Protein AF-0000000079468241 (afdb_homodimer)

pLDDT: mean 84.31, std 12.03, range [20.77, 97.06]

Structure (mmCIF, N/CA/C/O backbone):
data_AF-0000000079468241-model_v1
#
loop_
_entity.id
_entity.type
_entity.pdbx_description
1 polymer 'Helix-turn-helix domain-containing protein'
#
loop_
_atom_site.group_PDB
_atom_site.id
_atom_site.type_symbol
_atom_site.label_atom_id
_atom_site.label_alt_id
_atom_site.label_comp_id
_atom_site.label_asym_id
_atom_site.label_entity_id
_atom_site.label_seq_id
_atom_site.pdbx_PDB_ins_code
_atom_site.Cartn_x
_atom_site.Cartn_y
_atom_site.Cartn_z
_atom_site.occupancy
_atom_site.B_iso_or_equiv
_atom_site.auth_seq_id
_atom_site.auth_comp_id
_atom_site.auth_asym_id
_atom_site.auth_atom_id
_atom_site.pdbx_PDB_model_num
ATOM 1 N N . MET A 1 1 ? 19.609 5.523 -24.922 1 20.8 1 MET A N 1
ATOM 2 C CA . MET A 1 1 ? 19.156 4.188 -24.531 1 20.8 1 MET A CA 1
ATOM 3 C C . MET A 1 1 ? 17.969 4.262 -23.578 1 20.8 1 MET A C 1
ATOM 5 O O . MET A 1 1 ? 18.094 4.793 -22.469 1 20.8 1 MET A O 1
ATOM 9 N N . SER A 1 2 ? 16.875 4.504 -24.031 1 28.42 2 SER A N 1
ATOM 10 C CA . SER A 1 2 ? 15.648 4.812 -23.297 1 28.42 2 SER A CA 1
ATOM 11 C C . SER A 1 2 ? 15.352 3.736 -22.25 1 28.42 2 SER A C 1
ATOM 13 O O . SER A 1 2 ? 15.188 2.562 -22.594 1 28.42 2 SER A O 1
ATOM 15 N N . HIS A 1 3 ? 16 3.623 -21.234 1 34.75 3 HIS A N 1
ATOM 16 C CA . HIS A 1 3 ? 15.977 2.576 -20.234 1 34.75 3 HIS A CA 1
ATOM 17 C C . HIS A 1 3 ? 14.539 2.197 -19.875 1 34.75 3 HIS A C 1
ATOM 19 O O . HIS A 1 3 ? 13.797 3.014 -19.312 1 34.75 3 HIS A O 1
ATOM 25 N N . TYR A 1 4 ? 13.984 1.499 -20.797 1 41.81 4 TYR A N 1
ATOM 26 C CA . TYR A 1 4 ? 12.688 0.884 -20.562 1 41.81 4 TYR A CA 1
ATOM 27 C C . TYR A 1 4 ? 12.594 0.331 -19.141 1 41.81 4 TYR A C 1
ATOM 29 O O . TYR A 1 4 ? 13.453 -0.451 -18.719 1 41.81 4 TYR A O 1
ATOM 37 N N . ALA A 1 5 ? 12.016 0.948 -18.328 1 60.62 5 ALA A N 1
ATOM 38 C CA . ALA A 1 5 ? 11.883 0.545 -16.922 1 60.62 5 ALA A CA 1
ATOM 39 C C . ALA A 1 5 ? 11.5 -0.927 -16.812 1 60.62 5 ALA A C 1
ATOM 41 O O . ALA A 1 5 ? 10.625 -1.403 -17.531 1 60.62 5 ALA A O 1
ATOM 42 N N . ASN A 1 6 ? 12.375 -1.755 -16.297 1 76.56 6 ASN A N 1
ATOM 43 C CA . ASN A 1 6 ? 12.219 -3.191 -16.094 1 76.56 6 ASN A CA 1
ATOM 44 C C . ASN A 1 6 ? 10.867 -3.525 -15.469 1 76.56 6 ASN A C 1
ATOM 46 O O . ASN A 1 6 ? 10.414 -4.668 -15.539 1 76.56 6 ASN A O 1
ATOM 50 N N . GLN A 1 7 ? 10.242 -2.609 -15.023 1 81.88 7 GLN A N 1
ATOM 51 C CA . GLN A 1 7 ? 8.922 -2.756 -14.43 1 81.88 7 GLN A CA 1
ATOM 52 C C . GLN A 1 7 ?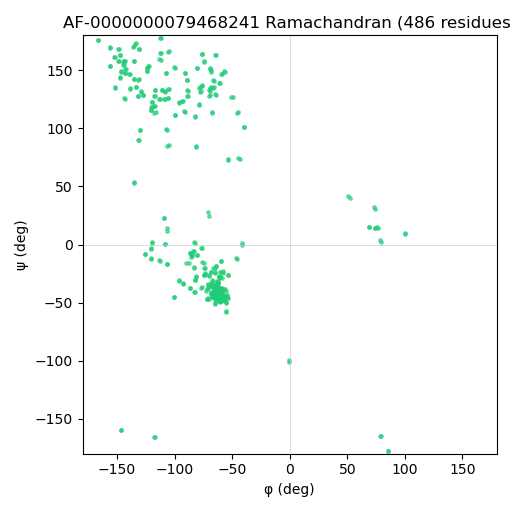 8.031 -1.564 -14.766 1 81.88 7 GLN A C 1
ATOM 54 O O . GLN A 1 7 ? 8.43 -0.413 -14.586 1 81.88 7 GLN A O 1
ATOM 59 N N . VAL A 1 8 ? 6.895 -1.746 -15.312 1 84.56 8 VAL A N 1
ATOM 60 C CA . VAL A 1 8 ? 5.965 -0.684 -15.672 1 84.56 8 VAL A CA 1
ATOM 61 C C . VAL A 1 8 ? 4.59 -0.972 -15.078 1 84.56 8 VAL A C 1
ATOM 63 O O . VAL A 1 8 ? 4.09 -2.096 -15.172 1 84.56 8 VAL A O 1
ATOM 66 N N . LEU A 1 9 ? 4.031 -0.035 -14.406 1 87.62 9 LEU A N 1
ATOM 67 C CA . LEU A 1 9 ? 2.672 -0.083 -13.883 1 87.62 9 LEU A CA 1
ATOM 68 C C . LEU A 1 9 ? 1.739 0.799 -14.703 1 87.62 9 LEU A C 1
ATOM 70 O O . LEU A 1 9 ? 2.049 1.964 -14.961 1 87.62 9 LEU A O 1
ATOM 74 N N . SER A 1 10 ? 0.606 0.275 -15.219 1 89.44 10 SER A N 1
ATOM 75 C CA . SER A 1 10 ? -0.336 1.062 -16.016 1 89.44 10 SER A CA 1
ATOM 76 C C . SER A 1 10 ? -1.775 0.632 -15.742 1 89.44 10 SER A C 1
ATOM 78 O O . SER A 1 10 ? -2.02 -0.481 -15.273 1 89.44 10 SER A O 1
ATOM 80 N N . PHE A 1 11 ? -2.689 1.5 -16.016 1 91.06 11 PHE A N 1
ATOM 81 C CA . PHE A 1 11 ? -4.109 1.17 -15.992 1 91.06 11 PHE A CA 1
ATOM 82 C C . PHE A 1 11 ? -4.656 1.061 -17.406 1 91.06 11 PHE A C 1
ATOM 84 O O . PHE A 1 11 ? -4.344 1.89 -18.266 1 91.06 11 PHE A O 1
ATOM 91 N N . ARG A 1 12 ? -5.391 0.004 -17.594 1 91.06 12 ARG A N 1
ATOM 92 C CA . ARG A 1 12 ? -5.898 -0.253 -18.938 1 91.06 12 ARG A CA 1
ATOM 93 C C . ARG A 1 12 ? -7.367 -0.66 -18.891 1 91.06 12 ARG A C 1
ATOM 95 O O . ARG A 1 12 ? -7.859 -1.131 -17.859 1 91.06 12 ARG A O 1
ATOM 102 N N . SER A 1 13 ? -8.055 -0.487 -19.984 1 91.25 13 SER A N 1
ATOM 103 C CA . SER A 1 13 ? -9.398 -0.992 -20.234 1 91.25 13 SER A CA 1
ATOM 104 C C . SER A 1 13 ? -9.438 -1.853 -21.5 1 91.25 13 SER A C 1
ATOM 106 O O . SER A 1 13 ? -8.617 -1.675 -22.391 1 91.25 13 SER A O 1
ATOM 108 N N . TYR A 1 14 ? -10.297 -2.758 -21.469 1 87.5 14 TYR A N 1
ATOM 109 C CA . TYR A 1 14 ? -10.375 -3.707 -22.578 1 87.5 14 TYR A CA 1
ATOM 110 C C . TYR A 1 14 ? -11.773 -3.721 -23.172 1 87.5 14 TYR A C 1
ATOM 112 O O . TYR A 1 14 ? -12.758 -3.439 -22.484 1 87.5 14 TYR A O 1
ATOM 120 N N . ASP A 1 15 ? -11.75 -4.059 -24.453 1 84.5 15 ASP A N 1
ATOM 121 C CA . ASP A 1 15 ? -13.016 -4.059 -25.188 1 84.5 15 ASP A CA 1
ATOM 122 C C . ASP A 1 15 ? -13.359 -5.461 -25.688 1 84.5 15 ASP A C 1
ATOM 124 O O . ASP A 1 15 ? -12.781 -6.449 -25.234 1 84.5 15 ASP A O 1
ATOM 128 N N . VAL A 1 16 ? -14.336 -5.496 -26.625 1 77.06 16 VAL A N 1
ATOM 129 C CA . VAL A 1 16 ? -14.984 -6.746 -27.016 1 77.06 16 VAL A CA 1
ATOM 130 C C . VAL A 1 16 ? -14.133 -7.461 -28.062 1 77.06 16 VAL A C 1
ATOM 132 O O . VAL A 1 16 ? -14.414 -8.609 -28.422 1 77.06 16 VAL A O 1
ATOM 135 N N . GLU A 1 17 ? -13.078 -6.969 -28.391 1 73 17 GLU A N 1
ATOM 136 C CA . GLU A 1 17 ? -12.312 -7.625 -29.453 1 73 17 GLU A CA 1
ATOM 137 C C . GLU A 1 17 ? -11.297 -8.602 -28.875 1 73 17 GLU A C 1
ATOM 139 O O . GLU A 1 17 ? -10.492 -8.234 -28.016 1 73 17 GLU A O 1
ATOM 144 N N . PHE A 1 18 ? -11.484 -9.758 -29.359 1 73.56 18 PHE A N 1
ATOM 145 C CA . PHE A 1 18 ? -10.57 -10.812 -28.938 1 73.56 18 PHE A CA 1
ATOM 146 C C . PHE A 1 18 ? -9.383 -10.906 -29.891 1 73.56 18 PHE A C 1
ATOM 148 O O . PHE A 1 18 ? -9.547 -11.258 -31.062 1 73.56 18 PHE A O 1
ATOM 155 N N . HIS A 1 19 ? -8.234 -10.625 -29.5 1 81.19 19 HIS A N 1
ATOM 156 C CA . HIS A 1 19 ? -7.016 -10.742 -30.297 1 81.19 19 HIS A CA 1
ATOM 157 C C . HIS A 1 19 ? -5.926 -11.484 -29.531 1 81.19 19 HIS A C 1
ATOM 159 O O . HIS A 1 19 ? -5.121 -10.859 -28.828 1 81.19 19 HIS A O 1
ATOM 165 N N . PRO A 1 20 ? -5.934 -12.797 -29.703 1 89.19 20 PRO A N 1
ATOM 166 C CA . PRO A 1 20 ? -4.871 -13.539 -29.031 1 89.19 20 PRO A CA 1
ATOM 167 C C . PRO A 1 20 ? -3.475 -13.133 -29.484 1 89.19 20 PRO A C 1
ATOM 169 O O . PRO A 1 20 ? -3.275 -12.812 -30.656 1 89.19 20 PRO A O 1
ATOM 172 N N . HIS A 1 21 ? -2.555 -13.023 -28.578 1 91.56 21 HIS A N 1
ATOM 173 C CA . HIS A 1 21 ? -1.18 -12.656 -28.906 1 91.56 21 HIS A CA 1
ATOM 174 C C . HIS A 1 21 ? -0.213 -13.148 -27.828 1 91.56 21 HIS A C 1
ATOM 176 O O . HIS A 1 21 ? -0.63 -13.781 -26.859 1 91.56 21 HIS A O 1
ATOM 182 N N . THR A 1 22 ? 1.029 -13.031 -28.188 1 90.19 22 THR A N 1
ATOM 183 C CA . THR A 1 22 ? 2.113 -13.336 -27.266 1 90.19 22 THR A CA 1
ATOM 184 C C . THR A 1 22 ? 3.033 -12.125 -27.094 1 90.19 22 THR A C 1
ATOM 186 O O . THR A 1 22 ? 3.02 -11.211 -27.922 1 90.19 22 THR A O 1
ATOM 189 N N . HIS A 1 23 ? 3.668 -12.047 -25.984 1 87.12 23 HIS A N 1
ATOM 190 C CA . HIS A 1 23 ? 4.723 -11.062 -25.797 1 87.12 23 HIS A CA 1
ATOM 191 C C . HIS A 1 23 ? 5.809 -11.594 -24.859 1 87.12 23 HIS A C 1
ATOM 193 O O . HIS A 1 23 ? 5.598 -12.586 -24.156 1 87.12 23 HIS A O 1
ATOM 199 N N . GLY A 1 24 ? 7.004 -10.898 -24.906 1 86.81 24 GLY A N 1
ATOM 200 C CA . GLY A 1 24 ? 8.195 -11.391 -24.234 1 86.81 24 GLY A CA 1
ATOM 201 C C . GLY A 1 24 ? 8.273 -10.992 -22.766 1 86.81 24 GLY A C 1
ATOM 202 O O . GLY A 1 24 ? 9.164 -11.43 -22.047 1 86.81 24 GLY A O 1
ATOM 203 N N . HIS A 1 25 ? 7.48 -10.219 -22.297 1 89.06 25 HIS A N 1
ATOM 204 C CA . HIS A 1 25 ? 7.496 -9.773 -20.906 1 89.06 25 HIS A CA 1
ATOM 205 C C . HIS A 1 25 ? 6.465 -10.539 -20.078 1 89.06 25 HIS A C 1
ATOM 207 O O . HIS A 1 25 ? 5.535 -11.133 -20.641 1 89.06 25 HIS A O 1
ATOM 213 N N . LEU A 1 26 ? 6.727 -10.672 -18.812 1 92 26 LEU A N 1
ATOM 214 C CA . LEU A 1 26 ? 5.711 -11.156 -17.891 1 92 26 LEU A CA 1
ATOM 215 C C . LEU A 1 26 ? 4.68 -10.078 -17.578 1 92 26 LEU A C 1
ATOM 217 O O . LEU A 1 26 ? 5.031 -8.906 -17.406 1 92 26 LEU A O 1
ATOM 221 N N . GLN A 1 27 ? 3.422 -10.445 -17.562 1 95 27 GLN A N 1
ATOM 222 C CA . GLN A 1 27 ? 2.365 -9.461 -17.328 1 95 27 GLN A CA 1
ATOM 223 C C . GLN A 1 27 ? 1.425 -9.93 -16.219 1 95 27 GLN A C 1
ATOM 225 O O . GLN A 1 27 ? 1.03 -11.094 -16.188 1 95 27 GLN A O 1
ATOM 230 N N . ILE A 1 28 ? 1.15 -9.086 -15.289 1 95.88 28 ILE A N 1
ATOM 231 C CA . ILE A 1 28 ? 0.175 -9.328 -14.234 1 95.88 28 ILE A CA 1
ATOM 232 C C . ILE A 1 28 ? -1.064 -8.469 -14.469 1 95.88 28 ILE A C 1
ATOM 234 O O . ILE A 1 28 ? -0.954 -7.273 -14.758 1 95.88 28 ILE A O 1
ATOM 238 N N . VAL A 1 29 ? -2.215 -9.039 -14.398 1 96.62 29 VAL A N 1
ATOM 239 C CA . VAL A 1 29 ? -3.471 -8.336 -14.648 1 96.62 29 VAL A CA 1
ATOM 240 C C . VAL A 1 29 ? -4.359 -8.414 -13.406 1 96.62 29 VAL A C 1
ATOM 242 O O . VAL A 1 29 ? -4.777 -9.5 -13.008 1 96.62 29 VAL A O 1
ATOM 245 N N . LEU A 1 30 ? -4.648 -7.301 -12.789 1 97 30 LEU A N 1
ATOM 246 C CA . LEU A 1 30 ? -5.465 -7.203 -11.578 1 97 30 LEU A CA 1
ATOM 247 C C . LEU A 1 30 ? -6.703 -6.348 -11.828 1 97 30 LEU A C 1
ATOM 249 O O . LEU A 1 30 ? -6.59 -5.172 -12.18 1 97 30 LEU A O 1
ATOM 253 N N . PRO A 1 31 ? -7.859 -6.855 -11.625 1 95.38 31 PRO A N 1
ATOM 254 C CA . PRO A 1 31 ? -9.07 -6.066 -11.852 1 95.38 31 PRO A CA 1
ATOM 255 C C . PRO A 1 31 ? -9.25 -4.949 -10.828 1 95.38 31 PRO A C 1
ATOM 257 O O . PRO A 1 31 ? -9.039 -5.164 -9.633 1 95.38 31 PRO A O 1
ATOM 260 N N . VAL A 1 32 ? -9.539 -3.771 -11.297 1 94.56 32 VAL A N 1
ATOM 261 C CA . VAL A 1 32 ? -9.906 -2.635 -10.453 1 94.56 32 VAL A CA 1
ATOM 262 C C . VAL A 1 32 ? -11.422 -2.455 -10.469 1 94.56 32 VAL A C 1
ATOM 264 O O . VAL A 1 32 ? -12.039 -2.281 -9.414 1 94.56 32 VAL A O 1
ATOM 267 N N . ALA A 1 33 ? -11.922 -2.535 -11.594 1 92.12 33 ALA A N 1
ATOM 268 C CA . ALA A 1 33 ? -13.367 -2.443 -11.797 1 92.12 33 ALA A CA 1
ATOM 269 C C . ALA A 1 33 ? -13.812 -3.307 -12.969 1 92.12 33 ALA A C 1
ATOM 271 O O . ALA A 1 33 ? -13.117 -3.387 -13.984 1 92.12 33 ALA A O 1
ATOM 272 N N . GLY A 1 34 ? -14.992 -3.877 -12.797 1 92 34 GLY A N 1
ATOM 273 C CA . GLY A 1 34 ? -15.547 -4.676 -13.875 1 92 34 GLY A CA 1
ATOM 274 C C . GLY A 1 34 ? -14.945 -6.066 -13.961 1 92 34 GLY A C 1
ATOM 275 O O . GLY A 1 34 ? -14.469 -6.605 -12.953 1 92 34 GLY A O 1
ATOM 276 N N . ALA A 1 35 ? -15.203 -6.758 -15.18 1 92.5 35 ALA A N 1
ATOM 277 C CA . ALA A 1 35 ? -14.742 -8.125 -15.406 1 92.5 35 ALA A CA 1
ATOM 278 C C . ALA A 1 35 ? -14.312 -8.32 -16.859 1 92.5 35 ALA A C 1
ATOM 280 O O . ALA A 1 35 ? -14.672 -7.527 -17.734 1 92.5 35 ALA A O 1
ATOM 281 N N . MET A 1 36 ? -13.5 -9.297 -17.047 1 94.44 36 MET A N 1
ATOM 282 C CA . MET A 1 36 ? -13.109 -9.68 -18.406 1 94.44 36 MET A CA 1
ATOM 283 C C . MET A 1 36 ? -12.883 -11.188 -18.5 1 94.44 36 MET A C 1
ATOM 285 O O . MET A 1 36 ? -12.516 -11.828 -17.516 1 94.44 36 MET A O 1
ATOM 289 N N . GLU A 1 37 ? -13.156 -11.719 -19.625 1 93.38 37 GLU A N 1
ATOM 290 C CA . GLU A 1 37 ? -12.766 -13.094 -19.938 1 93.38 37 GLU A CA 1
ATOM 291 C C . GLU A 1 37 ? -11.375 -13.148 -20.547 1 93.38 37 GLU A C 1
ATOM 293 O O . GLU A 1 37 ? -11.047 -12.367 -21.438 1 93.38 37 GLU A O 1
ATOM 298 N N . ILE A 1 38 ? -10.594 -14.055 -20.016 1 95.31 38 ILE A N 1
ATOM 299 C CA . ILE A 1 38 ? -9.25 -14.211 -20.547 1 95.31 38 ILE A CA 1
ATOM 300 C C . ILE A 1 38 ? -8.93 -15.688 -20.734 1 95.31 38 ILE A C 1
ATOM 302 O O . ILE A 1 38 ? -9.406 -16.531 -19.969 1 95.31 38 ILE A O 1
ATOM 306 N N . ASP A 1 39 ? -8.258 -15.945 -21.75 1 92.88 39 ASP A N 1
ATOM 307 C CA . ASP A 1 39 ? -7.742 -17.281 -22.016 1 92.88 39 ASP A CA 1
ATOM 308 C C . ASP A 1 39 ? -6.215 -17.266 -22.109 1 92.88 39 ASP A C 1
ATOM 310 O O . ASP A 1 39 ? -5.637 -16.547 -22.922 1 92.88 39 ASP A O 1
ATOM 314 N N . ILE A 1 40 ? -5.602 -17.984 -21.219 1 91.75 40 ILE A N 1
ATOM 315 C CA . ILE A 1 40 ? -4.148 -18.109 -21.219 1 91.75 40 ILE A CA 1
ATOM 316 C C . ILE A 1 40 ? -3.74 -19.547 -21.469 1 91.75 40 ILE A C 1
ATOM 318 O O . ILE A 1 40 ? -3.973 -20.422 -20.625 1 91.75 40 ILE A O 1
ATOM 322 N N . GLU A 1 41 ? -3.131 -19.781 -22.562 1 84.75 41 GLU A N 1
ATOM 323 C CA . GLU A 1 41 ? -2.705 -21.109 -22.953 1 84.75 41 GLU A CA 1
ATOM 324 C C . GLU A 1 41 ? -3.857 -22.109 -22.844 1 84.75 41 GLU A C 1
ATOM 326 O O . GLU A 1 41 ? -3.725 -23.156 -22.203 1 84.75 41 GLU A O 1
ATOM 331 N N . ARG A 1 42 ? -5.066 -21.672 -23.281 1 81.5 42 ARG A N 1
ATOM 332 C CA . ARG A 1 42 ? -6.273 -22.484 -23.422 1 81.5 42 ARG A CA 1
ATOM 333 C C . ARG A 1 42 ? -6.91 -22.75 -22.062 1 81.5 42 ARG A C 1
ATOM 335 O O . ARG A 1 42 ? -7.68 -23.688 -21.891 1 81.5 42 ARG A O 1
ATOM 342 N N . ARG A 1 43 ? -6.539 -22.062 -21.094 1 83.19 43 ARG A N 1
ATOM 343 C CA . ARG A 1 43 ? -7.164 -22.062 -19.766 1 83.19 43 ARG A CA 1
ATOM 344 C C . ARG A 1 43 ? -7.953 -20.781 -19.531 1 83.19 43 ARG A C 1
ATOM 346 O O . ARG A 1 43 ? -7.391 -19.766 -19.125 1 83.19 43 ARG A O 1
ATOM 353 N N . GLY A 1 44 ? -9.156 -20.906 -19.734 1 90.88 44 GLY A N 1
ATOM 354 C CA . GLY A 1 44 ? -10.016 -19.734 -19.672 1 90.88 44 GLY A CA 1
ATOM 355 C C . GLY A 1 44 ? -10.555 -19.469 -18.281 1 90.88 44 GLY A C 1
ATOM 356 O O . GLY A 1 44 ? -10.828 -20.406 -17.516 1 90.88 44 GLY A O 1
ATOM 357 N N . LYS A 1 45 ? -10.625 -18.203 -17.922 1 91.75 45 LYS A N 1
ATOM 358 C CA . LYS A 1 45 ? -11.242 -17.766 -16.656 1 91.75 45 LYS A CA 1
ATOM 359 C C . LYS A 1 45 ? -11.797 -16.359 -16.781 1 91.75 45 LYS A C 1
ATOM 361 O O . LYS A 1 45 ? -11.484 -15.633 -17.719 1 91.75 45 LYS A O 1
ATOM 366 N N . ILE A 1 46 ? -12.664 -16.062 -15.875 1 93.44 46 ILE A N 1
ATOM 367 C CA . ILE A 1 46 ? -13.141 -14.695 -15.742 1 93.44 46 ILE A CA 1
ATOM 368 C C . ILE A 1 46 ? -12.344 -13.977 -14.656 1 93.44 46 ILE A C 1
ATOM 370 O O . ILE A 1 46 ? -12.242 -14.453 -13.523 1 93.44 46 ILE A O 1
ATOM 374 N N . LEU A 1 47 ? -11.719 -12.875 -15.07 1 95.69 47 LEU A N 1
ATOM 375 C CA . LEU A 1 47 ? -11.086 -12.008 -14.078 1 95.69 47 LEU A CA 1
ATOM 376 C C . LEU A 1 47 ? -12.078 -10.977 -13.547 1 95.69 47 LEU A C 1
ATOM 378 O O . LEU A 1 47 ? -12.742 -10.289 -14.328 1 95.69 47 LEU A O 1
ATOM 382 N N . ASP A 1 48 ? -12.172 -10.938 -12.203 1 92.5 48 ASP A N 1
ATOM 383 C CA . ASP A 1 48 ? -12.977 -9.938 -11.508 1 92.5 48 ASP A CA 1
ATOM 384 C C . ASP A 1 48 ? -12.344 -9.555 -10.172 1 92.5 48 ASP A C 1
ATOM 386 O O . ASP A 1 48 ? -11.125 -9.68 -9.992 1 92.5 48 ASP A O 1
ATOM 390 N N . ALA A 1 49 ? -13.141 -9.008 -9.289 1 88 49 ALA A N 1
ATOM 391 C CA . ALA A 1 49 ? -12.594 -8.469 -8.047 1 88 49 ALA A CA 1
ATOM 392 C C . ALA A 1 49 ? -11.883 -9.555 -7.246 1 88 49 ALA A C 1
ATOM 394 O O . ALA A 1 49 ? -11.062 -9.25 -6.371 1 88 49 ALA A O 1
ATOM 395 N N . SER A 1 50 ? -12.086 -10.805 -7.57 1 89.12 50 SER A N 1
ATOM 396 C CA . SER A 1 50 ? -11.602 -11.875 -6.715 1 89.12 50 SER A CA 1
ATOM 397 C C . SER A 1 50 ? -10.484 -12.664 -7.398 1 89.12 50 SER A C 1
ATOM 399 O O . SER A 1 50 ? -9.789 -13.453 -6.754 1 89.12 50 SER A O 1
ATOM 401 N N . VAL A 1 51 ? -10.32 -12.477 -8.703 1 92.12 51 VAL A N 1
ATOM 402 C CA . VAL A 1 51 ? -9.383 -13.32 -9.422 1 92.12 51 VAL A CA 1
ATOM 403 C C . VAL A 1 51 ? -8.461 -12.453 -10.289 1 92.12 51 VAL A C 1
ATOM 405 O O . VAL A 1 51 ? -8.938 -11.594 -11.031 1 92.12 51 VAL A O 1
ATOM 408 N N . GLY A 1 52 ? -7.133 -12.656 -10.141 1 95.81 52 GLY A N 1
ATOM 409 C CA . GLY A 1 52 ? -6.121 -12.07 -11.008 1 95.81 52 GLY A CA 1
ATOM 410 C C . GLY A 1 52 ? -5.391 -13.094 -11.852 1 95.81 52 GLY A C 1
ATOM 411 O O . GLY A 1 52 ? -5.676 -14.289 -11.773 1 95.81 52 GLY A O 1
ATOM 412 N N . ALA A 1 53 ? -4.48 -12.586 -12.695 1 95.31 53 ALA A N 1
ATOM 413 C CA . ALA A 1 53 ? -3.75 -13.492 -13.578 1 95.31 53 ALA A CA 1
ATOM 414 C C . ALA A 1 53 ? -2.301 -13.047 -13.742 1 95.31 53 ALA A C 1
ATOM 416 O O . ALA A 1 53 ? -2.006 -11.852 -13.703 1 95.31 53 ALA A O 1
ATOM 417 N N . VAL A 1 54 ? -1.465 -14.039 -13.906 1 93.94 54 VAL A N 1
ATOM 418 C CA . VAL A 1 54 ? -0.08 -13.828 -14.32 1 93.94 54 VAL A CA 1
ATOM 419 C C . VAL A 1 54 ? 0.169 -14.5 -15.664 1 93.94 54 VAL A C 1
ATOM 421 O O . VAL A 1 54 ? 0.027 -15.719 -15.797 1 93.94 54 VAL A O 1
ATOM 424 N N . ILE A 1 55 ? 0.523 -13.711 -16.609 1 93.25 55 ILE A N 1
ATOM 425 C CA . ILE A 1 55 ? 0.824 -14.211 -17.953 1 93.25 55 ILE A CA 1
ATOM 426 C C . ILE A 1 55 ? 2.336 -14.336 -18.125 1 93.25 55 ILE A C 1
ATOM 428 O O . ILE A 1 55 ? 3.043 -13.328 -18.188 1 93.25 55 ILE A O 1
ATOM 432 N N . MET A 1 56 ? 2.775 -15.516 -18.219 1 87.56 56 MET A N 1
ATOM 433 C CA . MET A 1 56 ? 4.207 -15.758 -18.375 1 87.56 56 MET A CA 1
ATOM 434 C C . MET A 1 56 ? 4.688 -15.305 -19.75 1 87.56 56 MET A C 1
ATOM 436 O O . MET A 1 56 ? 3.904 -15.25 -20.688 1 87.56 56 MET A O 1
ATOM 440 N N . PRO A 1 57 ? 5.992 -14.93 -19.812 1 84.75 57 PRO A N 1
ATOM 441 C CA . PRO A 1 57 ? 6.523 -14.562 -21.125 1 84.75 57 PRO A CA 1
ATOM 442 C C . PRO A 1 57 ? 6.227 -15.609 -22.188 1 84.75 57 PRO A C 1
ATOM 444 O O . PRO A 1 57 ? 6.414 -16.812 -21.953 1 84.75 57 PRO A O 1
ATOM 447 N N . ASN A 1 58 ? 5.633 -15.047 -23.266 1 81.06 58 ASN A N 1
ATOM 448 C CA . ASN A 1 58 ? 5.43 -15.82 -24.484 1 81.06 58 ASN A CA 1
ATOM 449 C C . ASN A 1 58 ? 4.227 -16.75 -24.375 1 81.06 58 ASN A C 1
ATOM 451 O O . ASN A 1 58 ? 3.98 -17.562 -25.266 1 81.06 58 ASN A O 1
ATOM 455 N N . PHE A 1 59 ? 3.537 -16.734 -23.344 1 86.81 59 PHE A N 1
ATOM 456 C CA . PHE A 1 59 ? 2.27 -17.453 -23.266 1 86.81 59 PHE A CA 1
ATOM 457 C C . PHE A 1 59 ? 1.219 -16.797 -24.156 1 86.81 59 PHE A C 1
ATOM 459 O O . PHE A 1 59 ? 1.079 -15.562 -24.156 1 86.81 59 PHE A O 1
ATOM 466 N N . ARG A 1 60 ? 0.644 -17.609 -24.938 1 90.88 60 ARG A N 1
ATOM 467 C CA . ARG A 1 60 ? -0.448 -17.109 -25.766 1 90.88 60 ARG A CA 1
ATOM 468 C C . ARG A 1 60 ? -1.67 -16.781 -24.922 1 90.88 60 ARG A C 1
ATOM 470 O O . ARG A 1 60 ? -2.023 -17.531 -24.016 1 90.88 60 ARG A O 1
ATOM 477 N N . HIS A 1 61 ? -2.281 -15.625 -25.172 1 93.25 61 HIS A N 1
ATOM 478 C CA . HIS A 1 61 ? -3.459 -15.242 -24.391 1 93.25 61 HIS A CA 1
ATOM 479 C C . HIS A 1 61 ? -4.332 -14.258 -25.172 1 93.25 61 HIS A C 1
ATOM 481 O O . HIS A 1 61 ? -3.871 -13.641 -26.125 1 93.25 61 HIS A O 1
ATOM 487 N N . GLY A 1 62 ? -5.527 -14.25 -24.875 1 93.5 62 GLY A N 1
ATOM 488 C CA . GLY A 1 62 ? -6.531 -13.336 -25.375 1 93.5 62 GLY A CA 1
ATOM 489 C C . GLY A 1 62 ? -7.559 -12.93 -24.344 1 93.5 62 GLY A C 1
ATOM 490 O O . GLY A 1 62 ? -7.746 -13.633 -23.344 1 93.5 62 GLY A O 1
ATOM 491 N N . GLN A 1 63 ? -8.086 -11.719 -24.531 1 93.06 63 GLN A N 1
ATOM 492 C CA . GLN A 1 63 ? -9.031 -11.219 -23.531 1 93.06 63 GLN A CA 1
ATOM 493 C C . GLN A 1 63 ? -10.195 -10.492 -24.203 1 93.06 63 GLN A C 1
ATOM 495 O O . GLN A 1 63 ? -10.047 -9.93 -25.281 1 93.06 63 GLN A O 1
ATOM 500 N N . VAL A 1 64 ? -11.297 -10.586 -23.625 1 92 64 VAL A N 1
ATOM 501 C CA . VAL A 1 64 ? -12.5 -9.891 -24.062 1 92 64 VAL A CA 1
ATOM 502 C C . VAL A 1 64 ? -13.258 -9.359 -22.859 1 92 64 VAL A C 1
ATOM 504 O O . VAL A 1 64 ? -13.328 -10.023 -21.812 1 92 64 VAL A O 1
ATOM 507 N N . ALA A 1 65 ? -13.695 -8.141 -22.938 1 91.06 65 ALA A N 1
ATOM 508 C CA . ALA A 1 65 ? -14.492 -7.555 -21.859 1 91.06 65 ALA A CA 1
ATOM 509 C C . ALA A 1 65 ? -15.742 -6.875 -22.422 1 91.06 65 ALA A C 1
ATOM 511 O O . ALA A 1 65 ? -15.734 -6.363 -23.531 1 91.06 65 ALA A O 1
ATOM 512 N N . GLN A 1 66 ? -16.75 -7.113 -21.562 1 83.81 66 GLN A N 1
ATOM 513 C CA . GLN A 1 66 ? -17.984 -6.41 -21.875 1 83.81 66 GLN A CA 1
ATOM 514 C C . GLN A 1 66 ? -18.281 -5.324 -20.828 1 83.81 66 GLN A C 1
ATOM 516 O O . GLN A 1 66 ? -18.047 -5.52 -19.641 1 83.81 66 GLN A O 1
ATOM 521 N N . GLY A 1 67 ? -18.625 -4.141 -21.266 1 84.25 67 GLY A N 1
ATOM 522 C CA . GLY A 1 67 ? -18.984 -3.062 -20.359 1 84.25 67 GLY A CA 1
ATOM 523 C C . GLY A 1 67 ? -17.797 -2.283 -19.844 1 84.25 67 GLY A C 1
ATOM 524 O O . GLY A 1 67 ? -16.672 -2.502 -20.297 1 84.25 67 GLY A O 1
ATOM 525 N N . ALA A 1 68 ? -18.047 -1.341 -19 1 91.06 68 ALA A N 1
ATOM 526 C CA . ALA A 1 68 ? -16.969 -0.535 -18.406 1 91.06 68 ALA A CA 1
ATOM 527 C C . ALA A 1 68 ? -16.062 -1.39 -17.531 1 91.06 68 ALA A C 1
ATOM 529 O O . ALA A 1 68 ? -16.531 -2.246 -16.781 1 91.06 68 ALA A O 1
ATOM 530 N N . ASN A 1 69 ? -14.789 -1.287 -17.766 1 91.81 69 ASN A N 1
ATOM 531 C CA . ASN A 1 69 ? -13.812 -2.064 -17.016 1 91.81 69 ASN A CA 1
ATOM 532 C C . ASN A 1 69 ? -12.5 -1.31 -16.859 1 91.81 69 ASN A C 1
ATOM 534 O O . ASN A 1 69 ? -12.234 -0.352 -17.594 1 91.81 69 ASN A O 1
ATOM 538 N N . ARG A 1 70 ? -11.797 -1.662 -15.922 1 94.56 70 ARG A N 1
ATOM 539 C CA . ARG A 1 70 ? -10.484 -1.09 -15.641 1 94.56 70 ARG A CA 1
ATOM 540 C C . ARG A 1 70 ? -9.586 -2.1 -14.922 1 94.56 70 ARG A C 1
ATOM 542 O O . ARG A 1 70 ? -10.023 -2.766 -13.984 1 94.56 70 ARG A O 1
ATOM 549 N N . PHE A 1 71 ? -8.344 -2.193 -15.367 1 95.06 71 PHE A N 1
ATOM 550 C CA . PHE A 1 71 ? -7.418 -3.17 -14.812 1 95.06 71 PHE A CA 1
ATOM 551 C C . PHE A 1 71 ? -6.066 -2.529 -14.516 1 95.06 71 PHE A C 1
ATOM 553 O O . PHE A 1 71 ? -5.582 -1.706 -15.297 1 95.06 71 PHE A O 1
ATOM 560 N N . LEU A 1 72 ? -5.508 -2.824 -13.383 1 95.88 72 LEU A N 1
ATOM 561 C CA . LEU A 1 72 ? -4.102 -2.541 -13.117 1 95.88 72 LEU A CA 1
ATOM 562 C C . LEU A 1 72 ? -3.205 -3.596 -13.766 1 95.88 72 LEU A C 1
ATOM 564 O O . LEU A 1 72 ? -3.316 -4.781 -13.453 1 95.88 72 LEU A O 1
ATOM 568 N N . VAL A 1 73 ? -2.299 -3.184 -14.672 1 94.5 73 VAL A N 1
ATOM 569 C CA . VAL A 1 73 ? -1.435 -4.094 -15.414 1 94.5 73 VAL A CA 1
ATOM 570 C C . VAL A 1 73 ? 0.028 -3.811 -15.078 1 94.5 73 VAL A C 1
ATOM 572 O O . VAL A 1 73 ? 0.468 -2.66 -15.109 1 94.5 73 VAL A O 1
ATOM 575 N N . VAL A 1 74 ? 0.694 -4.828 -14.719 1 93.75 74 VAL A N 1
ATOM 576 C CA . VAL A 1 74 ? 2.121 -4.734 -14.43 1 93.75 74 VAL A CA 1
ATOM 577 C C . VAL A 1 74 ? 2.912 -5.523 -15.477 1 93.75 74 VAL A C 1
ATOM 579 O O . VAL A 1 74 ? 2.689 -6.723 -15.656 1 93.75 74 VAL A O 1
ATOM 582 N N . ASP A 1 75 ? 3.822 -4.875 -16.094 1 90.81 75 ASP A N 1
ATOM 583 C CA . ASP A 1 75 ? 4.727 -5.516 -17.047 1 90.81 75 ASP A CA 1
ATOM 584 C C . ASP A 1 75 ? 6.141 -5.617 -16.469 1 90.81 75 ASP A C 1
ATOM 586 O O . ASP A 1 75 ? 6.711 -4.613 -16.031 1 90.81 75 ASP A O 1
ATOM 590 N N . LEU A 1 76 ? 6.629 -6.828 -16.469 1 90.31 76 LEU A N 1
ATOM 591 C CA . LEU A 1 76 ? 7.992 -7.086 -16.016 1 90.31 76 LEU A CA 1
ATOM 592 C C . LEU A 1 76 ? 8.844 -7.645 -17.156 1 90.31 76 LEU A C 1
ATOM 594 O O . LEU A 1 76 ? 8.422 -8.578 -17.844 1 90.31 76 LEU A O 1
ATOM 598 N N . ALA A 1 77 ? 9.992 -7.066 -17.266 1 86.38 77 ALA A N 1
ATOM 599 C CA . ALA A 1 77 ? 10.914 -7.641 -18.25 1 86.38 77 ALA A CA 1
ATOM 600 C C . ALA A 1 77 ? 11.219 -9.102 -17.922 1 86.38 77 ALA A C 1
ATOM 602 O O . ALA A 1 77 ? 11.328 -9.469 -16.75 1 86.38 77 ALA A O 1
ATOM 603 N N . ALA A 1 78 ? 11.414 -9.852 -18.922 1 81.06 78 ALA A N 1
ATOM 604 C CA . ALA A 1 78 ? 11.727 -11.266 -18.734 1 81.06 78 ALA A CA 1
ATOM 605 C C . ALA A 1 78 ? 13.016 -11.445 -17.938 1 81.06 78 ALA A C 1
ATOM 607 O O . ALA A 1 78 ? 13.172 -12.438 -17.219 1 81.06 78 ALA A O 1
ATOM 608 N N . SER A 1 79 ? 13.797 -10.477 -17.984 1 77.12 79 SER A N 1
ATOM 609 C CA . SER A 1 79 ? 15.094 -10.547 -17.328 1 77.12 79 SER A CA 1
ATOM 610 C C . SER A 1 79 ? 14.992 -10.133 -15.859 1 77.12 79 SER A C 1
ATOM 612 O O . SER A 1 79 ? 15.953 -10.266 -15.102 1 77.12 79 SER A O 1
ATOM 614 N N . ASP A 1 80 ? 13.844 -9.672 -15.539 1 82.06 80 ASP A N 1
ATOM 615 C CA . ASP A 1 80 ? 13.664 -9.273 -14.148 1 82.06 80 ASP A CA 1
ATOM 616 C C . ASP A 1 80 ? 13.742 -10.477 -13.211 1 82.06 80 ASP A C 1
ATOM 618 O O . ASP A 1 80 ? 13.086 -11.492 -13.453 1 82.06 80 ASP A O 1
ATOM 622 N N . THR A 1 81 ? 14.445 -10.32 -12.133 1 73.56 81 THR A N 1
ATOM 623 C CA . THR A 1 81 ? 14.703 -11.438 -11.227 1 73.56 81 THR A CA 1
ATOM 624 C C . THR A 1 81 ? 13.414 -11.891 -10.547 1 73.56 81 THR A C 1
ATOM 626 O O . THR A 1 81 ? 13.289 -13.062 -10.172 1 73.56 81 THR A O 1
ATOM 629 N N . THR A 1 82 ? 12.547 -11.016 -10.344 1 75 82 THR A N 1
ATOM 630 C CA . THR A 1 82 ? 11.289 -11.359 -9.695 1 75 82 THR A CA 1
ATOM 631 C C . THR A 1 82 ? 10.477 -12.305 -10.57 1 75 82 THR A C 1
ATOM 633 O O . THR A 1 82 ? 9.633 -13.055 -10.07 1 75 82 THR A O 1
ATOM 636 N N . THR A 1 83 ? 10.742 -12.258 -11.805 1 71.62 83 THR A N 1
ATOM 637 C CA . THR A 1 83 ? 10.008 -13.078 -12.758 1 71.62 83 THR A CA 1
ATOM 638 C C . THR A 1 83 ? 10.203 -14.562 -12.461 1 71.62 83 THR A C 1
ATOM 640 O O . THR A 1 83 ? 9.266 -15.359 -12.609 1 71.62 83 THR A O 1
ATOM 643 N N . ASN A 1 84 ? 11.289 -14.867 -11.898 1 66.88 84 ASN A N 1
ATOM 644 C CA . ASN A 1 84 ? 11.578 -16.266 -11.633 1 66.88 84 ASN A CA 1
ATOM 645 C C . ASN A 1 84 ? 10.68 -16.828 -10.539 1 66.88 84 ASN A C 1
ATOM 647 O O . ASN A 1 84 ? 10.109 -17.922 -10.688 1 66.88 84 ASN A O 1
ATOM 651 N N . GLY A 1 85 ? 10.555 -16.094 -9.469 1 71.31 85 GLY A N 1
ATOM 652 C CA . GLY A 1 85 ? 9.688 -16.531 -8.383 1 71.31 85 GLY A CA 1
ATOM 653 C C . GLY A 1 85 ? 8.234 -16.656 -8.797 1 71.31 85 GLY A C 1
ATOM 654 O O . GLY A 1 85 ? 7.555 -17.609 -8.414 1 71.31 85 GLY A O 1
ATOM 655 N N . LEU A 1 86 ? 7.816 -15.844 -9.656 1 80.25 86 LEU A N 1
ATOM 656 C CA . LEU A 1 86 ? 6.434 -15.875 -10.125 1 80.25 86 LEU A CA 1
ATOM 657 C C . LEU A 1 86 ? 6.215 -17.016 -11.102 1 80.25 86 LEU A C 1
ATOM 659 O O . LEU A 1 86 ? 5.156 -17.656 -11.094 1 80.25 86 LEU A O 1
ATOM 663 N N . ALA A 1 87 ? 7.215 -17.234 -11.883 1 73.44 87 ALA A N 1
ATOM 664 C CA . ALA A 1 87 ? 7.117 -18.328 -12.844 1 73.44 87 ALA A CA 1
ATOM 665 C C . ALA A 1 87 ? 6.922 -19.656 -12.133 1 73.44 87 ALA A C 1
ATOM 667 O O . ALA A 1 87 ? 6.102 -20.484 -12.555 1 73.44 87 ALA A O 1
ATOM 668 N N . ASP A 1 88 ? 7.586 -19.859 -11.117 1 66.81 88 ASP A N 1
ATOM 669 C CA . ASP A 1 88 ? 7.5 -21.094 -10.352 1 66.81 88 ASP A CA 1
ATOM 670 C C . ASP A 1 88 ? 6.074 -21.328 -9.852 1 66.81 88 ASP A C 1
ATOM 672 O O . ASP A 1 88 ? 5.613 -22.469 -9.789 1 66.81 88 ASP A O 1
ATOM 676 N N . ARG A 1 89 ? 5.469 -20.266 -9.68 1 73.62 89 ARG A N 1
ATOM 677 C CA . ARG A 1 89 ? 4.152 -20.391 -9.055 1 73.62 89 ARG A CA 1
ATOM 678 C C . ARG A 1 89 ? 3.049 -20.406 -10.109 1 73.62 89 ARG A C 1
ATOM 680 O O . ARG A 1 89 ? 2.049 -21.109 -9.953 1 73.62 89 ARG A O 1
ATOM 687 N N . PHE A 1 90 ? 3.26 -19.734 -11.219 1 81.5 90 PHE A N 1
ATOM 688 C CA . PHE A 1 90 ? 2.082 -19.406 -12.016 1 81.5 90 PHE A CA 1
ATOM 689 C C . PHE A 1 90 ? 2.184 -20.016 -13.406 1 81.5 90 PHE A C 1
ATOM 691 O O . PHE A 1 90 ? 1.272 -19.875 -14.227 1 81.5 90 PHE A O 1
ATOM 698 N N . THR A 1 91 ? 3.211 -20.719 -13.641 1 72.12 91 THR A N 1
ATOM 699 C CA . THR A 1 91 ? 3.354 -21.328 -14.961 1 72.12 91 THR A CA 1
ATOM 700 C C . THR A 1 91 ? 2.223 -22.312 -15.219 1 72.12 91 THR A C 1
ATOM 702 O O . THR A 1 91 ? 1.621 -22.312 -16.297 1 72.12 91 THR A O 1
ATOM 705 N N . LEU A 1 92 ? 1.826 -23.031 -14.289 1 64.38 92 LEU A N 1
ATOM 706 C CA . LEU A 1 92 ? 0.83 -24.078 -14.492 1 64.38 92 LEU A CA 1
ATOM 707 C C . LEU A 1 92 ? -0.576 -23.547 -14.227 1 64.38 92 LEU A C 1
ATOM 709 O O . LEU A 1 92 ? -1.546 -24.031 -14.82 1 64.38 92 LEU A O 1
ATOM 713 N N . ASP A 1 93 ? -0.652 -22.703 -13.359 1 77.75 93 ASP A N 1
ATOM 714 C CA . ASP A 1 93 ? -1.919 -22.047 -13.062 1 77.75 93 ASP A CA 1
ATOM 715 C C . ASP A 1 93 ? -1.753 -20.531 -13.031 1 77.75 93 ASP A C 1
ATOM 717 O O . ASP A 1 93 ? -1.372 -19.953 -12.008 1 77.75 93 ASP A O 1
ATOM 721 N N . PRO A 1 94 ? -2.107 -19.922 -14.117 1 89.19 94 PRO A N 1
ATOM 722 C CA . PRO A 1 94 ? -1.825 -18.5 -14.242 1 89.19 94 PRO A CA 1
ATOM 723 C C . PRO A 1 94 ? -2.789 -17.625 -13.438 1 89.19 94 PRO A C 1
ATOM 725 O O . PRO A 1 94 ? -2.646 -16.406 -13.414 1 89.19 94 PRO A O 1
ATOM 728 N N . TYR A 1 95 ? -3.779 -18.297 -12.797 1 89.12 95 TYR A N 1
ATOM 729 C CA . TYR A 1 95 ? -4.805 -17.531 -12.094 1 89.12 95 TYR A CA 1
ATOM 730 C C . TYR A 1 95 ? -4.629 -17.641 -10.586 1 89.12 95 TYR A C 1
ATOM 732 O O . TYR A 1 95 ? -4.105 -18.641 -10.086 1 89.12 95 TYR A O 1
ATOM 740 N N . PHE A 1 96 ? -4.965 -16.641 -9.883 1 87.81 96 PHE A N 1
ATOM 741 C CA . PHE A 1 96 ? -4.867 -16.656 -8.43 1 87.81 96 PHE A CA 1
ATOM 742 C C . PHE A 1 96 ? -6.012 -15.859 -7.805 1 87.81 96 PHE A C 1
ATOM 744 O O . PHE A 1 96 ? -6.574 -14.969 -8.445 1 87.81 96 PHE A O 1
ATOM 751 N N . ARG A 1 97 ? -6.336 -16.203 -6.594 1 87.81 97 ARG A N 1
ATOM 752 C CA . ARG A 1 97 ? -7.32 -15.453 -5.824 1 87.81 97 ARG A CA 1
ATOM 753 C C . ARG A 1 97 ? -6.707 -14.18 -5.25 1 87.81 97 ARG A C 1
ATOM 755 O O . ARG A 1 97 ? -5.602 -14.211 -4.703 1 87.81 97 ARG A O 1
ATOM 762 N N . ILE A 1 98 ? -7.387 -13.195 -5.375 1 91.31 98 ILE A N 1
ATOM 763 C CA . ILE A 1 98 ? -6.934 -11.922 -4.824 1 91.31 98 ILE A CA 1
ATOM 764 C C . ILE A 1 98 ? -7.27 -11.852 -3.336 1 91.31 98 ILE A C 1
ATOM 766 O O . ILE A 1 98 ? -8.445 -11.805 -2.961 1 91.31 98 ILE A O 1
ATOM 770 N N . SER A 1 99 ? -6.219 -11.93 -2.576 1 87.12 99 SER A N 1
ATOM 771 C CA . SER A 1 99 ? -6.43 -11.828 -1.136 1 87.12 99 SER A CA 1
ATOM 772 C C . SER A 1 99 ? -6.973 -10.453 -0.753 1 87.12 99 SER A C 1
ATOM 774 O O . SER A 1 99 ? -6.871 -9.5 -1.53 1 87.12 99 SER A O 1
ATOM 776 N N . THR A 1 100 ? -7.516 -10.352 0.436 1 89.31 100 THR A N 1
ATOM 777 C CA . THR A 1 100 ? -8.008 -9.07 0.924 1 89.31 100 THR A CA 1
ATOM 778 C C . THR A 1 100 ? -6.879 -8.047 0.984 1 89.31 100 THR A C 1
ATOM 780 O O . THR A 1 100 ? -7.066 -6.883 0.622 1 89.31 100 THR A O 1
ATOM 783 N N . ALA A 1 101 ? -5.719 -8.469 1.425 1 89.94 101 ALA A N 1
ATOM 784 C CA . ALA A 1 101 ? -4.566 -7.57 1.493 1 89.94 101 ALA A CA 1
ATOM 785 C C . ALA A 1 101 ? -4.199 -7.043 0.109 1 89.94 101 ALA A C 1
ATOM 787 O O . ALA A 1 101 ? -4 -5.84 -0.072 1 89.94 101 ALA A O 1
ATOM 788 N N . LEU A 1 102 ? -4.09 -7.902 -0.784 1 92.56 102 LEU A N 1
ATOM 789 C CA . LEU A 1 102 ? -3.773 -7.496 -2.148 1 92.56 102 LEU A CA 1
ATOM 790 C C . LEU A 1 102 ? -4.832 -6.543 -2.693 1 92.56 102 LEU A C 1
ATOM 792 O O . LEU A 1 102 ? -4.504 -5.555 -3.35 1 92.56 102 LEU A O 1
ATOM 796 N N . ARG A 1 103 ? -6.09 -6.84 -2.457 1 94.44 103 ARG A N 1
ATOM 797 C CA . ARG A 1 103 ? -7.176 -5.965 -2.889 1 94.44 103 ARG A CA 1
ATOM 798 C C . ARG A 1 103 ? -7.016 -4.566 -2.303 1 94.44 103 ARG A C 1
ATOM 800 O O . ARG A 1 103 ? -7.191 -3.57 -3.008 1 94.44 103 ARG A O 1
ATOM 807 N N . ARG A 1 104 ? -6.699 -4.469 -1.077 1 93.31 104 ARG A N 1
ATOM 808 C CA . ARG A 1 104 ? -6.496 -3.176 -0.435 1 93.31 104 ARG A CA 1
ATOM 809 C C . ARG A 1 104 ? -5.348 -2.416 -1.09 1 93.31 104 ARG A C 1
ATOM 811 O O . ARG A 1 104 ? -5.438 -1.204 -1.304 1 93.31 104 ARG A O 1
ATOM 818 N N . LEU A 1 105 ? -4.277 -3.102 -1.368 1 94.62 105 LEU A N 1
ATOM 819 C CA . LEU A 1 105 ? -3.131 -2.471 -2.01 1 94.62 105 LEU A CA 1
ATOM 820 C C . LEU A 1 105 ? -3.492 -1.982 -3.408 1 94.62 105 LEU A C 1
ATOM 822 O O . LEU A 1 105 ? -3.135 -0.866 -3.793 1 94.62 105 LEU A O 1
ATOM 826 N N . VAL A 1 106 ? -4.191 -2.764 -4.121 1 94.75 106 VAL A N 1
ATOM 827 C CA . VAL A 1 106 ? -4.633 -2.379 -5.457 1 94.75 106 VAL A CA 1
ATOM 828 C C . VAL A 1 106 ? -5.516 -1.137 -5.375 1 94.75 106 VAL A C 1
ATOM 830 O O . VAL A 1 106 ? -5.359 -0.202 -6.164 1 94.75 106 VAL A O 1
ATOM 833 N N . ASP A 1 107 ? -6.414 -1.163 -4.469 1 93 107 ASP A N 1
ATOM 834 C CA . ASP A 1 107 ? -7.277 -0.003 -4.27 1 93 107 ASP A CA 1
ATOM 835 C C . ASP A 1 107 ? -6.457 1.248 -3.965 1 93 107 ASP A C 1
ATOM 837 O O . ASP A 1 107 ? -6.727 2.32 -4.508 1 93 107 ASP A O 1
ATOM 841 N N . TYR A 1 108 ? -5.523 1.141 -3.068 1 93.44 108 TYR A N 1
ATOM 842 C CA . TYR A 1 108 ? -4.648 2.26 -2.736 1 93.44 108 TYR A CA 1
ATOM 843 C C . TYR A 1 108 ? -3.955 2.801 -3.98 1 93.44 108 TYR A C 1
ATOM 845 O O . TYR A 1 108 ? -3.93 4.012 -4.207 1 93.44 108 TYR A O 1
ATOM 853 N N . ILE A 1 109 ? -3.371 1.925 -4.742 1 92.56 109 ILE A N 1
ATOM 854 C CA . ILE A 1 109 ? -2.631 2.312 -5.938 1 92.56 109 ILE A CA 1
ATOM 855 C C . ILE A 1 109 ? -3.562 3.033 -6.91 1 92.56 109 ILE A C 1
ATOM 857 O O . ILE A 1 109 ? -3.209 4.082 -7.457 1 92.56 109 ILE A O 1
ATOM 861 N N . GLU A 1 110 ? -4.715 2.508 -7.121 1 90 110 GLU A N 1
ATOM 862 C CA . GLU A 1 110 ? -5.688 3.105 -8.031 1 90 110 GLU A CA 1
ATOM 863 C C . GLU A 1 110 ? -6.055 4.52 -7.594 1 90 110 GLU A C 1
ATOM 865 O O . GLU A 1 110 ? -6.055 5.449 -8.406 1 90 110 GLU A O 1
ATOM 870 N N . LEU A 1 111 ? -6.344 4.688 -6.41 1 86.5 111 LEU A N 1
ATOM 871 C CA . LEU A 1 111 ? -6.762 5.977 -5.871 1 86.5 111 LEU A CA 1
ATOM 872 C C . LEU A 1 111 ? -5.605 6.973 -5.887 1 86.5 111 LEU A C 1
ATOM 874 O O . LEU A 1 111 ? -5.797 8.148 -6.203 1 86.5 111 LEU A O 1
ATOM 878 N N . SER A 1 112 ? -4.438 6.512 -5.543 1 87 112 SER A N 1
ATOM 879 C CA . SER A 1 112 ? -3.271 7.383 -5.477 1 87 112 SER A CA 1
ATOM 880 C C . SER A 1 112 ? -2.816 7.805 -6.871 1 87 112 SER A C 1
ATOM 882 O O . SER A 1 112 ? -2.357 8.93 -7.066 1 87 112 SER A O 1
ATOM 884 N N . ALA A 1 113 ? -2.932 6.871 -7.754 1 82.94 113 ALA A N 1
ATOM 885 C CA . ALA A 1 113 ? -2.467 7.129 -9.117 1 82.94 113 ALA A CA 1
ATOM 886 C C . ALA A 1 113 ? -3.287 8.234 -9.773 1 82.94 113 ALA A C 1
ATOM 888 O O . ALA A 1 113 ? -2.877 8.797 -10.789 1 82.94 113 ALA A O 1
ATOM 889 N N . GLN A 1 114 ? -4.387 8.508 -9.281 1 76.19 114 GLN A N 1
ATOM 890 C CA . GLN A 1 114 ? -5.242 9.562 -9.82 1 76.19 114 GLN A CA 1
ATOM 891 C C . GLN A 1 114 ? -4.797 10.938 -9.328 1 76.19 114 GLN A C 1
ATOM 893 O O . GLN A 1 114 ? -5.219 11.961 -9.875 1 76.19 114 GLN A O 1
ATOM 898 N N . ARG A 1 115 ? -3.865 10.953 -8.383 1 75.5 115 ARG A N 1
ATOM 899 C CA . ARG A 1 115 ? -3.418 12.211 -7.797 1 75.5 115 ARG A CA 1
ATOM 900 C C . ARG A 1 115 ? -2.221 12.773 -8.555 1 75.5 115 ARG A C 1
ATOM 902 O O . ARG A 1 115 ? -1.382 12.023 -9.047 1 75.5 115 ARG A O 1
ATOM 909 N N . SER A 1 116 ? -2.172 14.039 -8.57 1 65.12 116 SER A N 1
ATOM 910 C CA . SER A 1 116 ? -1.067 14.703 -9.25 1 65.12 116 SER A CA 1
ATOM 911 C C . SER A 1 116 ? 0.259 14.438 -8.547 1 65.12 116 SER A C 1
ATOM 913 O O . SER A 1 116 ? 1.325 14.547 -9.156 1 65.12 116 SER A O 1
ATOM 915 N N . SER A 1 117 ? 0.156 14.055 -7.328 1 64.06 117 SER A N 1
ATOM 916 C CA . SER A 1 117 ? 1.368 13.836 -6.547 1 64.06 117 SER A CA 1
ATOM 917 C C . SER A 1 117 ? 1.951 12.453 -6.797 1 64.06 117 SER A C 1
ATOM 919 O O . SER A 1 117 ? 3.053 12.141 -6.34 1 64.06 117 SER A O 1
ATOM 921 N N . TRP A 1 118 ? 1.184 11.609 -7.602 1 67 118 TRP A N 1
ATOM 922 C CA . TRP A 1 118 ? 1.707 10.289 -7.91 1 67 118 TRP A CA 1
ATOM 923 C C . TRP A 1 118 ? 2.938 10.383 -8.805 1 67 118 TRP A C 1
ATOM 925 O O . TRP A 1 118 ? 2.863 10.898 -9.922 1 67 118 TRP A O 1
ATOM 935 N N . MET A 1 119 ? 4.023 9.977 -8.188 1 70.69 119 MET A N 1
ATOM 936 C CA . MET A 1 119 ? 5.305 10.031 -8.891 1 70.69 119 MET A CA 1
ATOM 937 C C . MET A 1 119 ? 5.832 8.625 -9.164 1 70.69 119 MET A C 1
ATOM 939 O O . MET A 1 119 ? 5.344 7.648 -8.594 1 70.69 119 MET A O 1
ATOM 943 N N . ALA A 1 120 ? 6.816 8.555 -10.07 1 73.62 120 ALA A N 1
ATOM 944 C CA . ALA A 1 120 ? 7.484 7.297 -10.391 1 73.62 120 ALA A CA 1
ATOM 945 C C . ALA A 1 120 ? 8.023 6.621 -9.125 1 73.62 120 ALA A C 1
ATOM 947 O O . ALA A 1 120 ? 8.031 5.395 -9.031 1 73.62 120 ALA A O 1
ATOM 948 N N . SER A 1 121 ? 8.289 7.406 -8.156 1 77.69 121 SER A N 1
ATOM 949 C CA . SER A 1 121 ? 8.812 6.875 -6.906 1 77.69 121 SER A CA 1
ATOM 950 C C . SER A 1 121 ? 7.75 6.098 -6.141 1 77.69 121 SER A C 1
ATOM 952 O O . SER A 1 121 ? 8.047 5.07 -5.523 1 77.69 121 SER A O 1
ATOM 954 N N . ASN A 1 122 ? 6.488 6.551 -6.223 1 83.38 122 ASN A N 1
ATOM 955 C CA . ASN A 1 122 ? 5.402 5.82 -5.582 1 83.38 122 ASN A CA 1
ATOM 956 C C . ASN A 1 122 ? 5.199 4.445 -6.215 1 83.38 122 ASN A C 1
ATOM 958 O O . ASN A 1 122 ? 5.082 3.443 -5.504 1 83.38 122 ASN A O 1
ATOM 962 N N . ALA A 1 123 ? 5.262 4.523 -7.492 1 81.06 123 ALA A N 1
ATOM 963 C CA . ALA A 1 123 ? 5.125 3.258 -8.203 1 81.06 123 ALA A CA 1
ATOM 964 C C . ALA A 1 123 ? 6.266 2.307 -7.859 1 81.06 123 ALA A C 1
ATOM 966 O O . ALA A 1 123 ? 6.047 1.109 -7.66 1 81.06 123 ALA A O 1
ATOM 967 N N . ALA A 1 124 ? 7.414 2.824 -7.809 1 83.06 124 ALA A N 1
ATOM 968 C CA . ALA A 1 124 ? 8.602 2.021 -7.508 1 83.06 124 ALA A CA 1
ATOM 969 C C . ALA A 1 124 ? 8.508 1.412 -6.109 1 83.06 124 ALA A C 1
ATOM 971 O O . ALA A 1 124 ? 8.992 0.301 -5.879 1 83.06 124 ALA A O 1
ATOM 972 N N . MET A 1 125 ? 7.871 2.074 -5.238 1 85.81 125 MET A N 1
ATOM 973 C CA . MET A 1 125 ? 7.727 1.567 -3.879 1 85.81 125 MET A CA 1
ATOM 974 C C . MET A 1 125 ? 6.574 0.571 -3.791 1 85.81 125 MET A C 1
ATOM 976 O O . MET A 1 125 ? 6.629 -0.38 -3.01 1 85.81 125 MET A O 1
ATOM 980 N N . CYS A 1 126 ? 5.602 0.765 -4.59 1 90.06 126 CYS A N 1
ATOM 981 C CA . CYS A 1 126 ? 4.441 -0.118 -4.59 1 90.06 126 CYS A CA 1
ATOM 982 C C . CYS A 1 126 ? 4.777 -1.458 -5.238 1 90.06 126 CYS A C 1
ATOM 984 O O . CYS A 1 126 ? 4.234 -2.492 -4.848 1 90.06 126 CYS A O 1
ATOM 986 N N . MET A 1 127 ? 5.754 -1.465 -6.133 1 88.5 127 MET A N 1
ATOM 987 C CA . MET A 1 127 ? 6.004 -2.623 -6.988 1 88.5 127 MET A CA 1
ATOM 988 C C . MET A 1 127 ? 6.438 -3.826 -6.16 1 88.5 127 MET A C 1
ATOM 990 O O . MET A 1 127 ? 5.816 -4.891 -6.23 1 88.5 127 MET A O 1
ATOM 994 N N . PRO A 1 128 ? 7.402 -3.693 -5.293 1 86.81 128 PRO A N 1
ATOM 995 C CA . PRO A 1 128 ? 7.793 -4.867 -4.508 1 86.81 128 PRO A CA 1
ATOM 996 C C . PRO A 1 128 ? 6.676 -5.355 -3.586 1 86.81 128 PRO A C 1
ATOM 998 O O . PRO A 1 128 ? 6.555 -6.559 -3.34 1 86.81 128 PRO A O 1
ATOM 1001 N N . LEU A 1 129 ? 5.914 -4.445 -3.072 1 89.44 129 LEU A N 1
ATOM 1002 C CA . LEU A 1 129 ? 4.801 -4.82 -2.209 1 89.44 129 LEU A CA 1
ATOM 1003 C C . LEU A 1 129 ? 3.746 -5.602 -2.988 1 89.44 129 LEU A C 1
ATOM 1005 O O . LEU A 1 129 ? 3.232 -6.609 -2.506 1 89.44 129 LEU A O 1
ATOM 1009 N N . LEU A 1 130 ? 3.453 -5.07 -4.148 1 91.38 130 LEU A N 1
ATOM 1010 C CA . LEU A 1 130 ? 2.482 -5.711 -5.031 1 91.38 130 LEU A CA 1
ATOM 1011 C C . LEU A 1 130 ? 2.932 -7.121 -5.402 1 91.38 130 LEU A C 1
ATOM 1013 O O . LEU A 1 130 ? 2.162 -8.078 -5.273 1 91.38 130 LEU A O 1
ATOM 1017 N N . LEU A 1 131 ? 4.137 -7.281 -5.812 1 88.38 131 LEU A N 1
ATOM 1018 C CA . LEU A 1 131 ? 4.672 -8.57 -6.234 1 88.38 131 LEU A CA 1
ATOM 1019 C C . LEU A 1 131 ? 4.719 -9.547 -5.07 1 88.38 131 LEU A C 1
ATOM 1021 O O . LEU A 1 131 ? 4.414 -10.734 -5.234 1 88.38 131 LEU A O 1
ATOM 1025 N N . ASP A 1 132 ? 5.07 -9.07 -3.965 1 85.81 132 ASP A N 1
ATOM 1026 C CA . ASP A 1 132 ? 5.074 -9.906 -2.768 1 85.81 132 ASP A CA 1
ATOM 1027 C C . ASP A 1 132 ? 3.664 -10.383 -2.43 1 85.81 132 ASP A C 1
ATOM 1029 O O . ASP A 1 132 ? 3.463 -11.562 -2.117 1 85.81 132 ASP A O 1
ATOM 1033 N N . ALA A 1 133 ? 2.76 -9.5 -2.447 1 87.56 133 ALA A N 1
ATOM 1034 C CA . ALA A 1 133 ? 1.374 -9.836 -2.135 1 87.56 133 ALA A CA 1
ATOM 1035 C C . ALA A 1 133 ? 0.826 -10.867 -3.119 1 87.56 133 ALA A C 1
ATOM 1037 O O . ALA A 1 133 ? 0.061 -11.758 -2.738 1 87.56 133 ALA A O 1
ATOM 1038 N N . ILE A 1 134 ? 1.178 -10.703 -4.34 1 88.62 134 ILE A N 1
ATOM 1039 C CA . ILE A 1 134 ? 0.733 -11.633 -5.371 1 88.62 134 ILE A CA 1
ATOM 1040 C C . ILE A 1 134 ? 1.361 -13.008 -5.133 1 88.62 134 ILE A C 1
ATOM 1042 O O . ILE A 1 134 ? 0.673 -14.031 -5.18 1 88.62 134 ILE A O 1
ATOM 1046 N N . ALA A 1 135 ? 2.596 -12.984 -4.855 1 81.69 135 ALA A N 1
ATOM 1047 C CA . ALA A 1 135 ? 3.312 -14.234 -4.617 1 81.69 135 ALA A CA 1
ATOM 1048 C C . ALA A 1 135 ? 2.727 -14.984 -3.426 1 81.69 135 ALA A C 1
ATOM 1050 O O . ALA A 1 135 ? 2.713 -16.219 -3.406 1 81.69 135 ALA A O 1
ATOM 1051 N N . ASN A 1 136 ? 2.109 -14.172 -2.484 1 76.12 136 ASN A N 1
ATOM 1052 C CA . ASN A 1 136 ? 1.639 -14.773 -1.242 1 76.12 136 ASN A CA 1
ATOM 1053 C C . ASN A 1 136 ? 0.116 -14.883 -1.213 1 76.12 136 ASN A C 1
ATOM 1055 O O . ASN A 1 136 ? -0.469 -15.195 -0.175 1 76.12 136 ASN A O 1
ATOM 1059 N N . SER A 1 137 ? -0.611 -14.172 -2.061 1 71.12 137 SER A N 1
ATOM 1060 C CA . SER A 1 137 ? -2.07 -14.195 -2.105 1 71.12 137 SER A CA 1
ATOM 1061 C C . SER A 1 137 ? -2.605 -15.609 -1.937 1 71.12 137 SER A C 1
ATOM 1063 O O . SER A 1 137 ? -3.738 -15.797 -1.488 1 71.12 137 SER A O 1
ATOM 1065 N N . GLY A 1 138 ? -1.855 -16.547 -1.771 1 59.28 138 GLY A N 1
ATOM 1066 C CA . GLY A 1 138 ? -2.307 -17.891 -1.454 1 59.28 138 GLY A CA 1
ATOM 1067 C C . GLY A 1 138 ? -2.047 -18.297 -0.012 1 59.28 138 GLY A C 1
ATOM 1068 O O . GLY A 1 138 ? -1.055 -17.859 0.583 1 59.28 138 GLY A O 1
ATOM 1069 N N . GLY A 1 139 ? -3.141 -17.875 1.193 1 50.75 139 GLY A N 1
ATOM 1070 C CA . GLY A 1 139 ? -3.221 -18.047 2.635 1 50.75 139 GLY A CA 1
ATOM 1071 C C . GLY A 1 139 ? -2.029 -18.797 3.207 1 50.75 139 GLY A C 1
ATOM 1072 O O . GLY A 1 139 ? -1.416 -18.344 4.176 1 50.75 139 GLY A O 1
ATOM 1073 N N . HIS A 1 140 ? -2.02 -20.141 3.529 1 44.28 140 HIS A N 1
ATOM 1074 C CA . HIS A 1 140 ? -1.509 -21.172 4.43 1 44.28 140 HIS A CA 1
ATOM 1075 C C . HIS A 1 140 ? -0.022 -21.406 4.195 1 44.28 140 HIS A C 1
ATOM 1077 O O . HIS A 1 140 ? 0.519 -22.438 4.633 1 44.28 140 HIS A O 1
ATOM 1083 N N . HIS A 1 141 ? 0.742 -20.578 3.713 1 48 141 HIS A N 1
ATOM 1084 C CA . HIS A 1 141 ? 1.812 -21.266 3.004 1 48 141 HIS A CA 1
ATOM 1085 C C . HIS A 1 141 ? 3.125 -21.188 3.775 1 48 141 HIS A C 1
ATOM 1087 O O . HIS A 1 141 ? 4.199 -21.391 3.203 1 48 141 HIS A O 1
ATOM 1093 N N . SER A 1 142 ? 2.979 -20.781 5.074 1 53.22 142 SER A N 1
ATOM 1094 C CA . SER A 1 142 ? 4.316 -20.703 5.652 1 53.22 142 SER A CA 1
ATOM 1095 C C . SER A 1 142 ? 5.055 -22.031 5.512 1 53.22 142 SER A C 1
ATOM 1097 O O . SER A 1 142 ? 6.203 -22.062 5.062 1 53.22 142 SER A O 1
ATOM 1099 N N . ARG A 1 143 ? 4.473 -23.188 6.082 1 55.88 143 ARG A N 1
ATOM 1100 C CA . ARG A 1 143 ? 5.156 -24.469 6.016 1 55.88 143 ARG A CA 1
ATOM 1101 C C . ARG A 1 143 ? 5.441 -24.859 4.57 1 55.88 143 ARG A C 1
ATOM 1103 O O . ARG A 1 143 ? 6.465 -25.5 4.281 1 55.88 143 ARG A O 1
ATOM 1110 N N . LEU A 1 144 ? 4.645 -24.312 3.787 1 69.81 144 LEU A N 1
ATOM 1111 C CA . LEU A 1 144 ? 4.809 -24.688 2.391 1 69.81 144 LEU A CA 1
ATOM 1112 C C . LEU A 1 144 ? 5.836 -23.797 1.698 1 69.81 144 LEU A C 1
ATOM 1114 O O . LEU A 1 144 ? 6.438 -24.203 0.699 1 69.81 144 LEU A O 1
ATOM 1118 N N . ASP A 1 145 ? 6.039 -22.719 2.463 1 66.56 145 ASP A N 1
ATOM 1119 C CA . ASP A 1 145 ? 7.043 -21.828 1.893 1 66.56 145 ASP A CA 1
ATOM 1120 C C . ASP A 1 145 ? 8.445 -22.422 2.016 1 66.56 145 ASP A C 1
ATOM 1122 O O . ASP A 1 145 ? 9.234 -22.359 1.073 1 66.56 145 ASP A O 1
ATOM 1126 N N . GLY A 1 146 ? 8.672 -22.906 3.248 1 69.44 146 GLY A N 1
ATOM 1127 C CA . GLY A 1 146 ? 9.945 -23.578 3.434 1 69.44 146 GLY A CA 1
ATOM 1128 C C . GLY A 1 146 ? 10.141 -24.75 2.494 1 69.44 146 GLY A C 1
ATOM 1129 O O . GLY A 1 146 ? 11.219 -24.922 1.914 1 69.44 146 GLY A O 1
ATOM 1130 N N . LEU A 1 147 ? 9.133 -25.531 2.359 1 82.19 147 LEU A N 1
ATOM 1131 C CA . LEU A 1 147 ? 9.211 -26.672 1.449 1 82.19 147 LEU A CA 1
ATOM 1132 C C . LEU A 1 147 ? 9.398 -26.203 0.01 1 82.19 147 LEU A C 1
ATOM 1134 O O . LEU A 1 147 ? 10.234 -26.75 -0.717 1 82.19 147 LEU A O 1
ATOM 1138 N N . ALA A 1 148 ? 8.719 -25.203 -0.295 1 77.44 148 ALA A N 1
ATOM 1139 C CA . ALA A 1 148 ? 8.82 -24.688 -1.656 1 77.44 148 ALA A CA 1
ATOM 1140 C C . ALA A 1 148 ? 10.242 -24.234 -1.964 1 77.44 148 ALA A C 1
ATOM 1142 O O . ALA A 1 148 ? 10.773 -24.5 -3.045 1 77.44 148 ALA A O 1
ATOM 1143 N N . LYS A 1 149 ? 10.852 -23.594 -1.041 1 75.25 149 LYS A N 1
ATOM 1144 C CA . LYS A 1 149 ? 12.227 -23.156 -1.206 1 75.25 149 LYS A CA 1
ATOM 1145 C C . LYS A 1 149 ? 13.18 -24.344 -1.331 1 75.25 149 LYS A C 1
ATOM 1147 O O . LYS A 1 149 ? 14.102 -24.328 -2.154 1 75.25 149 LYS A O 1
ATOM 1152 N N . GLN A 1 150 ? 12.938 -25.266 -0.554 1 83.5 150 GLN A N 1
ATOM 1153 C CA . GLN A 1 150 ? 13.773 -26.469 -0.625 1 83.5 150 GLN A CA 1
ATOM 1154 C C . GLN A 1 150 ? 13.617 -27.172 -1.973 1 83.5 150 GLN A C 1
ATOM 1156 O O . GLN A 1 150 ? 14.602 -27.641 -2.549 1 83.5 150 GLN A O 1
ATOM 1161 N N . LEU A 1 151 ? 12.461 -27.266 -2.443 1 87.88 151 LEU A N 1
ATOM 1162 C CA . LEU A 1 151 ? 12.203 -27.875 -3.744 1 87.88 151 LEU A CA 1
ATOM 1163 C C . LEU A 1 151 ? 12.914 -27.109 -4.852 1 87.88 151 LEU A C 1
ATOM 1165 O O . LEU A 1 151 ? 13.531 -27.703 -5.734 1 87.88 151 LEU A O 1
ATOM 1169 N N . GLU A 1 152 ? 12.914 -25.844 -4.762 1 81.88 152 GLU A N 1
ATOM 1170 C CA . GLU A 1 152 ? 13.562 -25 -5.758 1 81.88 152 GLU A CA 1
ATOM 1171 C C . GLU A 1 152 ? 15.078 -25.172 -5.734 1 81.88 152 GLU A C 1
ATOM 1173 O O . GLU A 1 152 ? 15.711 -25.25 -6.789 1 81.88 152 GLU A O 1
ATOM 1178 N N . ASP A 1 153 ? 15.578 -25.203 -4.535 1 81.62 153 ASP A N 1
ATOM 1179 C CA . ASP A 1 153 ? 17.031 -25.281 -4.348 1 81.62 153 ASP A CA 1
ATOM 1180 C C . ASP A 1 153 ? 17.578 -26.625 -4.793 1 81.62 153 ASP A C 1
ATOM 1182 O O . ASP A 1 153 ? 18.75 -26.75 -5.117 1 81.62 153 ASP A O 1
ATOM 1186 N N . SER A 1 154 ? 16.734 -27.578 -4.789 1 92.38 154 SER A N 1
ATOM 1187 C CA . SER A 1 154 ? 17.156 -28.922 -5.145 1 92.38 154 SER A CA 1
ATOM 1188 C C . SER A 1 154 ? 16.156 -29.578 -6.098 1 92.38 154 SER A C 1
ATOM 1190 O O . SER A 1 154 ? 15.711 -30.703 -5.855 1 92.38 154 SER A O 1
ATOM 1192 N N . ILE A 1 155 ? 15.875 -28.906 -7.176 1 91.81 155 ILE A N 1
ATOM 1193 C CA . ILE A 1 155 ? 14.789 -29.297 -8.07 1 91.81 155 ILE A CA 1
ATOM 1194 C C . ILE A 1 155 ? 15.148 -30.578 -8.805 1 91.81 155 ILE A C 1
ATOM 1196 O O . ILE A 1 155 ? 14.266 -31.344 -9.219 1 91.81 155 ILE A O 1
ATOM 1200 N N . HIS A 1 156 ? 16.453 -30.781 -8.961 1 92 156 HIS A N 1
ATOM 1201 C CA . HIS A 1 156 ? 16.938 -31.938 -9.711 1 92 156 HIS A CA 1
ATOM 1202 C C . HIS A 1 156 ? 16.781 -33.219 -8.898 1 92 156 HIS A C 1
ATOM 1204 O O . HIS A 1 156 ? 16.891 -34.312 -9.445 1 92 156 HIS A O 1
ATOM 1210 N N . ARG A 1 157 ? 16.562 -33.094 -7.613 1 91.56 157 ARG A N 1
ATOM 1211 C CA . ARG A 1 157 ? 16.438 -34.25 -6.723 1 91.56 157 ARG A CA 1
ATOM 1212 C C . ARG A 1 157 ? 15.164 -35.031 -7.016 1 91.56 157 ARG A C 1
ATOM 1214 O O . ARG A 1 157 ? 14.164 -34.469 -7.441 1 91.56 157 ARG A O 1
ATOM 1221 N N . ARG A 1 158 ? 15.289 -36.344 -6.75 1 92 158 ARG A N 1
ATOM 1222 C CA . ARG A 1 158 ? 14.109 -37.188 -6.875 1 92 158 ARG A CA 1
ATOM 1223 C C . ARG A 1 158 ? 13.234 -37.094 -5.629 1 92 158 ARG A C 1
ATOM 1225 O O . ARG A 1 158 ? 13.25 -37.969 -4.785 1 92 158 ARG A O 1
ATOM 1232 N N . TRP A 1 159 ? 12.414 -36.094 -5.605 1 94.38 159 TRP A N 1
ATOM 1233 C CA . TRP A 1 159 ? 11.516 -35.875 -4.477 1 94.38 159 TRP A CA 1
ATOM 1234 C C . TRP A 1 159 ? 10.328 -36.812 -4.508 1 94.38 159 TRP A C 1
ATOM 1236 O O . TRP A 1 159 ? 9.727 -37.031 -5.562 1 94.38 159 TRP A O 1
ATOM 1246 N N . THR A 1 160 ? 10.062 -37.438 -3.357 1 94.38 160 THR A N 1
ATOM 1247 C CA . THR A 1 160 ? 8.805 -38.156 -3.148 1 94.38 160 THR A CA 1
ATOM 1248 C C . THR A 1 160 ? 7.879 -37.375 -2.225 1 94.38 160 THR A C 1
ATOM 1250 O O . THR A 1 160 ? 8.305 -36.406 -1.586 1 94.38 160 THR A O 1
ATOM 1253 N N . VAL A 1 161 ? 6.672 -37.812 -2.238 1 94.31 161 VAL A N 1
ATOM 1254 C CA . VAL A 1 161 ? 5.727 -37.156 -1.329 1 94.31 161 VAL A CA 1
ATOM 1255 C C . VAL A 1 161 ? 6.219 -37.281 0.11 1 94.31 161 VAL A C 1
ATOM 1257 O O . VAL A 1 161 ? 6.09 -36.375 0.909 1 94.31 161 VAL A O 1
ATOM 1260 N N . THR A 1 162 ? 6.785 -38.438 0.378 1 94.31 162 THR A N 1
ATOM 1261 C CA . THR A 1 162 ? 7.32 -38.688 1.712 1 94.31 162 THR A CA 1
ATOM 1262 C C . THR A 1 162 ? 8.461 -37.719 2.023 1 94.31 162 THR A C 1
ATOM 1264 O O . THR A 1 162 ? 8.523 -37.156 3.119 1 94.31 162 THR A O 1
ATOM 1267 N N . ASP A 1 163 ? 9.383 -37.562 1.056 1 94.5 163 ASP A N 1
ATOM 1268 C CA . ASP A 1 163 ? 10.461 -36.594 1.214 1 94.5 163 ASP A CA 1
ATOM 1269 C C . ASP A 1 163 ? 9.914 -35.219 1.522 1 94.5 163 ASP A C 1
ATOM 1271 O O . ASP A 1 163 ? 10.398 -34.531 2.434 1 94.5 163 ASP A O 1
ATOM 1275 N N . MET A 1 164 ? 8.898 -34.844 0.739 1 94.44 164 MET A N 1
ATOM 1276 C CA . MET A 1 164 ? 8.312 -33.5 0.863 1 94.44 164 MET A CA 1
ATOM 1277 C C . MET A 1 164 ? 7.621 -33.344 2.211 1 94.44 164 MET A C 1
ATOM 1279 O O . MET A 1 164 ? 7.723 -32.281 2.842 1 94.44 164 MET A O 1
ATOM 1283 N N . ALA A 1 165 ? 6.906 -34.312 2.613 1 92.44 165 ALA A N 1
ATOM 1284 C CA . ALA A 1 165 ? 6.203 -34.281 3.891 1 92.44 165 ALA A CA 1
ATOM 1285 C C . ALA A 1 165 ? 7.18 -34.125 5.055 1 92.44 165 ALA A C 1
ATOM 1287 O O . ALA A 1 165 ? 6.949 -33.312 5.961 1 92.44 165 ALA A O 1
ATOM 1288 N N . ILE A 1 166 ? 8.25 -34.875 5.008 1 90.31 166 ILE A N 1
ATOM 1289 C CA . ILE A 1 166 ? 9.281 -34.812 6.035 1 90.31 166 ILE A CA 1
ATOM 1290 C C . ILE A 1 166 ? 9.867 -33.406 6.078 1 90.31 166 ILE A C 1
ATOM 1292 O O . ILE A 1 166 ? 10.008 -32.812 7.156 1 90.31 166 ILE A O 1
ATOM 1296 N N . ALA A 1 167 ? 10.117 -32.906 4.934 1 87.62 167 ALA A N 1
ATOM 1297 C CA . ALA A 1 167 ? 10.703 -31.578 4.84 1 87.62 167 ALA A CA 1
ATOM 1298 C C . ALA A 1 167 ? 9.766 -30.531 5.418 1 87.62 167 ALA A C 1
ATOM 1300 O O . ALA A 1 167 ? 10.219 -29.531 5.988 1 87.62 167 ALA A O 1
ATOM 1301 N N . ALA A 1 168 ? 8.5 -30.734 5.199 1 84.44 168 ALA A N 1
ATOM 1302 C CA . ALA A 1 168 ? 7.5 -29.781 5.664 1 84.44 168 ALA A CA 1
ATOM 1303 C C . ALA A 1 168 ? 7.113 -30.062 7.113 1 84.44 168 ALA A C 1
ATOM 1305 O O . ALA A 1 168 ? 6.395 -29.266 7.73 1 84.44 168 ALA A O 1
ATOM 1306 N N . GLY A 1 169 ? 7.551 -31.219 7.668 1 86.12 169 GLY A N 1
ATOM 1307 C CA . GLY A 1 169 ? 7.262 -31.578 9.047 1 86.12 169 GLY A CA 1
ATOM 1308 C C . GLY A 1 169 ? 5.824 -32 9.266 1 86.12 169 GLY A C 1
ATOM 1309 O O . GLY A 1 169 ? 5.227 -31.688 10.297 1 86.12 169 GLY A O 1
ATOM 1310 N N . VAL A 1 170 ? 5.254 -32.594 8.289 1 87.06 170 VAL A N 1
ATOM 1311 C CA . VAL A 1 170 ? 3.865 -33.031 8.391 1 87.06 170 VAL A CA 1
ATOM 1312 C C . VAL A 1 170 ? 3.725 -34.438 7.816 1 87.06 170 VAL A C 1
ATOM 1314 O O . VAL A 1 170 ? 4.695 -35 7.324 1 87.06 170 VAL A O 1
ATOM 1317 N N . SER A 1 171 ? 2.58 -35.031 8.023 1 90.31 171 SER A N 1
ATOM 1318 C CA . SER A 1 171 ? 2.289 -36.312 7.391 1 90.31 171 SER A CA 1
ATOM 1319 C C . SER A 1 171 ? 1.991 -36.156 5.906 1 90.31 171 SER A C 1
ATOM 1321 O O . SER A 1 171 ? 1.683 -35.031 5.449 1 90.31 171 SER A O 1
ATOM 1323 N N . SER A 1 172 ? 2.168 -37.219 5.137 1 92.5 172 SER A N 1
ATOM 1324 C CA . SER A 1 172 ? 1.866 -37.188 3.709 1 92.5 172 SER A CA 1
ATOM 1325 C C . SER A 1 172 ? 0.428 -36.75 3.459 1 92.5 172 SER A C 1
ATOM 1327 O O . SER A 1 172 ? 0.157 -36 2.516 1 92.5 172 SER A O 1
ATOM 1329 N N . SER A 1 173 ? -0.471 -37.219 4.273 1 91.81 173 SER A N 1
ATOM 1330 C CA . SER A 1 173 ? -1.875 -36.844 4.133 1 91.81 173 SER A CA 1
ATOM 1331 C C . SER A 1 173 ? -2.082 -35.344 4.383 1 91.81 173 SER A C 1
ATOM 1333 O O . SER A 1 173 ? -2.805 -34.688 3.637 1 91.81 173 SER A O 1
ATOM 1335 N N . ARG A 1 174 ? -1.482 -34.906 5.371 1 87.31 174 ARG A N 1
ATOM 1336 C CA . ARG A 1 174 ? -1.583 -33.469 5.695 1 87.31 174 ARG A CA 1
ATOM 1337 C C . ARG A 1 174 ? -0.929 -32.625 4.617 1 87.31 174 ARG A C 1
ATOM 1339 O O . ARG A 1 174 ? -1.413 -31.531 4.301 1 87.31 174 ARG A O 1
ATOM 1346 N N . LEU A 1 175 ? 0.167 -33.094 4.086 1 89.12 175 LEU A N 1
ATOM 1347 C CA . LEU A 1 175 ? 0.816 -32.375 3 1 89.12 175 LEU A CA 1
ATOM 1348 C C . LEU A 1 175 ? -0.133 -32.188 1.818 1 89.12 175 LEU A C 1
ATOM 1350 O O . LEU A 1 175 ? -0.245 -31.094 1.264 1 89.12 175 LEU A O 1
ATOM 1354 N N . HIS A 1 176 ? -0.793 -33.25 1.513 1 89.44 176 HIS A N 1
ATOM 1355 C CA . HIS A 1 176 ? -1.741 -33.188 0.405 1 89.44 176 HIS A CA 1
ATOM 1356 C C . HIS A 1 176 ? -2.83 -32.156 0.667 1 89.44 176 HIS A C 1
ATOM 1358 O O . HIS A 1 176 ? -3.164 -31.359 -0.216 1 89.44 176 HIS A O 1
ATOM 1364 N N . SER A 1 177 ? -3.354 -32.156 1.872 1 84.38 177 SER A N 1
ATOM 1365 C CA . SER A 1 177 ? -4.398 -31.203 2.248 1 84.38 177 SER A CA 1
ATOM 1366 C C . SER A 1 177 ? -3.895 -29.766 2.184 1 84.38 177 SER A C 1
ATOM 1368 O O . SER A 1 177 ? -4.59 -28.891 1.68 1 84.38 177 SER A O 1
ATOM 1370 N N . LEU A 1 178 ? -2.715 -29.672 2.627 1 76.69 178 LEU A N 1
ATOM 1371 C CA . LEU A 1 178 ? -2.125 -28.328 2.641 1 76.69 178 LEU A CA 1
ATOM 1372 C C . LEU A 1 178 ? -1.901 -27.828 1.22 1 76.69 178 LEU A C 1
ATOM 1374 O O . LEU A 1 178 ? -2.174 -26.656 0.925 1 76.69 178 LEU A O 1
ATOM 1378 N N . PHE A 1 179 ? -1.439 -28.656 0.378 1 82.06 179 PHE A N 1
ATOM 1379 C CA . PHE A 1 179 ? -1.179 -28.266 -1.001 1 82.06 179 PHE A CA 1
ATOM 1380 C C . PHE A 1 179 ? -2.482 -27.969 -1.734 1 82.06 179 PHE A C 1
ATOM 1382 O O . PHE A 1 179 ? -2.566 -27 -2.498 1 82.06 179 PHE A O 1
ATOM 1389 N N . LYS A 1 180 ? -3.426 -28.688 -1.416 1 78.44 180 LYS A N 1
ATOM 1390 C CA . LYS A 1 180 ? -4.719 -28.453 -2.047 1 78.44 180 LYS A CA 1
ATOM 1391 C C . LYS A 1 180 ? -5.293 -27.109 -1.627 1 78.44 180 LYS A C 1
ATOM 1393 O O . LYS A 1 180 ? -5.805 -26.359 -2.461 1 78.44 180 LYS A O 1
ATOM 1398 N N . THR A 1 181 ? -5.16 -26.938 -0.394 1 66.62 181 THR A N 1
ATOM 1399 C CA . THR A 1 181 ? -5.695 -25.688 0.156 1 66.62 181 THR A CA 1
ATOM 1400 C C . THR A 1 181 ? -4.883 -24.484 -0.327 1 66.62 181 THR A C 1
ATOM 1402 O O . THR A 1 181 ? -5.449 -23.469 -0.726 1 66.62 181 THR A O 1
ATOM 1405 N N . ALA A 1 182 ? -3.604 -24.719 -0.315 1 65.56 182 ALA A N 1
ATOM 1406 C CA . ALA A 1 182 ? -2.711 -23.594 -0.576 1 65.56 182 ALA A CA 1
ATOM 1407 C C . ALA A 1 182 ? -2.561 -23.359 -2.074 1 65.56 182 ALA A C 1
ATOM 1409 O O . ALA A 1 182 ? -2.506 -22.203 -2.52 1 65.56 182 ALA A O 1
ATOM 1410 N N . PHE A 1 183 ? -2.447 -24.469 -2.809 1 67.5 183 PHE A N 1
ATOM 1411 C CA . PHE A 1 183 ? -2.07 -24.328 -4.211 1 67.5 183 PHE A CA 1
ATOM 1412 C C . PHE A 1 183 ? -3.148 -24.906 -5.121 1 67.5 183 PHE A C 1
ATOM 1414 O O . PHE A 1 183 ? -3.041 -24.828 -6.348 1 67.5 183 PHE A O 1
ATOM 1421 N N . GLY A 1 184 ? -4.156 -25.469 -4.48 1 68.12 184 GLY A N 1
ATOM 1422 C CA . GLY A 1 184 ? -5.23 -26.078 -5.258 1 68.12 184 GLY A CA 1
ATOM 1423 C C . GLY A 1 184 ? -4.809 -27.328 -5.996 1 68.12 184 GLY A C 1
ATOM 1424 O O . GLY A 1 184 ? -5.465 -27.734 -6.957 1 68.12 184 GLY A O 1
ATOM 1425 N N . GLN A 1 185 ? -3.691 -27.875 -5.629 1 76.31 185 GLN A N 1
ATOM 1426 C CA . GLN A 1 185 ? -3.17 -29.047 -6.316 1 76.31 185 GLN A CA 1
ATOM 1427 C C . GLN A 1 185 ? -2.375 -29.938 -5.363 1 76.31 185 GLN A C 1
ATOM 1429 O O . GLN A 1 185 ? -2.072 -29.531 -4.238 1 76.31 185 GLN A O 1
ATOM 1434 N N . SER A 1 186 ? -2.039 -31.188 -5.801 1 89.81 186 SER A N 1
ATOM 1435 C CA . SER A 1 186 ? -1.276 -32.125 -4.988 1 89.81 186 SER A CA 1
ATOM 1436 C C . SER A 1 186 ? 0.202 -31.75 -4.953 1 89.81 186 SER A C 1
ATOM 1438 O O . SER A 1 186 ? 0.684 -31.016 -5.816 1 89.81 186 SER A O 1
ATOM 1440 N N . PRO A 1 187 ? 0.949 -32.312 -4.012 1 89.56 187 PRO A N 1
ATOM 1441 C CA . PRO A 1 187 ? 2.391 -32.062 -3.943 1 89.56 187 PRO A CA 1
ATOM 1442 C C . PRO A 1 187 ? 3.123 -32.469 -5.215 1 89.56 187 PRO A C 1
ATOM 1444 O O . PRO A 1 187 ? 3.982 -31.734 -5.707 1 89.56 187 PRO A O 1
ATOM 1447 N N . ASN A 1 188 ? 2.729 -33.531 -5.715 1 91.12 188 ASN A N 1
ATOM 1448 C CA . ASN A 1 188 ? 3.387 -34.031 -6.922 1 91.12 188 ASN A CA 1
ATOM 1449 C C . ASN A 1 188 ? 3.104 -33.125 -8.117 1 91.12 188 ASN A C 1
ATOM 1451 O O . ASN A 1 188 ? 3.996 -32.844 -8.914 1 91.12 188 ASN A O 1
ATOM 1455 N N . ARG A 1 189 ? 1.883 -32.719 -8.211 1 87.44 189 ARG A N 1
ATOM 1456 C CA . ARG A 1 189 ? 1.539 -31.812 -9.297 1 87.44 189 ARG A CA 1
ATOM 1457 C C . ARG A 1 189 ? 2.281 -30.484 -9.156 1 87.44 189 ARG A C 1
ATOM 1459 O O . ARG A 1 189 ? 2.732 -29.922 -10.156 1 87.44 189 ARG A O 1
ATOM 1466 N N . TYR A 1 190 ? 2.352 -30.094 -7.961 1 86.31 190 TYR A N 1
ATOM 1467 C CA . TYR A 1 190 ? 3.096 -28.875 -7.691 1 86.31 190 TYR A CA 1
ATOM 1468 C C . TYR A 1 190 ? 4.555 -29.016 -8.109 1 86.31 190 TYR A C 1
ATOM 1470 O O . TYR A 1 190 ? 5.102 -28.141 -8.781 1 86.31 190 TYR A O 1
ATOM 1478 N N . LEU A 1 191 ? 5.164 -30.094 -7.719 1 90.69 191 LEU A N 1
ATOM 1479 C CA . LEU A 1 191 ? 6.551 -30.359 -8.078 1 90.69 191 LEU A CA 1
ATOM 1480 C C . LEU A 1 191 ? 6.719 -30.391 -9.594 1 90.69 191 LEU A C 1
ATOM 1482 O O . LEU A 1 191 ? 7.676 -29.844 -10.133 1 90.69 191 LEU A O 1
ATOM 1486 N N . ALA A 1 192 ? 5.832 -31 -10.203 1 89.81 192 ALA A N 1
ATOM 1487 C CA . ALA A 1 192 ? 5.887 -31.094 -11.664 1 89.81 192 ALA A CA 1
ATOM 1488 C C . ALA A 1 192 ? 5.82 -29.703 -12.305 1 89.81 192 ALA A C 1
ATOM 1490 O O . ALA A 1 192 ? 6.551 -29.422 -13.258 1 89.81 192 ALA A O 1
ATOM 1491 N N . ALA A 1 193 ? 4.93 -28.969 -11.781 1 85.56 193 ALA A N 1
ATOM 1492 C CA . ALA A 1 193 ? 4.797 -27.609 -12.281 1 85.56 193 ALA A CA 1
ATOM 1493 C C . ALA A 1 193 ? 6.09 -26.812 -12.078 1 85.56 193 ALA A C 1
ATOM 1495 O O . ALA A 1 193 ? 6.512 -26.062 -12.961 1 85.56 193 ALA A O 1
ATOM 1496 N N . LEU A 1 194 ? 6.668 -26.953 -10.945 1 86.88 194 LEU A N 1
ATOM 1497 C CA . LEU A 1 194 ? 7.926 -26.297 -10.625 1 86.88 194 LEU A CA 1
ATOM 1498 C C . LEU A 1 194 ? 9.023 -26.719 -11.594 1 86.88 194 LEU A C 1
ATOM 1500 O O . LEU A 1 194 ? 9.766 -25.875 -12.102 1 86.88 194 LEU A O 1
ATOM 1504 N N . ARG A 1 195 ? 9.102 -27.953 -11.812 1 90.94 195 ARG A N 1
ATO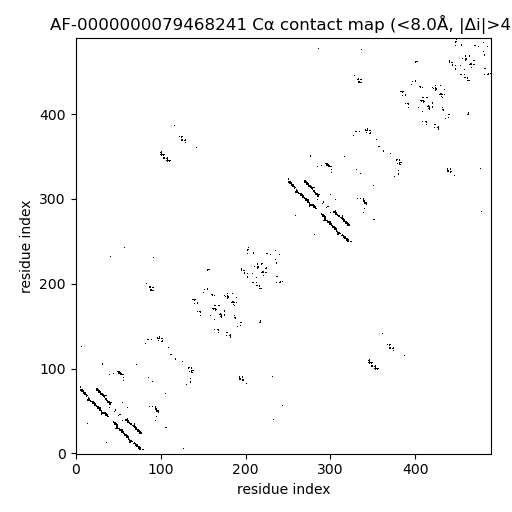M 1505 C CA . ARG A 1 195 ? 10.094 -28.484 -12.742 1 90.94 195 ARG A CA 1
ATOM 1506 C C . ARG A 1 195 ? 9.898 -27.922 -14.141 1 90.94 195 ARG A C 1
ATOM 1508 O O . ARG A 1 195 ? 10.859 -27.516 -14.797 1 90.94 195 ARG A O 1
ATOM 1515 N N . LEU A 1 196 ? 8.68 -27.922 -14.516 1 87.94 196 LEU A N 1
ATOM 1516 C CA . LEU A 1 196 ? 8.375 -27.406 -15.852 1 87.94 196 LEU A CA 1
ATOM 1517 C C . LEU A 1 196 ? 8.734 -25.938 -15.961 1 87.94 196 LEU A C 1
ATOM 1519 O O . LEU A 1 196 ? 9.328 -25.516 -16.953 1 87.94 196 LEU A O 1
ATOM 1523 N N . SER A 1 197 ? 8.352 -25.219 -14.984 1 85.12 197 SER A N 1
ATOM 1524 C CA . SER A 1 197 ? 8.664 -23.797 -14.977 1 85.12 197 SER A CA 1
ATOM 1525 C C . SER A 1 197 ? 10.164 -23.562 -15.078 1 85.12 197 SER A C 1
ATOM 1527 O O . SER A 1 197 ? 10.609 -22.688 -15.82 1 85.12 197 SER A O 1
ATOM 1529 N N . HIS A 1 198 ? 10.938 -24.25 -14.367 1 85.94 198 HIS A N 1
ATOM 1530 C CA . HIS A 1 198 ? 12.391 -24.125 -14.414 1 85.94 198 HIS A CA 1
ATOM 1531 C C . HIS A 1 198 ? 12.938 -24.516 -15.781 1 85.94 198 HIS A C 1
ATOM 1533 O O . HIS A 1 198 ? 13.844 -23.859 -16.297 1 85.94 198 HIS A O 1
ATOM 1539 N N . ALA A 1 199 ? 12.367 -25.484 -16.281 1 89.19 199 ALA A N 1
ATOM 1540 C CA . ALA A 1 199 ? 12.789 -25.922 -17.609 1 89.19 199 ALA A CA 1
ATOM 1541 C C . ALA A 1 199 ? 12.539 -24.828 -18.641 1 89.19 199 ALA A C 1
ATOM 1543 O O . ALA A 1 199 ? 13.414 -24.531 -19.453 1 89.19 199 ALA A O 1
ATOM 1544 N N . LEU A 1 200 ? 11.383 -24.266 -18.531 1 82.31 200 LEU A N 1
ATOM 1545 C CA . LEU A 1 200 ? 11.023 -23.219 -19.469 1 82.31 200 LEU A CA 1
ATOM 1546 C C . LEU A 1 200 ? 11.969 -22.016 -19.344 1 82.31 200 LEU A C 1
ATOM 1548 O O . LEU A 1 200 ? 12.383 -21.438 -20.359 1 82.31 200 LEU A O 1
ATOM 1552 N N . ARG A 1 201 ? 12.32 -21.75 -18.203 1 78.31 201 ARG A N 1
ATOM 1553 C CA . ARG A 1 201 ? 13.25 -20.656 -17.969 1 78.31 201 ARG A CA 1
ATOM 1554 C C . ARG A 1 201 ? 14.625 -20.953 -18.562 1 78.31 201 ARG A C 1
ATOM 1556 O O . ARG A 1 201 ? 15.234 -20.094 -19.203 1 78.31 201 ARG A O 1
ATOM 1563 N N . MET A 1 202 ? 15.031 -22.094 -18.359 1 83.62 202 MET A N 1
ATOM 1564 C CA . MET A 1 202 ? 16.328 -22.5 -18.891 1 83.62 202 MET A CA 1
ATOM 1565 C C . MET A 1 202 ? 16.312 -22.516 -20.406 1 83.62 202 MET A C 1
ATOM 1567 O O . MET A 1 202 ? 17.266 -22.078 -21.047 1 83.62 202 MET A O 1
ATOM 1571 N N . LEU A 1 203 ? 15.211 -22.938 -20.891 1 85.44 203 LEU A N 1
ATOM 1572 C CA . LEU A 1 203 ? 15.078 -23 -22.344 1 85.44 203 LEU A CA 1
ATOM 1573 C C . LEU A 1 203 ? 15.055 -21.609 -22.953 1 85.44 203 LEU A C 1
ATOM 1575 O O . LEU A 1 203 ? 15.539 -21.406 -24.078 1 85.44 203 LEU A O 1
ATOM 1579 N N . SER A 1 204 ? 14.477 -20.734 -22.188 1 76.25 204 SER A N 1
ATOM 1580 C CA . SER A 1 204 ? 14.328 -19.359 -22.688 1 76.25 204 SER A CA 1
ATOM 1581 C C . SER A 1 204 ? 15.594 -18.547 -22.469 1 76.25 204 SER A C 1
ATOM 1583 O O . SER A 1 204 ? 15.859 -17.594 -23.203 1 76.25 204 SER A O 1
ATOM 1585 N N . SER A 1 205 ? 16.422 -18.969 -21.594 1 74.94 205 SER A N 1
ATOM 1586 C CA . SER A 1 205 ? 17.484 -18.062 -21.172 1 74.94 205 SER A CA 1
ATOM 1587 C C . SER A 1 205 ? 18.859 -18.656 -21.453 1 74.94 205 SER A C 1
ATOM 1589 O O . SER A 1 205 ? 19.875 -18 -21.281 1 74.94 205 SER A O 1
ATOM 1591 N N . THR A 1 206 ? 18.906 -19.891 -21.766 1 79.88 206 THR A N 1
ATOM 1592 C CA . THR A 1 206 ? 20.188 -20.547 -22.016 1 79.88 206 THR A CA 1
ATOM 1593 C C . THR A 1 206 ? 20.141 -21.328 -23.312 1 79.88 206 THR A C 1
ATOM 1595 O O . THR A 1 206 ? 19.094 -21.5 -23.922 1 79.88 206 THR A O 1
ATOM 1598 N N . ASN A 1 207 ? 21.328 -21.781 -23.781 1 86.25 207 ASN A N 1
ATOM 1599 C CA . ASN A 1 207 ? 21.438 -22.641 -24.953 1 86.25 207 ASN A CA 1
ATOM 1600 C C . ASN A 1 207 ? 21.844 -24.062 -24.578 1 86.25 207 ASN A C 1
ATOM 1602 O O . ASN A 1 207 ? 22.391 -24.797 -25.406 1 86.25 207 ASN A O 1
ATOM 1606 N N . VAL A 1 208 ? 21.594 -24.406 -23.422 1 90.25 208 VAL A N 1
ATOM 1607 C CA . VAL A 1 208 ? 21.922 -25.75 -22.953 1 90.25 208 VAL A CA 1
ATOM 1608 C C . VAL A 1 208 ? 21.062 -26.781 -23.672 1 90.25 208 VAL A C 1
ATOM 1610 O O . VAL A 1 208 ? 19.875 -26.547 -23.922 1 90.25 208 VAL A O 1
ATOM 1613 N N . PRO A 1 209 ? 21.719 -27.953 -24 1 93.5 209 PRO A N 1
ATOM 1614 C CA . PRO A 1 209 ? 20.938 -28.984 -24.688 1 93.5 209 PRO A CA 1
ATOM 1615 C C . PRO A 1 209 ? 19.703 -29.406 -23.875 1 93.5 209 PRO A C 1
ATOM 1617 O O . PRO A 1 209 ? 19.734 -29.422 -22.641 1 93.5 209 PRO A O 1
ATOM 1620 N N . VAL A 1 210 ? 18.75 -29.766 -24.547 1 94.19 210 VAL A N 1
ATOM 1621 C CA . VAL A 1 210 ? 17.469 -30.125 -23.938 1 94.19 210 VAL A CA 1
ATOM 1622 C C . VAL A 1 210 ? 17.672 -31.266 -22.953 1 94.19 210 VAL A C 1
ATOM 1624 O O . VAL A 1 210 ? 17.016 -31.312 -21.906 1 94.19 210 VAL A O 1
ATOM 1627 N N . SER A 1 211 ? 18.547 -32.188 -23.328 1 94.56 211 SER A N 1
ATOM 1628 C CA . SER A 1 211 ? 18.828 -33.312 -22.438 1 94.56 211 SER A CA 1
ATOM 1629 C C . SER A 1 211 ? 19.375 -32.844 -21.094 1 94.56 211 SER A C 1
ATOM 1631 O O . SER A 1 211 ? 19.031 -33.375 -20.047 1 94.56 211 SER A O 1
ATOM 1633 N N . GLN A 1 212 ? 20.172 -31.875 -21.156 1 94.69 212 GLN A N 1
ATOM 1634 C CA . GLN A 1 212 ? 20.734 -31.312 -19.938 1 94.69 212 GLN A CA 1
ATOM 1635 C C . GLN A 1 212 ? 19.688 -30.531 -19.141 1 94.69 212 GLN A C 1
ATOM 1637 O O . GLN A 1 212 ? 19.672 -30.594 -17.906 1 94.69 212 GLN A O 1
ATOM 1642 N N . VAL A 1 213 ? 18.828 -29.812 -19.844 1 94.94 213 VAL A N 1
ATOM 1643 C CA . VAL A 1 213 ? 17.719 -29.125 -19.188 1 94.94 213 VAL A CA 1
ATOM 1644 C C . VAL A 1 213 ? 16.875 -30.141 -18.406 1 94.94 213 VAL A C 1
ATOM 1646 O O . VAL A 1 213 ? 16.5 -29.891 -17.266 1 94.94 213 VAL A O 1
ATOM 1649 N N . ALA A 1 214 ? 16.625 -31.219 -19.047 1 95.12 214 ALA A N 1
ATOM 1650 C CA . ALA A 1 214 ? 15.82 -32.25 -18.406 1 95.12 214 ALA A CA 1
ATOM 1651 C C . ALA A 1 214 ? 16.469 -32.75 -17.109 1 95.12 214 ALA A C 1
ATOM 1653 O O . ALA A 1 214 ? 15.82 -32.781 -16.062 1 95.12 214 ALA A O 1
ATOM 1654 N N . GLN A 1 215 ? 17.766 -33.031 -17.172 1 93.06 215 GLN A N 1
ATOM 1655 C CA . GLN A 1 215 ? 18.5 -33.531 -16.016 1 93.06 215 GLN A CA 1
ATOM 1656 C C . GLN A 1 215 ? 18.547 -32.469 -14.914 1 93.06 215 GLN A C 1
ATOM 1658 O O . GLN A 1 215 ? 18.312 -32.781 -13.742 1 93.06 215 GLN A O 1
ATOM 1663 N N . ASP A 1 216 ? 18.719 -31.328 -15.266 1 93.56 216 ASP A N 1
ATOM 1664 C CA . ASP A 1 216 ? 18.906 -30.234 -14.312 1 93.56 216 ASP A CA 1
ATOM 1665 C C . ASP A 1 216 ? 17.594 -29.875 -13.625 1 93.56 216 ASP A C 1
ATOM 1667 O O . ASP A 1 216 ? 17.594 -29.234 -12.57 1 93.56 216 ASP A O 1
ATOM 1671 N N . THR A 1 217 ? 16.562 -30.266 -14.273 1 94 217 THR A N 1
ATOM 1672 C CA . THR A 1 217 ? 15.281 -29.859 -13.719 1 94 217 THR A CA 1
ATOM 1673 C C . THR A 1 217 ? 14.555 -31.062 -13.102 1 94 217 THR A C 1
ATOM 1675 O O . THR A 1 217 ? 13.43 -30.938 -12.625 1 94 217 THR A O 1
ATOM 1678 N N . GLY A 1 218 ? 15.172 -32.25 -13.148 1 93.81 218 GLY A N 1
ATOM 1679 C CA . GLY A 1 218 ? 14.672 -33.375 -12.383 1 93.81 218 GLY A CA 1
ATOM 1680 C C . GLY A 1 218 ? 13.859 -34.344 -13.219 1 93.81 218 GLY A C 1
ATOM 1681 O O . GLY A 1 218 ? 13.195 -35.25 -12.68 1 93.81 218 GLY A O 1
ATOM 1682 N N . TYR A 1 219 ? 13.836 -34.219 -14.492 1 94.5 219 TYR A N 1
ATOM 1683 C CA . TYR A 1 219 ? 13.203 -35.188 -15.352 1 94.5 219 TYR A CA 1
ATOM 1684 C C . TYR A 1 219 ? 14.125 -36.406 -15.578 1 94.5 219 TYR A C 1
ATOM 1686 O O . TYR A 1 219 ? 15.352 -36.25 -15.555 1 94.5 219 TYR A O 1
ATOM 1694 N N . SER A 1 220 ? 13.492 -37.562 -15.82 1 92.62 220 SER A N 1
ATOM 1695 C CA . SER A 1 220 ? 14.266 -38.781 -16.016 1 92.62 220 SER A CA 1
ATOM 1696 C C . SER A 1 220 ? 15.055 -38.719 -17.328 1 92.62 220 SER A C 1
ATOM 1698 O O . SER A 1 220 ? 16.125 -39.344 -17.438 1 92.62 220 SER A O 1
ATOM 1700 N N . ASP A 1 221 ? 14.508 -38.062 -18.328 1 93.25 221 ASP A N 1
ATOM 1701 C CA . ASP A 1 221 ? 15.172 -37.906 -19.625 1 93.25 221 ASP A CA 1
ATOM 1702 C C . ASP A 1 221 ? 14.484 -36.844 -20.469 1 93.25 221 ASP A C 1
ATOM 1704 O O . ASP A 1 221 ? 13.508 -36.25 -20.031 1 93.25 221 ASP A O 1
ATOM 1708 N N . GLN A 1 222 ? 15.062 -36.594 -21.609 1 94.31 222 GLN A N 1
ATOM 1709 C CA . GLN A 1 222 ? 14.555 -35.562 -22.516 1 94.31 222 GLN A CA 1
ATOM 1710 C C . GLN A 1 222 ? 13.133 -35.906 -22.969 1 94.31 222 GLN A C 1
ATOM 1712 O O . GLN A 1 222 ? 12.312 -35 -23.141 1 94.31 222 GLN A O 1
ATOM 1717 N N . SER A 1 223 ? 12.852 -37.156 -23.219 1 95.44 223 SER A N 1
ATOM 1718 C CA . SER A 1 223 ? 11.523 -37.594 -23.641 1 95.44 223 SER A CA 1
ATOM 1719 C C . SER A 1 223 ? 10.469 -37.219 -22.609 1 95.44 223 SER A C 1
ATOM 1721 O O . SER A 1 223 ? 9.359 -36.812 -22.953 1 95.44 223 SER A O 1
ATOM 1723 N N . ALA A 1 224 ? 10.844 -37.375 -21.406 1 95 224 ALA A N 1
ATOM 1724 C CA . ALA A 1 224 ? 9.93 -37.062 -20.312 1 95 224 ALA A CA 1
ATOM 1725 C C . ALA A 1 224 ? 9.617 -35.562 -20.266 1 95 224 ALA A C 1
ATOM 1727 O O . ALA A 1 224 ? 8.461 -35.188 -20.078 1 95 224 ALA A O 1
ATOM 1728 N N . LEU A 1 225 ? 10.609 -34.812 -20.422 1 95.38 225 LEU A N 1
ATOM 1729 C CA . LEU A 1 225 ? 10.406 -33.375 -20.469 1 95.38 225 LEU A CA 1
ATOM 1730 C C . LEU A 1 225 ? 9.539 -32.969 -21.672 1 95.38 225 LEU A C 1
ATOM 1732 O O . LEU A 1 225 ? 8.625 -32.156 -21.547 1 95.38 225 LEU A O 1
ATOM 1736 N N . THR A 1 226 ? 9.781 -33.5 -22.75 1 93.94 226 THR A N 1
ATOM 1737 C CA . THR A 1 226 ? 9.031 -33.25 -23.969 1 93.94 226 THR A CA 1
ATOM 1738 C C . THR A 1 226 ? 7.555 -33.594 -23.781 1 93.94 226 THR A C 1
ATOM 1740 O O . THR A 1 226 ? 6.676 -32.812 -24.172 1 93.94 226 THR A O 1
ATOM 1743 N N . ARG A 1 227 ? 7.266 -34.719 -23.188 1 94.12 227 ARG A N 1
ATOM 1744 C CA . ARG A 1 227 ? 5.891 -35.125 -22.922 1 94.12 227 ARG A CA 1
ATOM 1745 C C . ARG A 1 227 ? 5.199 -34.156 -21.969 1 94.12 227 ARG A C 1
ATOM 1747 O O . ARG A 1 227 ? 4.043 -33.781 -22.188 1 94.12 227 ARG A O 1
ATOM 1754 N N . ALA A 1 228 ? 5.891 -33.844 -21.031 1 92.19 228 ALA A N 1
ATOM 1755 C CA . ALA A 1 228 ? 5.336 -32.906 -20.047 1 92.19 228 ALA A CA 1
ATOM 1756 C C . ALA A 1 228 ? 4.973 -31.562 -20.688 1 92.19 228 ALA A C 1
ATOM 1758 O O . ALA A 1 228 ? 3.906 -31.016 -20.422 1 92.19 228 ALA A O 1
ATOM 1759 N N . MET A 1 229 ? 5.848 -31.047 -21.484 1 90.56 229 MET A N 1
ATOM 1760 C CA . MET A 1 229 ? 5.613 -29.781 -22.156 1 90.56 229 MET A CA 1
ATOM 1761 C C . MET A 1 229 ? 4.465 -29.906 -23.156 1 90.56 229 MET A C 1
ATOM 1763 O O . MET A 1 229 ? 3.643 -29 -23.266 1 90.56 229 MET A O 1
ATOM 1767 N N . ARG A 1 230 ? 4.418 -31.016 -23.766 1 89.88 230 ARG A N 1
ATOM 1768 C CA . ARG A 1 230 ? 3.318 -31.25 -24.688 1 89.88 230 ARG A CA 1
ATOM 1769 C C . ARG A 1 230 ? 1.982 -31.281 -23.953 1 89.88 230 ARG A C 1
ATOM 1771 O O . ARG A 1 230 ? 1.001 -30.688 -24.406 1 89.88 230 ARG A O 1
ATOM 1778 N N . THR A 1 231 ? 1.972 -31.984 -22.938 1 87.56 231 THR A N 1
ATOM 1779 C CA . THR A 1 231 ? 0.752 -32.156 -22.141 1 87.56 231 THR A CA 1
ATOM 1780 C C . THR A 1 231 ? 0.315 -30.812 -21.547 1 87.56 231 THR A C 1
ATOM 1782 O O . THR A 1 231 ? -0.863 -30.453 -21.609 1 87.56 231 THR A O 1
ATOM 1785 N N . ALA A 1 232 ? 1.277 -30.078 -21.078 1 80.56 232 ALA A N 1
ATOM 1786 C CA . ALA A 1 232 ? 0.953 -28.875 -20.328 1 80.56 232 ALA A CA 1
ATOM 1787 C C . ALA A 1 232 ? 0.758 -27.672 -21.25 1 80.56 232 ALA A C 1
ATOM 1789 O O . ALA A 1 232 ? -0.095 -26.812 -21 1 80.56 232 ALA A O 1
ATOM 1790 N N . LEU A 1 233 ? 1.586 -27.547 -22.375 1 80.06 233 LEU A N 1
ATOM 1791 C CA . LEU A 1 233 ? 1.649 -26.312 -23.141 1 80.06 233 LEU A CA 1
ATOM 1792 C C . LEU A 1 233 ? 1.362 -26.578 -24.625 1 80.06 233 LEU A C 1
ATOM 1794 O O . LEU A 1 233 ? 1.271 -25.641 -25.406 1 80.06 233 LEU A O 1
ATOM 1798 N N . GLY A 1 234 ? 1.278 -27.812 -24.953 1 81.56 234 GLY A N 1
ATOM 1799 C CA . GLY A 1 234 ? 0.995 -28.172 -26.344 1 81.56 234 GLY A CA 1
ATOM 1800 C C . GLY A 1 234 ? 2.18 -27.969 -27.266 1 81.56 234 GLY A C 1
ATOM 1801 O O . GLY A 1 234 ? 2.014 -27.859 -28.484 1 81.56 234 GLY A O 1
ATOM 1802 N N . THR A 1 235 ? 3.371 -27.781 -26.703 1 84.81 235 THR A N 1
ATOM 1803 C CA . THR A 1 235 ? 4.57 -27.562 -27.5 1 84.81 235 THR A CA 1
ATOM 1804 C C . THR A 1 235 ? 5.727 -28.422 -26.984 1 84.81 235 THR A C 1
ATOM 1806 O O . THR A 1 235 ? 5.586 -29.125 -26 1 84.81 235 THR A O 1
ATOM 1809 N N . THR A 1 236 ? 6.867 -28.391 -27.812 1 89.88 236 THR A N 1
ATOM 1810 C CA . THR A 1 236 ? 8.07 -29.125 -27.453 1 89.88 236 THR A CA 1
ATOM 1811 C C . THR A 1 236 ? 9.211 -28.172 -27.109 1 89.88 236 THR A C 1
ATOM 1813 O O . THR A 1 236 ? 9.164 -27 -27.453 1 89.88 236 THR A O 1
ATOM 1816 N N . PRO A 1 237 ? 10.148 -28.703 -26.391 1 89.75 237 PRO A N 1
ATOM 1817 C CA . PRO A 1 237 ? 11.297 -27.844 -26.062 1 89.75 237 PRO A CA 1
ATOM 1818 C C . PRO A 1 237 ? 11.93 -27.234 -27.312 1 89.75 237 PRO A C 1
ATOM 1820 O O . PRO A 1 237 ? 12.242 -26.031 -27.312 1 89.75 237 PRO A O 1
ATOM 1823 N N . ALA A 1 238 ? 12.102 -27.984 -28.281 1 85.94 238 ALA A N 1
ATOM 1824 C CA . ALA A 1 238 ? 12.727 -27.5 -29.516 1 85.94 238 ALA A CA 1
ATOM 1825 C C . ALA A 1 238 ? 11.891 -26.391 -30.156 1 85.94 238 ALA A C 1
ATOM 1827 O O . ALA A 1 238 ? 12.422 -25.359 -30.547 1 85.94 238 ALA A O 1
ATOM 1828 N N . LYS A 1 239 ? 10.664 -26.578 -30.219 1 81.75 239 LYS A N 1
ATOM 1829 C CA . LYS A 1 239 ? 9.758 -25.594 -30.797 1 81.75 239 LYS A CA 1
ATOM 1830 C C . LYS A 1 239 ? 9.719 -24.328 -29.938 1 81.75 239 LYS A C 1
ATOM 1832 O O . LYS A 1 239 ? 9.664 -23.219 -30.484 1 81.75 239 LYS A O 1
ATOM 1837 N N . PHE A 1 240 ? 9.648 -24.594 -28.719 1 84.06 240 PHE A N 1
ATOM 1838 C CA . PHE A 1 240 ? 9.609 -23.484 -27.766 1 84.06 240 PHE A CA 1
ATOM 1839 C C . PHE A 1 240 ? 10.82 -22.594 -27.938 1 84.06 240 PHE A C 1
ATOM 1841 O O . PHE A 1 240 ? 10.695 -21.359 -27.984 1 84.06 240 PHE A O 1
ATOM 1848 N N . ARG A 1 241 ? 11.953 -23.094 -28.031 1 81.38 2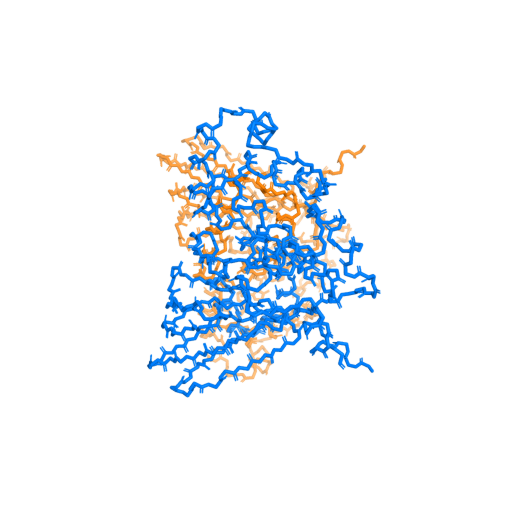41 ARG A N 1
ATOM 1849 C CA . ARG A 1 241 ? 13.195 -22.344 -28.219 1 81.38 241 ARG A CA 1
ATOM 1850 C C . ARG A 1 241 ? 13.203 -21.625 -29.562 1 81.38 241 ARG A C 1
ATOM 1852 O O . ARG A 1 241 ? 13.664 -20.484 -29.656 1 81.38 241 ARG A O 1
ATOM 1859 N N . ARG A 1 242 ? 12.75 -22.234 -30.562 1 77.75 242 ARG A N 1
ATOM 1860 C CA . ARG A 1 242 ? 12.727 -21.625 -31.891 1 77.75 242 ARG A CA 1
ATOM 1861 C C . ARG A 1 242 ? 11.836 -20.391 -31.922 1 77.75 242 ARG A C 1
ATOM 1863 O O . ARG A 1 242 ? 12.125 -19.422 -32.625 1 77.75 242 ARG A O 1
ATOM 1870 N N . HIS A 1 243 ? 10.812 -20.484 -31.125 1 66.81 243 HIS A N 1
ATOM 1871 C CA . HIS A 1 243 ? 9.883 -19.359 -31.078 1 66.81 243 HIS A CA 1
ATOM 1872 C C . HIS A 1 243 ? 10.484 -18.172 -30.328 1 66.81 243 HIS A C 1
ATOM 1874 O O . HIS A 1 243 ? 10.062 -17.031 -30.516 1 66.81 243 HIS A O 1
ATOM 1880 N N . LEU A 1 244 ? 11.398 -18.453 -29.469 1 61.34 244 LEU A N 1
ATOM 1881 C CA . LEU A 1 244 ? 12.047 -17.391 -28.688 1 61.34 244 LEU A CA 1
ATOM 1882 C C . LEU A 1 244 ? 13.141 -16.719 -29.5 1 61.34 244 LEU A C 1
ATOM 1884 O O . LEU A 1 244 ? 13.5 -15.57 -29.219 1 61.34 244 LEU A O 1
ATOM 1888 N N . GLN A 1 245 ? 13.75 -17.328 -30.422 1 55.97 245 GLN A N 1
ATOM 1889 C CA . GLN A 1 245 ? 14.75 -16.75 -31.312 1 55.97 245 GLN A CA 1
ATOM 1890 C C . GLN A 1 245 ? 14.102 -15.992 -32.469 1 55.97 245 GLN A C 1
ATOM 1892 O O . GLN A 1 245 ? 14.625 -14.961 -32.906 1 55.97 245 GLN A O 1
ATOM 1897 N N . MET B 1 1 ? 26.156 -0.21 18.797 1 20.77 1 MET B N 1
ATOM 1898 C CA . MET B 1 1 ? 25.328 0.97 18.562 1 20.77 1 MET B CA 1
ATOM 1899 C C . MET B 1 1 ? 24 0.586 17.891 1 20.77 1 MET B C 1
ATOM 1901 O O . MET B 1 1 ? 24 0.071 16.781 1 20.77 1 MET B O 1
ATOM 1905 N N . SER B 1 2 ? 23.125 0.092 18.578 1 28.5 2 SER B N 1
ATOM 1906 C CA . SER B 1 2 ? 21.875 -0.531 18.141 1 28.5 2 SER B CA 1
ATOM 1907 C C . SER B 1 2 ? 21.078 0.402 17.234 1 28.5 2 SER B C 1
ATOM 1909 O O . SER B 1 2 ? 20.734 1.514 17.641 1 28.5 2 SER B O 1
ATOM 1911 N N . HIS B 1 3 ? 21.422 0.625 16.078 1 34.91 3 HIS B N 1
ATOM 1912 C CA . HIS B 1 3 ? 20.875 1.589 15.125 1 34.91 3 HIS B CA 1
ATOM 1913 C C . HIS B 1 3 ? 19.359 1.604 15.148 1 34.91 3 HIS B C 1
ATOM 1915 O O . HIS B 1 3 ? 18.719 0.62 14.781 1 34.91 3 HIS B O 1
ATOM 1921 N N . TYR B 1 4 ? 18.922 2.176 16.188 1 41.88 4 TYR B N 1
ATOM 1922 C CA . TYR B 1 4 ? 17.5 2.451 16.281 1 41.88 4 TYR B CA 1
ATOM 1923 C C . TYR B 1 4 ? 16.938 2.914 14.945 1 41.88 4 TYR B C 1
ATOM 1925 O O . TYR B 1 4 ? 17.453 3.857 14.336 1 41.88 4 TYR B O 1
ATOM 1933 N N . ALA B 1 5 ? 16.344 2.131 14.289 1 61 5 ALA B N 1
ATOM 1934 C CA . ALA B 1 5 ? 15.766 2.443 12.984 1 61 5 ALA B CA 1
ATOM 1935 C C . ALA B 1 5 ? 15.031 3.779 13.008 1 61 5 ALA B C 1
ATOM 1937 O O . ALA B 1 5 ? 14.281 4.066 13.953 1 61 5 ALA B O 1
ATOM 1938 N N . ASN B 1 6 ? 15.508 4.766 12.281 1 76.75 6 ASN B N 1
ATOM 1939 C CA . ASN B 1 6 ? 14.961 6.117 12.172 1 76.75 6 ASN B CA 1
ATOM 1940 C C . ASN B 1 6 ? 13.453 6.098 11.945 1 76.75 6 ASN B C 1
ATOM 1942 O O . ASN B 1 6 ? 12.773 7.105 12.172 1 76.75 6 ASN B O 1
ATOM 1946 N N . GLN B 1 7 ? 12.961 5.035 11.672 1 81.88 7 GLN B N 1
ATOM 1947 C CA . GLN B 1 7 ? 11.531 4.844 11.461 1 81.88 7 GLN B CA 1
ATOM 1948 C C . GLN B 1 7 ? 11.078 3.486 11.984 1 81.88 7 GLN B C 1
ATOM 1950 O O . GLN B 1 7 ? 11.68 2.457 11.672 1 81.88 7 GLN B O 1
ATOM 1955 N N . VAL B 1 8 ? 10.125 3.402 12.812 1 84.81 8 VAL B N 1
ATOM 1956 C CA . VAL B 1 8 ? 9.602 2.162 13.375 1 84.81 8 VAL B CA 1
ATOM 1957 C C . VAL B 1 8 ? 8.094 2.094 13.172 1 84.81 8 VAL B C 1
ATOM 1959 O O . VAL B 1 8 ? 7.379 3.07 13.422 1 84.81 8 VAL B O 1
ATOM 1962 N N . LEU B 1 9 ? 7.609 1.03 12.641 1 87.88 9 LEU B N 1
ATOM 1963 C CA . LEU B 1 9 ? 6.188 0.735 12.5 1 87.88 9 LEU B CA 1
ATOM 1964 C C . LEU B 1 9 ? 5.746 -0.317 13.508 1 87.88 9 LEU B C 1
ATOM 1966 O O . LEU B 1 9 ? 6.379 -1.368 13.633 1 87.88 9 LEU B O 1
ATOM 1970 N N . SER B 1 10 ? 4.703 -0.064 14.32 1 89.5 10 SER B N 1
ATOM 1971 C CA . SER B 1 10 ? 4.219 -1.025 15.305 1 89.5 10 SER B CA 1
ATOM 1972 C C . SER B 1 10 ? 2.703 -0.961 15.445 1 89.5 10 SER B C 1
ATOM 1974 O O . SER B 1 10 ? 2.084 0.045 15.094 1 89.5 10 SER B O 1
ATOM 1976 N N . PHE B 1 11 ? 2.125 -2.016 15.906 1 91.31 11 PHE B N 1
ATOM 1977 C CA . PHE B 1 11 ? 0.716 -2.035 16.281 1 91.31 11 PHE B CA 1
ATOM 1978 C C . PHE B 1 11 ? 0.558 -2.016 17.797 1 91.31 11 PHE B C 1
ATOM 1980 O O . PHE B 1 11 ? 1.275 -2.721 18.516 1 91.31 11 PHE B O 1
ATOM 1987 N N . ARG B 1 12 ? -0.332 -1.159 18.203 1 91.19 12 ARG B N 1
ATOM 1988 C CA . ARG B 1 12 ? -0.515 -0.991 19.641 1 91.19 12 ARG B CA 1
ATOM 1989 C C . ARG B 1 12 ? -1.996 -0.95 20 1 91.19 12 ARG B C 1
ATOM 1991 O O . ARG B 1 12 ? -2.84 -0.645 19.156 1 91.19 12 ARG B O 1
ATOM 1998 N N . SER B 1 13 ? -2.295 -1.243 21.234 1 91.5 13 SER B N 1
ATOM 1999 C CA . SER B 1 13 ? -3.605 -1.069 21.859 1 91.5 13 SER B CA 1
ATOM 2000 C C . SER B 1 13 ? -3.514 -0.2 23.109 1 91.5 13 SER B C 1
ATOM 2002 O O . SER B 1 13 ? -2.465 -0.139 23.75 1 91.5 13 SER B O 1
ATOM 2004 N N . TYR B 1 14 ? -4.539 0.464 23.344 1 87.62 14 TYR B N 1
ATOM 2005 C CA . TYR B 1 14 ? -4.551 1.404 24.453 1 87.62 14 TYR B CA 1
ATOM 2006 C C . TYR B 1 14 ? -5.695 1.101 25.406 1 87.62 14 TYR B C 1
ATOM 2008 O O . TYR B 1 14 ? -6.73 0.566 25 1 87.62 14 TYR B O 1
ATOM 2016 N N . ASP B 1 15 ? -5.414 1.491 26.641 1 84.81 15 ASP B N 1
ATOM 2017 C CA . ASP B 1 15 ? -6.402 1.212 27.688 1 84.81 15 ASP B CA 1
ATOM 2018 C C . ASP B 1 15 ? -6.922 2.504 28.312 1 84.81 15 ASP B C 1
ATOM 2020 O O . ASP B 1 15 ? -6.734 3.588 27.75 1 84.81 15 ASP B O 1
ATOM 2024 N N . VAL B 1 16 ? -7.598 2.344 29.469 1 77.44 16 VAL B N 1
ATOM 2025 C CA . VAL B 1 16 ? -8.391 3.416 30.062 1 77.44 16 VAL B CA 1
ATOM 2026 C C . VAL B 1 16 ? -7.488 4.348 30.859 1 77.44 16 VAL B C 1
ATOM 2028 O O . VAL B 1 16 ? -7.93 5.406 31.312 1 77.44 16 VAL B O 1
ATOM 2031 N N . GLU B 1 17 ? -6.297 4.117 30.875 1 73.62 17 GLU B N 1
ATOM 2032 C CA . GLU B 1 17 ? -5.453 4.965 31.719 1 73.62 17 GLU B CA 1
ATOM 2033 C C . GLU B 1 17 ? -4.895 6.141 30.922 1 73.62 17 GLU B C 1
ATOM 2035 O O . GLU B 1 17 ? -4.281 5.957 29.875 1 73.62 17 GLU B O 1
ATOM 2040 N N . PHE B 1 18 ? -5.211 7.223 31.484 1 73.88 18 PHE B N 1
ATOM 2041 C CA . PHE B 1 18 ? -4.719 8.461 30.875 1 73.88 18 PHE B CA 1
ATOM 2042 C C . PHE B 1 18 ? -3.379 8.859 31.484 1 73.88 18 PHE B C 1
ATOM 2044 O O . PHE B 1 18 ? -3.301 9.188 32.656 1 73.88 18 PHE B O 1
ATOM 2051 N N . HIS B 1 19 ? -2.354 8.859 30.781 1 81.25 19 HIS B N 1
ATOM 2052 C CA . HIS B 1 19 ? -1.028 9.281 31.219 1 81.25 19 HIS B CA 1
ATOM 2053 C C . HIS B 1 19 ? -0.393 10.242 30.219 1 81.25 19 HIS B C 1
ATOM 2055 O O . HIS B 1 19 ? 0.333 9.82 29.328 1 81.25 19 HIS B O 1
ATOM 2061 N N . PRO B 1 20 ? -0.663 11.516 30.453 1 89.38 20 PRO B N 1
ATOM 2062 C CA . PRO B 1 20 ? -0.033 12.477 29.547 1 89.38 20 PRO B CA 1
ATOM 2063 C C . PRO B 1 20 ? 1.492 12.43 29.594 1 89.38 20 PRO B C 1
ATOM 2065 O O . PRO B 1 20 ? 2.064 12.211 30.672 1 89.38 20 PRO B O 1
ATOM 2068 N N . HIS B 1 21 ? 2.139 12.523 28.484 1 91.75 21 HIS B N 1
ATOM 2069 C CA . HIS B 1 21 ? 3.596 12.508 28.406 1 91.75 21 HIS B CA 1
ATOM 2070 C C . HIS B 1 21 ? 4.094 13.188 27.141 1 91.75 21 HIS B C 1
ATOM 2072 O O . HIS B 1 21 ? 3.295 13.664 26.328 1 91.75 21 HIS B O 1
ATOM 2078 N N . THR B 1 22 ? 5.375 13.383 27.156 1 90.31 22 THR B N 1
ATOM 2079 C CA . THR B 1 22 ? 6.066 13.898 25.984 1 90.31 22 THR B CA 1
ATOM 2080 C C . THR B 1 22 ? 7.172 12.945 25.547 1 90.31 22 THR B C 1
ATOM 2082 O O . THR B 1 22 ? 7.59 12.07 26.312 1 90.31 22 THR B O 1
ATOM 2085 N N . HIS B 1 23 ? 7.488 12.984 24.297 1 87.38 23 HIS B N 1
ATOM 2086 C CA . HIS B 1 23 ? 8.656 12.273 23.797 1 87.38 23 HIS B CA 1
ATOM 2087 C C . HIS B 1 23 ? 9.289 13.016 22.625 1 87.38 23 HIS B C 1
ATOM 2089 O O . HIS B 1 23 ? 8.672 13.914 22.047 1 87.38 23 HIS B O 1
ATOM 2095 N N . GLY B 1 24 ? 10.586 12.633 22.328 1 87.06 24 GLY B N 1
ATOM 2096 C CA . GLY B 1 24 ? 11.406 13.375 21.375 1 87.06 24 GLY B CA 1
ATOM 2097 C C . GLY B 1 24 ? 11.188 12.961 19.938 1 87.06 24 GLY B C 1
ATOM 2098 O O . GLY B 1 24 ? 11.711 13.586 19.016 1 87.06 24 GLY B O 1
ATOM 2099 N N . HIS B 1 25 ? 10.492 11.992 19.672 1 89.19 25 HIS B N 1
ATOM 2100 C CA . HIS B 1 25 ? 10.242 11.531 18.312 1 89.19 25 HIS B CA 1
ATOM 2101 C C . HIS B 1 25 ? 8.883 11.992 17.812 1 89.19 25 HIS B C 1
ATOM 2103 O O . HIS B 1 25 ? 8.016 12.359 18.609 1 89.19 25 HIS B O 1
ATOM 2109 N N . LEU B 1 26 ? 8.75 12.133 16.516 1 92.06 26 LEU B N 1
ATOM 2110 C CA . LEU B 1 26 ? 7.438 12.336 15.906 1 92.06 26 LEU B CA 1
ATOM 2111 C C . LEU B 1 26 ? 6.656 11.031 15.859 1 92.06 26 LEU B C 1
ATOM 2113 O O . LEU B 1 26 ? 7.219 9.977 15.555 1 92.06 26 LEU B O 1
ATOM 2117 N N . GLN B 1 27 ? 5.402 11.078 16.188 1 95.12 27 GLN B N 1
ATOM 2118 C CA . GLN B 1 27 ? 4.586 9.867 16.203 1 95.12 27 GLN B CA 1
ATOM 2119 C C . GLN B 1 27 ? 3.303 10.062 15.406 1 95.12 27 GLN B C 1
ATOM 2121 O O . GLN B 1 27 ? 2.648 11.102 15.508 1 95.12 27 GLN B O 1
ATOM 2126 N N . ILE B 1 28 ? 2.984 9.148 14.555 1 95.88 28 ILE B N 1
ATOM 2127 C CA . ILE B 1 28 ? 1.735 9.109 13.805 1 95.88 28 ILE B CA 1
ATOM 2128 C C . ILE B 1 28 ? 0.85 7.988 14.336 1 95.88 28 ILE B C 1
ATOM 2130 O O . ILE B 1 28 ? 1.317 6.863 14.539 1 95.88 28 ILE B O 1
ATOM 2134 N N . VAL B 1 29 ? -0.368 8.266 14.594 1 96.69 29 VAL B N 1
ATOM 2135 C CA . VAL B 1 29 ? -1.306 7.293 15.141 1 96.69 29 VAL B CA 1
ATOM 2136 C C . VAL B 1 29 ? -2.484 7.121 14.188 1 96.69 29 VAL B C 1
ATOM 2138 O O . VAL B 1 29 ? -3.244 8.062 13.953 1 96.69 29 VAL B O 1
ATOM 2141 N N . LEU B 1 30 ? -2.66 5.938 13.625 1 97.06 30 LEU B N 1
ATOM 2142 C CA . LEU B 1 30 ? -3.719 5.613 12.672 1 97.06 30 LEU B CA 1
ATOM 2143 C C . LEU B 1 30 ? -4.605 4.496 13.219 1 97.06 30 LEU B C 1
ATOM 2145 O O . LEU B 1 30 ? -4.129 3.391 13.484 1 97.06 30 LEU B O 1
ATOM 2149 N N . PRO B 1 31 ? -5.855 4.715 13.336 1 95.44 31 PRO B N 1
ATOM 2150 C CA . PRO B 1 31 ? -6.738 3.666 13.852 1 95.44 31 PRO B CA 1
ATOM 2151 C C . PRO B 1 31 ? -6.91 2.504 12.875 1 95.44 31 PRO B C 1
ATOM 2153 O O . PRO B 1 31 ? -7.086 2.723 11.672 1 95.44 31 PRO B O 1
ATOM 2156 N N . VAL B 1 32 ? -6.785 1.302 13.359 1 94.56 32 VAL B N 1
ATOM 2157 C CA . VAL B 1 32 ? -7.078 0.081 12.617 1 94.56 32 VAL B CA 1
ATOM 2158 C C . VAL B 1 32 ? -8.445 -0.455 13.023 1 94.56 32 VAL B C 1
ATOM 2160 O O . VAL B 1 32 ? -9.266 -0.799 12.164 1 94.56 32 VAL B O 1
ATOM 2163 N N . ALA B 1 33 ? -8.633 -0.461 14.25 1 92.38 33 ALA B N 1
ATOM 2164 C CA . ALA B 1 33 ? -9.906 -0.89 14.828 1 92.38 33 ALA B CA 1
ATOM 2165 C C . ALA B 1 33 ? -10.211 -0.122 16.109 1 92.38 33 ALA B C 1
ATOM 2167 O O . ALA B 1 33 ? -9.312 0.148 16.906 1 92.38 33 ALA B O 1
ATOM 2168 N N . GLY B 1 34 ? -11.492 0.149 16.266 1 92 34 GLY B N 1
ATOM 2169 C CA . GLY B 1 34 ? -11.914 0.828 17.484 1 92 34 GLY B CA 1
ATOM 2170 C C . GLY B 1 34 ? -11.664 2.324 17.453 1 92 34 GLY B C 1
ATOM 2171 O O . GLY B 1 34 ? -11.609 2.926 16.375 1 92 34 GLY B O 1
ATOM 2172 N N . ALA B 1 35 ? -11.742 2.965 18.734 1 92.56 35 ALA B N 1
ATOM 2173 C CA . ALA B 1 35 ? -11.57 4.406 18.875 1 92.56 35 ALA B CA 1
ATOM 2174 C C . ALA B 1 35 ? -10.836 4.75 20.156 1 92.56 35 ALA B C 1
ATOM 2176 O O . ALA B 1 35 ? -10.742 3.92 21.062 1 92.56 35 ALA B O 1
ATOM 2177 N N . MET B 1 36 ? -10.258 5.902 20.156 1 94.44 36 MET B N 1
ATOM 2178 C CA . MET B 1 36 ? -9.625 6.414 21.375 1 94.44 36 MET B CA 1
ATOM 2179 C C . MET B 1 36 ? -9.758 7.934 21.453 1 94.44 36 MET B C 1
ATOM 2181 O O . MET B 1 36 ? -9.836 8.609 20.422 1 94.44 36 MET B O 1
ATOM 2185 N N . GLU B 1 37 ? -9.828 8.422 22.625 1 93.38 37 GLU B N 1
ATOM 2186 C CA . GLU B 1 37 ? -9.711 9.859 22.859 1 93.38 37 GLU B CA 1
ATOM 2187 C C . GLU B 1 37 ? -8.258 10.266 23.078 1 93.38 37 GLU B C 1
ATOM 2189 O O . GLU B 1 37 ? -7.527 9.609 23.828 1 93.38 37 GLU B O 1
ATOM 2194 N N . ILE B 1 38 ? -7.895 11.305 22.391 1 95.38 38 ILE B N 1
ATOM 2195 C CA . ILE B 1 38 ? -6.531 11.789 22.562 1 95.38 38 ILE B CA 1
ATOM 2196 C C . ILE B 1 38 ? -6.539 13.312 22.688 1 95.38 38 ILE B C 1
ATOM 2198 O O . ILE B 1 38 ? -7.395 13.992 22.125 1 95.38 38 ILE B O 1
ATOM 2202 N N . ASP B 1 39 ? -5.703 13.75 23.5 1 93 39 ASP B N 1
ATOM 2203 C CA . ASP B 1 39 ? -5.465 15.188 23.672 1 93 39 ASP B CA 1
ATOM 2204 C C . ASP B 1 39 ? -4.016 15.539 23.344 1 93 39 ASP B C 1
ATOM 2206 O O . ASP B 1 39 ? -3.086 15 23.938 1 93 39 ASP B O 1
ATOM 2210 N N . ILE B 1 40 ? -3.859 16.375 22.344 1 91.88 40 ILE B N 1
ATOM 2211 C CA . ILE B 1 40 ? -2.529 16.828 21.953 1 91.88 40 ILE B CA 1
ATOM 2212 C C . ILE B 1 40 ? -2.43 18.344 22.141 1 91.88 40 ILE B C 1
ATOM 2214 O O . ILE B 1 40 ? -3.078 19.109 21.438 1 91.88 40 ILE B O 1
ATOM 2218 N N . GLU B 1 41 ? -1.627 18.75 23.062 1 85 41 GLU B N 1
ATOM 2219 C CA . GLU B 1 41 ? -1.446 20.156 23.359 1 85 41 GLU B CA 1
ATOM 2220 C C . GLU B 1 41 ? -2.787 20.844 23.609 1 85 41 GLU B C 1
ATOM 2222 O O . GLU B 1 41 ? -3.08 21.875 22.984 1 85 41 GLU B O 1
ATOM 2227 N N . ARG B 1 42 ? -3.691 20.141 24.328 1 81.44 42 ARG B N 1
ATOM 2228 C CA . ARG B 1 42 ? -4.977 20.641 24.797 1 81.44 42 ARG B CA 1
ATOM 2229 C C . ARG B 1 42 ? -5.996 20.703 23.672 1 81.44 42 ARG B C 1
ATOM 2231 O O . ARG B 1 42 ? -6.984 21.438 23.75 1 81.44 42 ARG B O 1
ATOM 2238 N N . ARG B 1 43 ? -5.734 20.078 22.609 1 83.19 43 ARG B N 1
ATOM 2239 C CA . ARG B 1 43 ? -6.672 19.891 21.516 1 83.19 43 ARG B CA 1
ATOM 2240 C C . ARG B 1 43 ? -7.164 18.453 21.453 1 83.19 43 ARG B C 1
ATOM 2242 O O . ARG B 1 43 ? -6.5 17.594 20.875 1 83.19 43 ARG B O 1
ATOM 2249 N N . GLY B 1 44 ? -8.273 18.297 21.969 1 91.06 44 GLY B N 1
ATOM 2250 C CA . GLY B 1 44 ? -8.812 16.953 22.094 1 91.06 44 GLY B CA 1
ATOM 2251 C C . GLY B 1 44 ? -9.617 16.516 20.891 1 91.06 44 GLY B C 1
ATOM 2252 O O . GLY B 1 44 ? -10.289 17.328 20.25 1 91.06 44 GLY B O 1
ATOM 2253 N N . LYS B 1 45 ? -9.484 15.266 20.531 1 91.75 45 LYS B N 1
ATOM 2254 C CA . LYS B 1 45 ? -10.297 14.656 19.469 1 91.75 45 LYS B CA 1
ATOM 2255 C C . LYS B 1 45 ? -10.438 13.156 19.688 1 91.75 45 LYS B C 1
ATOM 2257 O O . LYS B 1 45 ? -9.719 12.562 20.484 1 91.75 45 LYS B O 1
ATOM 2262 N N . ILE B 1 46 ? -11.422 12.641 19.031 1 93.44 46 ILE B N 1
ATOM 2263 C CA . ILE B 1 46 ? -11.57 11.188 18.984 1 93.44 46 ILE B CA 1
ATOM 2264 C C . ILE B 1 46 ? -10.938 10.648 17.703 1 93.44 46 ILE B C 1
ATOM 2266 O O . ILE B 1 46 ? -11.266 11.102 16.609 1 93.44 46 ILE B O 1
ATOM 2270 N N . LEU B 1 47 ? -9.992 9.734 17.891 1 95.69 47 LEU B N 1
ATOM 2271 C CA . LEU B 1 47 ? -9.461 9.016 16.734 1 95.69 47 LEU B CA 1
ATOM 2272 C C . LEU B 1 47 ? -10.281 7.762 16.453 1 95.69 47 LEU B C 1
ATOM 2274 O O . LEU B 1 47 ? -10.523 6.957 17.359 1 95.69 47 LEU B O 1
ATOM 2278 N N . ASP B 1 48 ? -10.711 7.652 15.195 1 92.5 48 ASP B N 1
ATOM 2279 C CA . ASP B 1 48 ? -11.414 6.469 14.703 1 92.5 48 ASP B CA 1
ATOM 2280 C C . ASP B 1 48 ? -11.086 6.207 13.234 1 92.5 48 ASP B C 1
ATOM 2282 O O . ASP B 1 48 ? -10.031 6.613 12.75 1 92.5 48 ASP B O 1
ATOM 2286 N N . ALA B 1 49 ? -11.93 5.453 12.57 1 88 49 ALA B N 1
ATOM 2287 C CA . ALA B 1 49 ? -11.625 5.023 11.211 1 88 49 ALA B CA 1
ATOM 2288 C C . ALA B 1 49 ? -11.43 6.219 10.289 1 88 49 ALA B C 1
ATOM 2290 O O . ALA B 1 49 ? -10.82 6.098 9.227 1 88 49 ALA B O 1
ATOM 2291 N N . SER B 1 50 ? -11.828 7.398 10.711 1 89 50 SER B N 1
ATOM 2292 C CA . SER B 1 50 ? -11.859 8.531 9.789 1 89 50 SER B CA 1
ATOM 2293 C C . SER B 1 50 ? -10.828 9.586 10.18 1 89 50 SER B C 1
ATOM 2295 O O . SER B 1 50 ? -10.539 10.5 9.398 1 89 50 SER B O 1
ATOM 2297 N N . VAL B 1 51 ? -10.281 9.484 11.383 1 92.06 51 VAL B N 1
ATOM 2298 C CA . VAL B 1 51 ? -9.414 10.555 11.852 1 92.06 51 VAL B CA 1
ATOM 2299 C C . VAL B 1 51 ? -8.117 9.961 12.414 1 92.06 51 VAL B C 1
ATOM 2301 O O . VAL B 1 51 ? -8.156 9.031 13.219 1 92.06 51 VAL B O 1
ATOM 2304 N N . GLY B 1 52 ? -6.969 10.469 11.914 1 95.75 52 GLY B N 1
ATOM 2305 C CA . GLY B 1 52 ? -5.652 10.172 12.453 1 95.75 52 GLY B CA 1
ATOM 2306 C C . GLY B 1 52 ? -4.988 11.367 13.117 1 95.75 52 GLY B C 1
ATOM 2307 O O . GLY B 1 52 ? -5.562 12.453 13.156 1 95.75 52 GLY B O 1
ATOM 2308 N N . ALA B 1 53 ? -3.795 11.117 13.672 1 95.38 53 ALA B N 1
ATOM 2309 C CA . ALA B 1 53 ? -3.096 12.203 14.352 1 95.38 53 ALA B CA 1
ATOM 2310 C C . ALA B 1 53 ? -1.59 12.117 14.117 1 95.38 53 ALA B C 1
ATOM 2312 O O . ALA B 1 53 ? -1.038 11.031 13.961 1 95.38 53 ALA B O 1
ATOM 2313 N N . VAL B 1 54 ? -1.002 13.281 14.086 1 94 54 VAL B N 1
ATOM 2314 C CA . VAL B 1 54 ? 0.45 13.422 14.109 1 94 54 VAL B CA 1
ATOM 2315 C C . VAL B 1 54 ? 0.881 14.172 15.367 1 94 54 VAL B C 1
ATOM 2317 O O . VAL B 1 54 ? 0.49 15.328 15.57 1 94 54 VAL B O 1
ATOM 2320 N N . ILE B 1 55 ? 1.65 13.531 16.141 1 93.31 55 ILE B N 1
ATOM 2321 C CA . ILE B 1 55 ? 2.168 14.133 17.359 1 93.31 55 ILE B CA 1
ATOM 2322 C C . ILE B 1 55 ? 3.596 14.625 17.141 1 93.31 55 ILE B C 1
ATOM 2324 O O . ILE B 1 55 ? 4.516 13.82 16.984 1 93.31 55 ILE B O 1
ATOM 2328 N N . MET B 1 56 ? 3.756 15.883 17.156 1 87.62 56 MET B N 1
ATOM 2329 C CA . MET B 1 56 ? 5.074 16.469 16.938 1 87.62 56 MET B CA 1
ATOM 2330 C C . MET B 1 56 ? 6 16.188 18.125 1 87.62 56 MET B C 1
ATOM 2332 O O . MET B 1 56 ? 5.535 15.969 19.234 1 87.62 56 MET B O 1
ATOM 2336 N N . PRO B 1 57 ? 7.324 16.125 17.812 1 85 57 PRO B N 1
ATOM 2337 C CA . PRO B 1 57 ? 8.258 15.945 18.922 1 85 57 PRO B CA 1
ATOM 2338 C C . PRO B 1 57 ? 8.016 16.922 20.062 1 85 57 PRO B C 1
ATOM 2340 O O . PRO B 1 57 ? 7.844 18.125 19.828 1 85 57 PRO B O 1
ATOM 2343 N N . ASN B 1 58 ? 7.883 16.281 21.234 1 81.12 58 ASN B N 1
ATOM 2344 C CA . ASN B 1 58 ? 7.832 17.016 22.5 1 81.12 58 ASN B CA 1
ATOM 2345 C C . ASN B 1 58 ? 6.457 17.625 22.734 1 81.12 58 ASN B C 1
ATOM 2347 O O . ASN B 1 58 ? 6.266 18.391 23.688 1 81.12 58 ASN B O 1
ATOM 2351 N N . PHE B 1 59 ? 5.539 17.406 21.938 1 87.06 59 PHE B N 1
ATOM 2352 C CA . PHE B 1 59 ? 4.164 17.797 22.219 1 87.06 59 PHE B CA 1
ATOM 2353 C C . PHE B 1 59 ? 3.578 16.938 23.328 1 87.06 59 PHE B C 1
ATOM 2355 O O . PHE B 1 59 ? 3.744 15.711 23.328 1 87.06 59 PHE B O 1
ATOM 2362 N N . ARG B 1 60 ? 3.059 17.609 24.281 1 91 60 ARG B N 1
ATOM 2363 C CA . ARG B 1 60 ? 2.379 16.891 25.344 1 91 60 ARG B CA 1
ATOM 2364 C C . ARG B 1 60 ? 1.094 16.25 24.828 1 91 60 ARG B C 1
ATOM 2366 O O . ARG B 1 60 ? 0.341 16.859 24.078 1 91 60 ARG B O 1
ATOM 2373 N N . HIS B 1 61 ? 0.857 14.984 25.203 1 93.38 61 HIS B N 1
ATOM 2374 C CA . HIS B 1 61 ? -0.354 14.305 24.766 1 93.38 61 HIS B CA 1
ATOM 2375 C C . HIS B 1 61 ? -0.73 13.172 25.703 1 93.38 61 HIS B C 1
ATOM 2377 O O . HIS B 1 61 ? 0.098 12.719 26.5 1 93.38 61 HIS B O 1
ATOM 2383 N N . GLY B 1 62 ? -1.924 12.875 25.734 1 93.69 62 GLY B N 1
ATOM 2384 C CA . GLY B 1 62 ? -2.508 11.766 26.469 1 93.69 62 GLY B CA 1
ATOM 2385 C C . GLY B 1 62 ? -3.645 11.094 25.719 1 93.69 62 GLY B C 1
ATOM 2386 O O . GLY B 1 62 ? -4.246 11.688 24.828 1 93.69 62 GLY B O 1
ATOM 2387 N N . GLN B 1 63 ? -3.797 9.781 26 1 93.19 63 GLN B N 1
ATOM 2388 C CA . GLN B 1 63 ? -4.82 9.039 25.281 1 93.19 63 GLN B CA 1
ATOM 2389 C C . GLN B 1 63 ? -5.566 8.078 26.203 1 93.19 63 GLN B C 1
ATOM 2391 O O . GLN B 1 63 ? -5.008 7.613 27.203 1 93.19 63 GLN B O 1
ATOM 2396 N N . VAL B 1 64 ? -6.754 7.898 25.953 1 92.12 64 VAL B N 1
ATOM 2397 C CA . VAL B 1 64 ? -7.605 6.953 26.672 1 92.12 64 VAL B CA 1
ATOM 2398 C C . VAL B 1 64 ? -8.508 6.215 25.688 1 92.12 64 VAL B C 1
ATOM 2400 O O . VAL B 1 64 ? -9 6.805 24.719 1 92.12 64 VAL B O 1
ATOM 2403 N N . ALA B 1 65 ? -8.594 4.93 25.828 1 91.25 65 ALA B N 1
ATOM 2404 C CA . ALA B 1 65 ? -9.484 4.137 24.984 1 91.25 65 ALA B CA 1
ATOM 2405 C C . ALA B 1 65 ? -10.344 3.199 25.828 1 91.25 65 ALA B C 1
ATOM 2407 O O . ALA B 1 65 ? -9.922 2.752 26.906 1 91.25 65 ALA B O 1
ATOM 2408 N N . GLN B 1 66 ? -11.578 3.146 25.281 1 84.12 66 GLN B N 1
ATOM 2409 C CA . GLN B 1 66 ? -12.484 2.18 25.891 1 84.12 66 GLN B CA 1
ATOM 2410 C C . GLN B 1 66 ? -12.773 1.02 24.938 1 84.12 66 GLN B C 1
ATOM 2412 O O . GLN B 1 66 ? -12.906 1.22 23.734 1 84.12 66 GLN B O 1
ATOM 2417 N N . GLY B 1 67 ? -12.703 -0.189 25.406 1 84.62 67 GLY B N 1
ATOM 2418 C CA . GLY B 1 67 ? -13.016 -1.354 24.594 1 84.62 67 GLY B CA 1
ATOM 2419 C C . GLY B 1 67 ? -11.844 -1.837 23.766 1 84.62 67 GLY B C 1
ATOM 2420 O O . GLY B 1 67 ? -10.727 -1.339 23.906 1 84.62 67 GLY B O 1
ATOM 2421 N N . ALA B 1 68 ? -12.078 -2.836 22.984 1 91.25 68 ALA B N 1
ATOM 2422 C CA . ALA B 1 68 ? -11.055 -3.383 22.094 1 91.25 68 ALA B CA 1
ATOM 2423 C C . ALA B 1 68 ? -10.633 -2.361 21.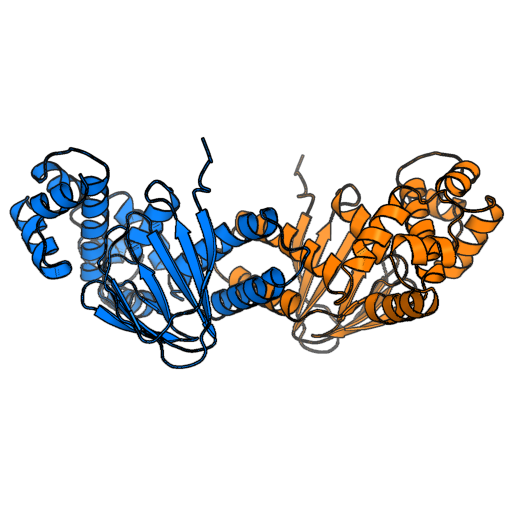047 1 91.25 68 ALA B C 1
ATOM 2425 O O . ALA B 1 68 ? -11.477 -1.662 20.484 1 91.25 68 ALA B O 1
ATOM 2426 N N . ASN B 1 69 ? -9.359 -2.156 20.922 1 91.94 69 ASN B N 1
ATOM 2427 C CA . ASN B 1 69 ? -8.836 -1.193 19.953 1 91.94 69 ASN B CA 1
ATOM 2428 C C . ASN B 1 69 ? -7.465 -1.617 19.438 1 91.94 69 ASN B C 1
ATOM 2430 O O . ASN B 1 69 ? -6.797 -2.461 20.031 1 91.94 69 ASN B O 1
ATOM 2434 N N . ARG B 1 70 ? -7.137 -1.139 18.344 1 94.62 70 ARG B N 1
ATOM 2435 C CA . ARG B 1 70 ? -5.848 -1.387 17.703 1 94.62 70 ARG B CA 1
ATOM 2436 C C . ARG B 1 70 ? -5.445 -0.215 16.812 1 94.62 70 ARG B C 1
ATOM 2438 O O . ARG B 1 70 ? -6.262 0.298 16.047 1 94.62 70 ARG B O 1
ATOM 2445 N N . PHE B 1 71 ? -4.203 0.195 16.922 1 95.12 71 PHE B N 1
ATOM 2446 C CA . PHE B 1 71 ? -3.721 1.348 16.172 1 95.12 71 PHE B CA 1
ATOM 2447 C C . PHE B 1 71 ? -2.383 1.041 15.508 1 95.12 71 PHE B C 1
ATOM 2449 O O . PHE B 1 71 ? -1.525 0.385 16.109 1 95.12 71 PHE B O 1
ATOM 2456 N N . LEU B 1 72 ? -2.23 1.421 14.273 1 95.94 72 LEU B N 1
ATOM 2457 C CA . LEU B 1 72 ? -0.919 1.473 13.641 1 95.94 72 LEU B CA 1
ATOM 2458 C C . LEU B 1 72 ? -0.162 2.729 14.055 1 95.94 72 LEU B C 1
ATOM 2460 O O . LEU B 1 72 ? -0.632 3.846 13.836 1 95.94 72 LEU B O 1
ATOM 2464 N N . VAL B 1 73 ? 1.021 2.58 14.68 1 94.62 73 VAL B N 1
ATOM 2465 C CA . VAL B 1 73 ? 1.809 3.693 15.203 1 94.62 73 VAL B CA 1
ATOM 2466 C C . VAL B 1 73 ? 3.15 3.76 14.477 1 94.62 73 VAL B C 1
ATOM 2468 O O . VAL B 1 73 ? 3.848 2.75 14.352 1 94.62 73 VAL B O 1
ATOM 2471 N N . VAL B 1 74 ? 3.434 4.895 13.984 1 93.88 74 VAL B N 1
ATOM 2472 C CA . VAL B 1 74 ? 4.711 5.137 13.328 1 93.88 74 VAL B CA 1
ATOM 2473 C C . VAL B 1 74 ? 5.539 6.125 14.148 1 93.88 74 VAL B C 1
ATOM 2475 O O . VAL B 1 74 ? 5.09 7.242 14.422 1 93.88 74 VAL B O 1
ATOM 2478 N N . ASP B 1 75 ? 6.703 5.742 14.477 1 91.12 75 ASP B N 1
ATOM 2479 C CA . ASP B 1 75 ? 7.645 6.609 15.18 1 91.12 75 ASP B CA 1
ATOM 2480 C C . ASP B 1 75 ? 8.789 7.027 14.258 1 91.12 75 ASP B C 1
ATOM 2482 O O . ASP B 1 75 ? 9.445 6.18 13.648 1 91.12 75 ASP B O 1
ATOM 2486 N N . LEU B 1 76 ? 8.961 8.312 14.156 1 90.5 76 LEU B N 1
ATOM 2487 C CA . LEU B 1 76 ? 10.062 8.875 13.375 1 90.5 76 LEU B CA 1
ATOM 2488 C C . LEU B 1 76 ? 11.016 9.656 14.266 1 90.5 76 LEU B C 1
ATOM 2490 O O . LEU B 1 76 ? 10.586 10.484 15.07 1 90.5 76 LEU B O 1
ATOM 2494 N N . ALA B 1 77 ? 12.258 9.375 14.055 1 86.88 77 ALA B N 1
ATOM 2495 C CA . ALA B 1 77 ? 13.242 10.188 14.773 1 86.88 77 ALA B CA 1
ATOM 2496 C C . ALA B 1 77 ? 13.094 11.664 14.422 1 86.88 77 ALA B C 1
ATOM 2498 O O . ALA B 1 77 ? 12.789 12.008 13.273 1 86.88 77 ALA B O 1
ATOM 2499 N N . ALA B 1 78 ? 13.352 12.484 15.359 1 81.44 78 ALA B N 1
ATOM 2500 C CA . ALA B 1 78 ? 13.25 13.93 15.141 1 81.44 78 ALA B CA 1
ATOM 2501 C C . ALA B 1 78 ? 14.195 14.383 14.031 1 81.44 78 ALA B C 1
ATOM 2503 O O . ALA B 1 78 ? 13.922 15.359 13.336 1 81.44 78 ALA B O 1
ATOM 2504 N N . SER B 1 79 ? 15.18 13.617 13.828 1 77.56 79 SER B N 1
ATOM 2505 C CA . SER B 1 79 ? 16.203 13.969 12.844 1 77.56 79 SER B CA 1
ATOM 2506 C C . SER B 1 79 ? 15.812 13.5 11.445 1 77.56 79 SER B C 1
ATOM 2508 O O . SER B 1 79 ? 16.469 13.836 10.461 1 77.56 79 SER B O 1
ATOM 2510 N N . ASP B 1 80 ? 14.766 12.773 11.438 1 82.75 80 ASP B N 1
ATOM 2511 C CA . ASP B 1 80 ? 14.32 12.289 10.133 1 82.75 80 ASP B CA 1
ATOM 2512 C C . ASP B 1 80 ? 13.844 13.445 9.25 1 82.75 80 ASP B C 1
ATOM 2514 O O . ASP B 1 80 ? 13.055 14.281 9.688 1 82.75 80 ASP B O 1
ATOM 2518 N N . THR B 1 81 ? 14.266 13.438 8.016 1 73.56 81 THR B N 1
ATOM 2519 C CA . THR B 1 81 ? 14 14.547 7.113 1 73.56 81 THR B CA 1
ATOM 2520 C C . THR B 1 81 ? 12.508 14.656 6.816 1 73.56 81 THR B C 1
ATOM 2522 O O . THR B 1 81 ? 12.008 15.75 6.527 1 73.56 81 THR B O 1
ATOM 2525 N N . THR B 1 82 ? 11.852 13.594 6.82 1 75.19 82 THR B N 1
ATOM 2526 C CA . THR B 1 82 ? 10.422 13.602 6.547 1 75.19 82 THR B CA 1
ATOM 2527 C C . THR B 1 82 ? 9.664 14.359 7.637 1 75.19 82 THR B C 1
ATOM 2529 O O . THR B 1 82 ? 8.57 14.867 7.402 1 75.19 82 THR B O 1
ATOM 2532 N N . THR B 1 83 ? 10.242 14.414 8.75 1 72 83 THR B N 1
ATOM 2533 C CA . THR B 1 83 ? 9.617 15.07 9.898 1 72 83 THR B CA 1
ATOM 2534 C C . THR B 1 83 ? 9.367 16.547 9.609 1 72 83 THR B C 1
ATOM 2536 O O . THR B 1 83 ? 8.344 17.094 10.023 1 72 83 THR B O 1
ATOM 2539 N N . ASN B 1 84 ? 10.156 17.078 8.781 1 67 84 ASN B N 1
ATOM 2540 C CA . ASN B 1 84 ? 10.023 18.516 8.5 1 67 84 ASN B CA 1
ATOM 2541 C C . ASN B 1 84 ? 8.758 18.797 7.699 1 67 84 ASN B C 1
ATOM 2543 O O . ASN B 1 84 ? 8.008 19.719 8.031 1 67 84 ASN B O 1
ATOM 2547 N N . GLY B 1 85 ? 8.547 18 6.676 1 71.38 85 GLY B N 1
ATOM 2548 C CA . GLY B 1 85 ? 7.348 18.188 5.871 1 71.38 85 GLY B CA 1
ATOM 2549 C C . GLY B 1 85 ? 6.066 17.969 6.66 1 71.38 85 GLY B C 1
ATOM 2550 O O . GLY B 1 85 ? 5.102 18.734 6.496 1 71.38 85 GLY B O 1
ATOM 2551 N N . LEU B 1 86 ? 6.098 17.125 7.578 1 80.38 86 LEU B N 1
ATOM 2552 C CA . LEU B 1 86 ? 4.922 16.828 8.391 1 80.38 86 LEU B CA 1
ATOM 2553 C C . LEU B 1 86 ? 4.703 17.938 9.43 1 80.38 86 LEU B C 1
ATOM 2555 O O . LEU B 1 86 ? 3.562 18.297 9.727 1 80.38 86 LEU B O 1
ATOM 2559 N N . ALA B 1 87 ? 5.793 18.406 9.914 1 73.81 87 ALA B N 1
ATOM 2560 C CA . ALA B 1 87 ? 5.691 19.469 10.906 1 73.81 87 ALA B CA 1
ATOM 2561 C C . ALA B 1 87 ? 5 20.703 10.32 1 73.81 87 ALA B C 1
ATOM 2563 O O . ALA B 1 87 ? 4.152 21.312 10.977 1 73.81 87 ALA B O 1
ATOM 2564 N N . ASP B 1 88 ? 5.301 21 9.164 1 66.81 88 ASP B N 1
ATOM 2565 C CA . ASP B 1 88 ? 4.719 22.172 8.5 1 66.81 88 ASP B CA 1
ATOM 2566 C C . ASP B 1 88 ? 3.199 22.047 8.406 1 66.81 88 ASP B C 1
ATOM 2568 O O . ASP B 1 88 ? 2.482 23.031 8.508 1 66.81 88 ASP B O 1
ATOM 2572 N N . ARG B 1 89 ? 2.836 20.859 8.375 1 73.38 89 ARG B N 1
ATOM 2573 C CA . ARG B 1 89 ? 1.413 20.641 8.133 1 73.38 89 ARG B CA 1
ATOM 2574 C C . ARG B 1 89 ? 0.66 20.438 9.438 1 73.38 89 ARG B C 1
ATOM 2576 O O . ARG B 1 89 ? -0.486 20.859 9.578 1 73.38 89 ARG B O 1
ATOM 2583 N N . PHE B 1 90 ? 1.332 19.859 10.43 1 81.38 90 PHE B N 1
ATOM 2584 C CA . PHE B 1 90 ? 0.523 19.281 11.492 1 81.38 90 PHE B CA 1
ATOM 2585 C C . PHE B 1 90 ? 0.843 19.953 12.828 1 81.38 90 PHE B C 1
ATOM 2587 O O . PHE B 1 90 ? 0.243 19.609 13.852 1 81.38 90 PHE B O 1
ATOM 2594 N N . THR B 1 91 ? 1.692 20.875 12.805 1 72.44 91 THR B N 1
ATOM 2595 C CA . THR B 1 91 ? 2.027 21.547 14.055 1 72.44 91 THR B CA 1
ATOM 2596 C C . THR B 1 91 ? 0.801 22.25 14.641 1 72.44 91 THR B C 1
ATOM 2598 O O . THR B 1 91 ? 0.523 22.125 15.836 1 72.44 91 THR B O 1
ATOM 2601 N N . LEU B 1 92 ? 0.016 22.812 13.875 1 64.44 92 LEU B N 1
ATOM 2602 C CA . LEU B 1 92 ? -1.114 23.594 14.367 1 64.44 92 LEU B CA 1
ATOM 2603 C C . LEU B 1 92 ? -2.365 22.734 14.477 1 64.44 92 LEU B C 1
ATOM 2605 O O . LEU B 1 92 ? -3.225 22.969 15.328 1 64.44 92 LEU B O 1
ATOM 2609 N N . ASP B 1 93 ? -2.465 21.859 13.625 1 77.81 93 ASP B N 1
ATOM 2610 C CA . ASP B 1 93 ? -3.566 20.906 13.648 1 77.81 93 ASP B CA 1
ATOM 2611 C C . ASP B 1 93 ? -3.055 19.484 13.531 1 77.81 93 ASP B C 1
ATOM 2613 O O . ASP B 1 93 ? -2.836 18.984 12.422 1 77.81 93 ASP B O 1
ATOM 2617 N N . PRO B 1 94 ? -2.963 18.859 14.648 1 89.12 94 PRO B N 1
ATOM 2618 C CA . PRO B 1 94 ? -2.322 17.531 14.648 1 89.12 94 PRO B CA 1
ATOM 2619 C C . PRO B 1 94 ? -3.23 16.438 14.102 1 89.12 94 PRO B C 1
ATOM 2621 O O . PRO B 1 94 ? -2.811 15.281 13.992 1 89.12 94 PRO B O 1
ATOM 2624 N N . TYR B 1 95 ? -4.48 16.828 13.773 1 89 95 TYR B N 1
ATOM 2625 C CA . TYR B 1 95 ? -5.445 15.812 13.344 1 89 95 TYR B CA 1
ATOM 2626 C C . TYR B 1 95 ? -5.711 15.914 11.852 1 89 95 TYR B C 1
ATOM 2628 O O . TYR B 1 95 ? -5.59 17 11.266 1 89 95 TYR B O 1
ATOM 2636 N N . PHE B 1 96 ? -5.965 14.844 11.227 1 87.62 96 PHE B N 1
ATOM 2637 C CA . PHE B 1 96 ? -6.266 14.828 9.797 1 87.62 96 PHE B CA 1
ATOM 2638 C C . PHE B 1 96 ? -7.309 13.766 9.477 1 87.62 96 PHE B C 1
ATOM 2640 O O . PHE B 1 96 ? -7.453 12.789 10.203 1 87.62 96 PHE B O 1
ATOM 2647 N N . ARG B 1 97 ? -8.016 13.992 8.406 1 87.75 97 ARG B N 1
ATOM 2648 C CA . ARG B 1 97 ? -8.961 12.992 7.898 1 87.75 97 ARG B CA 1
ATOM 2649 C C . ARG B 1 97 ? -8.234 11.891 7.145 1 87.75 97 ARG B C 1
ATOM 2651 O O . ARG B 1 97 ? -7.352 12.164 6.324 1 87.75 97 ARG B O 1
ATOM 2658 N N . ILE B 1 98 ? -8.602 10.773 7.406 1 91.25 98 ILE B N 1
ATOM 2659 C CA . ILE B 1 98 ? -8.023 9.633 6.707 1 91.25 98 ILE B CA 1
ATOM 2660 C C . ILE B 1 98 ? -8.719 9.438 5.363 1 91.25 98 ILE B C 1
ATOM 2662 O O . ILE B 1 98 ? -9.898 9.094 5.312 1 91.25 98 ILE B O 1
ATOM 2666 N N . SER B 1 99 ? -7.953 9.719 4.348 1 86.94 99 SER B N 1
ATOM 2667 C CA . SER B 1 99 ? -8.508 9.523 3.014 1 86.94 99 SER B CA 1
ATOM 2668 C C . SER B 1 99 ? -8.789 8.055 2.742 1 86.94 99 SER B C 1
ATOM 2670 O O . SER B 1 99 ? -8.258 7.176 3.434 1 86.94 99 SER B O 1
ATOM 2672 N N . THR B 1 100 ? -9.586 7.797 1.742 1 89.19 100 THR B N 1
ATOM 2673 C CA . THR B 1 100 ? -9.867 6.418 1.358 1 89.19 100 THR B CA 1
ATOM 2674 C C . THR B 1 100 ? -8.578 5.691 0.965 1 89.19 100 THR B C 1
ATOM 2676 O O . THR B 1 100 ? -8.383 4.531 1.324 1 89.19 100 THR B O 1
ATOM 2679 N N . ALA B 1 101 ? -7.719 6.359 0.245 1 89.88 101 ALA B N 1
ATOM 2680 C CA . ALA B 1 101 ? -6.449 5.762 -0.157 1 89.88 101 ALA B CA 1
ATOM 2681 C C . ALA B 1 101 ? -5.609 5.387 1.061 1 89.88 101 ALA B C 1
ATOM 2683 O O . ALA B 1 101 ? -5.086 4.273 1.141 1 89.88 101 ALA B O 1
ATOM 2684 N N . LEU B 1 102 ? -5.484 6.277 1.931 1 92.56 102 LEU B N 1
ATOM 2685 C CA . LEU B 1 102 ? -4.73 6.004 3.148 1 92.56 102 LEU B CA 1
ATOM 2686 C C . LEU B 1 102 ? -5.348 4.844 3.92 1 92.56 102 LEU B C 1
ATOM 2688 O O . LEU B 1 102 ? -4.629 3.98 4.434 1 92.56 102 LEU B O 1
ATOM 2692 N N . ARG B 1 103 ? -6.645 4.816 4.035 1 94.44 103 ARG B N 1
ATOM 2693 C CA . ARG B 1 103 ? -7.332 3.721 4.711 1 94.44 103 ARG B CA 1
ATOM 2694 C C . ARG B 1 103 ? -7.004 2.383 4.055 1 94.44 103 ARG B C 1
ATOM 2696 O O . ARG B 1 103 ? -6.742 1.396 4.746 1 94.44 103 ARG B O 1
ATOM 2703 N N . ARG B 1 104 ? -7.016 2.332 2.779 1 93.31 104 ARG B N 1
ATOM 2704 C CA . ARG B 1 104 ? -6.688 1.102 2.066 1 93.31 104 ARG B CA 1
ATOM 2705 C C . ARG B 1 104 ? -5.258 0.661 2.369 1 93.31 104 ARG B C 1
ATOM 2707 O O . ARG B 1 104 ? -4.996 -0.529 2.564 1 93.31 104 ARG B O 1
ATOM 2714 N N . LEU B 1 105 ? -4.352 1.592 2.367 1 94.69 105 LEU B N 1
ATOM 2715 C CA . LEU B 1 105 ? -2.957 1.276 2.662 1 94.69 105 LEU B CA 1
ATOM 2716 C C . LEU B 1 105 ? -2.807 0.759 4.09 1 94.69 105 LEU B C 1
ATOM 2718 O O . LEU B 1 105 ? -2.105 -0.227 4.324 1 94.69 105 LEU B O 1
ATOM 2722 N N . VAL B 1 106 ? -3.457 1.381 4.996 1 94.81 106 VAL B N 1
ATOM 2723 C CA . VAL B 1 106 ? -3.418 0.942 6.391 1 94.81 106 VAL B CA 1
ATOM 2724 C C . VAL B 1 106 ? -3.969 -0.477 6.5 1 94.81 106 VAL B C 1
ATOM 2726 O O . VAL B 1 106 ? -3.391 -1.323 7.184 1 94.81 106 VAL B O 1
ATOM 2729 N N . ASP B 1 107 ? -5.055 -0.696 5.871 1 93.12 107 ASP B N 1
ATOM 2730 C CA . ASP B 1 107 ? -5.637 -2.035 5.871 1 93.12 107 ASP B CA 1
ATOM 2731 C C . ASP B 1 107 ? -4.648 -3.061 5.316 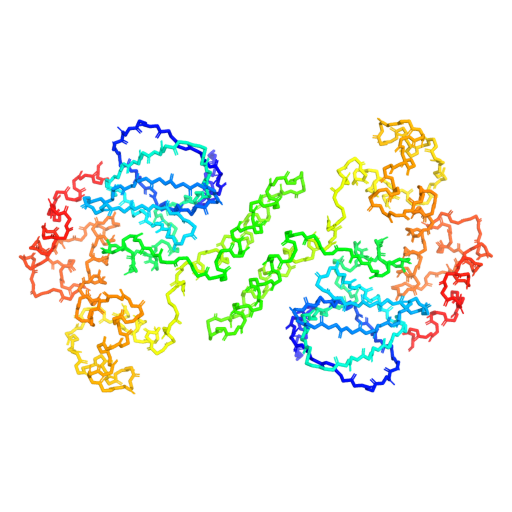1 93.12 107 ASP B C 1
ATOM 2733 O O . ASP B 1 107 ? -4.496 -4.148 5.879 1 93.12 107 ASP B O 1
ATOM 2737 N N . TYR B 1 108 ? -4.039 -2.764 4.207 1 93.44 108 TYR B N 1
ATOM 2738 C CA . TYR B 1 108 ? -3.041 -3.65 3.617 1 93.44 108 TYR B CA 1
ATOM 2739 C C . TYR B 1 108 ? -1.935 -3.969 4.613 1 93.44 108 TYR B C 1
ATOM 2741 O O . TYR B 1 108 ? -1.562 -5.129 4.789 1 93.44 108 TYR B O 1
ATOM 2749 N N . ILE B 1 109 ? -1.395 -2.955 5.219 1 92.62 109 ILE B N 1
ATOM 2750 C CA . ILE B 1 109 ? -0.292 -3.117 6.16 1 92.62 109 ILE B CA 1
ATOM 2751 C C . ILE B 1 109 ? -0.73 -4.008 7.32 1 92.62 109 ILE B C 1
ATOM 2753 O O . ILE B 1 109 ? -0.004 -4.922 7.719 1 92.62 109 ILE B O 1
ATOM 2757 N N . GLU B 1 110 ? -1.878 -3.758 7.848 1 90.12 110 GLU B N 1
ATOM 2758 C CA . GLU B 1 110 ? -2.396 -4.543 8.969 1 90.12 110 GLU B CA 1
ATOM 2759 C C . GLU B 1 110 ? -2.521 -6.016 8.594 1 90.12 110 GLU B C 1
ATOM 2761 O O . GLU B 1 110 ? -2.078 -6.891 9.344 1 90.12 110 GLU B O 1
ATOM 2766 N N . LEU B 1 111 ? -3.074 -6.293 7.531 1 86.75 111 LEU B N 1
ATOM 2767 C CA . LEU B 1 111 ? -3.295 -7.66 7.082 1 86.75 111 LEU B CA 1
ATOM 2768 C C . LEU B 1 111 ? -1.973 -8.344 6.758 1 86.75 111 LEU B C 1
ATOM 2770 O O . LEU B 1 111 ? -1.784 -9.523 7.078 1 86.75 111 LEU B O 1
ATOM 2774 N N . SER B 1 112 ? -1.085 -7.637 6.117 1 87.12 112 SER B N 1
ATOM 2775 C CA . SER B 1 112 ? 0.196 -8.211 5.715 1 87.12 112 SER B CA 1
ATOM 2776 C C . SER B 1 112 ? 1.094 -8.461 6.918 1 87.12 112 SER B C 1
ATOM 2778 O O . SER B 1 112 ? 1.845 -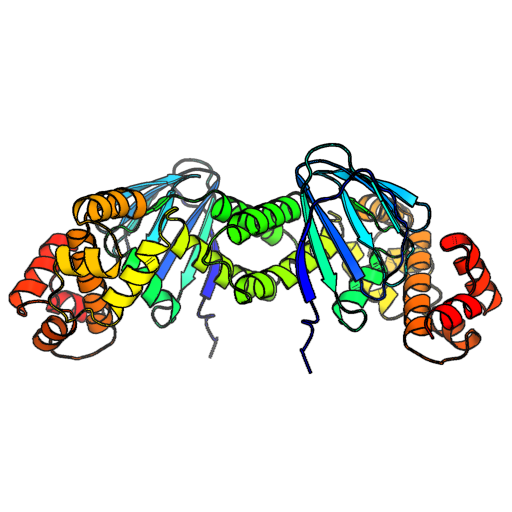9.438 6.945 1 87.12 112 SER B O 1
ATOM 2780 N N . ALA B 1 113 ? 1 -7.555 7.832 1 83.5 113 ALA B N 1
ATOM 2781 C CA . ALA B 1 113 ? 1.858 -7.648 9.016 1 83.5 113 ALA B CA 1
ATOM 2782 C C . ALA B 1 113 ? 1.53 -8.891 9.828 1 83.5 113 ALA B C 1
ATOM 2784 O O . ALA B 1 113 ? 2.316 -9.305 10.688 1 83.5 113 ALA B O 1
ATOM 2785 N N . GLN B 1 114 ? 0.435 -9.445 9.648 1 76.75 114 GLN B N 1
ATOM 2786 C CA . GLN B 1 114 ? 0.03 -10.656 10.359 1 76.75 114 GLN B CA 1
ATOM 2787 C C . GLN B 1 114 ? 0.649 -11.898 9.727 1 76.75 114 GLN B C 1
ATOM 2789 O O . GLN B 1 114 ? 0.644 -12.969 10.32 1 76.75 114 GLN B O 1
ATOM 2794 N N . ARG B 1 115 ? 1.272 -11.719 8.562 1 75.62 115 ARG B N 1
ATOM 2795 C CA . ARG B 1 115 ? 1.838 -12.852 7.84 1 75.62 115 ARG B CA 1
ATOM 2796 C C . ARG B 1 115 ? 3.289 -13.086 8.242 1 75.62 115 ARG B C 1
ATOM 2798 O O . ARG B 1 115 ? 4.023 -12.141 8.523 1 75.62 115 ARG B O 1
ATOM 2805 N N . SER B 1 116 ? 3.637 -14.297 8.219 1 65.38 116 SER B N 1
ATOM 2806 C CA . SER B 1 116 ? 5.004 -14.664 8.562 1 65.38 116 SER B CA 1
ATOM 2807 C C . SER B 1 116 ? 6.004 -14.109 7.555 1 65.38 116 SER B C 1
ATOM 2809 O O . SER B 1 116 ? 7.184 -13.953 7.863 1 65.38 116 SER B O 1
ATOM 2811 N N . SER B 1 117 ? 5.488 -13.805 6.414 1 64.31 117 SER B N 1
ATOM 2812 C CA . SER B 1 117 ? 6.371 -13.344 5.348 1 64.31 117 SER B CA 1
ATOM 2813 C C . SER B 1 117 ? 6.652 -11.844 5.48 1 64.31 117 SER B C 1
ATOM 2815 O O . SER B 1 117 ? 7.488 -11.305 4.754 1 64.31 117 SER B O 1
ATOM 2817 N N . TRP B 1 118 ? 5.953 -11.18 6.473 1 67.19 118 TRP B N 1
ATOM 2818 C CA . TRP B 1 118 ? 6.207 -9.758 6.668 1 67.19 118 TRP B CA 1
ATOM 2819 C C . TRP B 1 118 ? 7.613 -9.516 7.199 1 67.19 118 TRP B C 1
ATOM 2821 O O . TRP B 1 118 ? 7.965 -10 8.281 1 67.19 118 TRP B O 1
ATOM 2831 N N . MET B 1 119 ? 8.367 -8.883 6.336 1 70.81 119 MET B N 1
ATOM 2832 C CA . MET B 1 119 ? 9.758 -8.602 6.664 1 70.81 119 MET B CA 1
ATOM 2833 C C . MET B 1 119 ? 9.984 -7.102 6.844 1 70.81 119 MET B C 1
ATOM 2835 O O . MET B 1 119 ? 9.133 -6.297 6.465 1 70.81 119 MET B O 1
ATOM 2839 N N . ALA B 1 120 ? 11.125 -6.77 7.449 1 74 120 ALA B N 1
ATOM 2840 C CA . ALA B 1 120 ? 11.531 -5.375 7.625 1 74 120 ALA B CA 1
ATOM 2841 C C . ALA B 1 120 ? 11.531 -4.633 6.293 1 74 120 ALA B C 1
ATOM 2843 O O . ALA B 1 120 ? 11.219 -3.441 6.238 1 74 120 ALA B O 1
ATOM 2844 N N . SER B 1 121 ? 11.719 -5.363 5.258 1 77.94 121 SER B N 1
ATOM 2845 C CA . SER B 1 121 ? 11.75 -4.762 3.928 1 77.94 121 SER B CA 1
ATOM 2846 C C . SER B 1 121 ? 10.367 -4.297 3.496 1 77.94 121 SER B C 1
ATOM 2848 O O . SER B 1 121 ? 10.227 -3.254 2.852 1 77.94 121 SER B O 1
ATOM 2850 N N . ASN B 1 122 ? 9.32 -5.023 3.904 1 83.44 122 ASN B N 1
ATOM 2851 C CA . ASN B 1 122 ? 7.957 -4.605 3.598 1 83.44 122 ASN B CA 1
ATOM 2852 C C . ASN B 1 122 ? 7.602 -3.297 4.301 1 83.44 122 ASN B C 1
ATOM 2854 O O . ASN B 1 122 ? 7.062 -2.381 3.682 1 83.44 122 ASN B O 1
ATOM 2858 N N . ALA B 1 123 ? 8.016 -3.311 5.523 1 81.19 123 ALA B N 1
ATOM 2859 C CA . ALA B 1 123 ? 7.773 -2.09 6.285 1 81.19 123 ALA B CA 1
ATOM 2860 C C . ALA B 1 123 ? 8.516 -0.905 5.68 1 81.19 123 ALA B C 1
ATOM 2862 O O . ALA B 1 123 ? 7.973 0.196 5.582 1 81.19 123 ALA B O 1
ATOM 2863 N N . ALA B 1 124 ? 9.703 -1.134 5.293 1 83.38 124 ALA B N 1
ATOM 2864 C CA . ALA B 1 124 ? 10.531 -0.082 4.715 1 83.38 124 ALA B CA 1
ATOM 2865 C C . ALA B 1 124 ? 9.93 0.44 3.414 1 83.38 124 ALA B C 1
ATOM 2867 O O . ALA B 1 124 ? 10.055 1.626 3.1 1 83.38 124 ALA B O 1
ATOM 2868 N N . MET B 1 125 ? 9.266 -0.397 2.725 1 85.88 125 MET B N 1
ATOM 2869 C CA . MET B 1 125 ? 8.641 0.012 1.468 1 85.88 125 MET B CA 1
ATOM 2870 C C . MET B 1 125 ? 7.305 0.698 1.719 1 85.88 125 MET B C 1
ATOM 2872 O O . MET B 1 125 ? 6.918 1.604 0.98 1 85.88 125 MET B O 1
ATOM 2876 N N . CYS B 1 126 ? 6.668 0.308 2.742 1 90.12 126 CYS B N 1
ATOM 2877 C CA . CYS B 1 126 ? 5.371 0.888 3.078 1 90.12 126 CYS B CA 1
ATOM 2878 C C . CYS B 1 126 ? 5.531 2.291 3.648 1 90.12 126 CYS B C 1
ATOM 2880 O O . CYS B 1 126 ? 4.672 3.152 3.449 1 90.12 126 CYS B O 1
ATOM 2882 N N . MET B 1 127 ? 6.676 2.561 4.25 1 88.62 127 MET B N 1
ATOM 2883 C CA . MET B 1 127 ? 6.859 3.771 5.047 1 88.62 127 MET B CA 1
ATOM 2884 C C . MET B 1 127 ? 6.754 5.02 4.172 1 88.62 127 MET B C 1
ATOM 2886 O O . MET B 1 127 ? 5.945 5.906 4.445 1 88.62 127 MET B O 1
ATOM 2890 N N . PRO B 1 128 ? 7.465 5.098 3.08 1 87.06 128 PRO B N 1
ATOM 2891 C CA . PRO B 1 128 ? 7.336 6.305 2.26 1 87.06 128 PRO B CA 1
ATOM 2892 C C . PRO B 1 128 ? 5.93 6.477 1.686 1 87.06 128 PRO B C 1
ATOM 2894 O O . PRO B 1 128 ? 5.465 7.609 1.521 1 87.06 128 PRO B O 1
ATOM 2897 N N . LEU B 1 129 ? 5.309 5.391 1.361 1 89.69 129 LEU B N 1
ATOM 2898 C CA . LEU B 1 129 ? 3.947 5.461 0.84 1 89.69 129 LEU B CA 1
ATOM 2899 C C . LEU B 1 129 ? 2.986 5.988 1.899 1 89.69 129 LEU B C 1
ATOM 2901 O O . LEU B 1 129 ? 2.135 6.832 1.606 1 89.69 129 LEU B O 1
ATOM 2905 N N . LEU B 1 130 ? 3.148 5.445 3.082 1 91.44 130 LEU B N 1
ATOM 2906 C CA . LEU B 1 130 ? 2.324 5.863 4.211 1 91.44 130 LEU B CA 1
ATOM 2907 C C . LEU B 1 130 ? 2.504 7.352 4.496 1 91.44 130 LEU B C 1
ATOM 2909 O O . LEU B 1 130 ? 1.522 8.086 4.613 1 91.44 130 LEU B O 1
ATOM 2913 N N . LEU B 1 131 ? 3.695 7.805 4.57 1 88.44 131 LEU B N 1
ATOM 2914 C CA . LEU B 1 131 ? 4 9.195 4.883 1 88.44 131 LEU B CA 1
ATOM 2915 C C . LEU B 1 131 ? 3.5 10.125 3.777 1 88.44 131 LEU B C 1
ATOM 2917 O O . LEU B 1 131 ? 2.973 11.203 4.055 1 88.44 131 LEU B O 1
ATOM 2921 N N . ASP B 1 132 ? 3.643 9.703 2.588 1 86 132 ASP B N 1
ATOM 2922 C CA . ASP B 1 132 ? 3.127 10.484 1.463 1 86 132 ASP B CA 1
ATOM 2923 C C . ASP B 1 132 ? 1.606 10.602 1.528 1 86 132 ASP B C 1
ATOM 2925 O O . ASP B 1 132 ? 1.054 11.68 1.318 1 86 132 ASP B O 1
ATOM 2929 N N . ALA B 1 133 ? 0.986 9.516 1.785 1 87.62 133 ALA B N 1
ATOM 2930 C CA . ALA B 1 133 ? -0.473 9.508 1.862 1 87.62 133 ALA B CA 1
ATOM 2931 C C . ALA B 1 133 ? -0.97 10.406 2.992 1 87.62 133 ALA B C 1
ATOM 2933 O O . ALA B 1 133 ? -1.999 11.07 2.857 1 87.62 133 ALA B O 1
ATOM 2934 N N . ILE B 1 134 ? -0.276 10.375 4.051 1 88.56 134 ILE B N 1
ATOM 2935 C CA . ILE B 1 134 ? -0.642 11.203 5.191 1 88.56 134 ILE B CA 1
ATOM 2936 C C . ILE B 1 134 ? -0.446 12.68 4.844 1 88.56 134 ILE B C 1
ATOM 2938 O O . ILE B 1 134 ? -1.322 13.508 5.105 1 88.56 134 ILE B O 1
ATOM 2942 N N . ALA B 1 135 ? 0.627 12.938 4.258 1 81.75 135 ALA B N 1
ATOM 2943 C CA . ALA B 1 135 ? 0.934 14.312 3.881 1 81.75 135 ALA B CA 1
ATOM 2944 C C . ALA B 1 135 ? -0.112 14.859 2.914 1 81.75 135 ALA B C 1
ATOM 2946 O O . ALA B 1 135 ? -0.427 16.047 2.939 1 81.75 135 ALA B O 1
ATOM 2947 N N . ASN B 1 136 ? -0.735 13.906 2.139 1 76.25 136 ASN B N 1
ATOM 2948 C CA . ASN B 1 136 ? -1.652 14.336 1.091 1 76.25 136 ASN B CA 1
ATOM 2949 C C . ASN B 1 136 ? -3.105 14.07 1.473 1 76.25 136 ASN B C 1
ATOM 2951 O O . ASN B 1 136 ? -4.004 14.203 0.64 1 76.25 136 ASN B O 1
ATOM 2955 N N . SER B 1 137 ? -3.377 13.234 2.465 1 71.25 137 SER B N 1
ATOM 2956 C CA . SER B 1 137 ? -4.73 12.906 2.896 1 71.25 137 SER B CA 1
ATOM 2957 C C . SER B 1 137 ? -5.617 14.148 2.922 1 71.25 137 SER B C 1
ATOM 2959 O O . SER B 1 137 ? -6.84 14.047 2.797 1 71.25 137 SER B O 1
ATOM 2961 N N . GLY B 1 138 ? -5.195 15.234 2.617 1 59.22 138 GLY B N 1
ATOM 2962 C CA . GLY B 1 138 ? -6.027 16.422 2.48 1 59.22 138 GLY B CA 1
ATOM 2963 C C . GLY B 1 138 ? -6.273 16.812 1.037 1 59.22 138 GLY B C 1
ATOM 2964 O O . GLY B 1 138 ? -5.41 16.609 0.178 1 59.22 138 GLY B O 1
ATOM 2965 N N . GLY B 1 139 ? -7.52 16.125 0.159 1 50.66 139 GLY B N 1
ATOM 2966 C CA . GLY B 1 139 ? -8.031 16.219 -1.198 1 50.66 139 GLY B CA 1
ATOM 2967 C C . GLY B 1 139 ? -7.246 17.203 -2.059 1 50.66 139 GLY B C 1
ATOM 2968 O O . GLY B 1 139 ? -6.828 16.859 -3.168 1 50.66 139 GLY B O 1
ATOM 2969 N N . HIS B 1 140 ? -7.652 18.5 -2.365 1 44.22 140 HIS B N 1
ATOM 2970 C CA . HIS B 1 140 ? -7.664 19.578 -3.348 1 44.22 140 HIS B CA 1
ATOM 2971 C C . HIS B 1 140 ? -6.277 20.188 -3.5 1 44.22 140 HIS B C 1
ATOM 2973 O O . HIS B 1 140 ? -6.145 21.312 -4.012 1 44.22 140 HIS B O 1
ATOM 2979 N N . HIS B 1 141 ? -5.234 19.578 -3.299 1 48.03 141 HIS B N 1
ATOM 2980 C CA . HIS B 1 141 ? -4.195 20.5 -2.867 1 48.03 141 HIS B CA 1
ATOM 2981 C C . HIS B 1 141 ? -3.172 20.734 -3.973 1 48.03 141 HIS B C 1
ATOM 2983 O O . HIS B 1 141 ? -2.072 21.234 -3.713 1 48.03 141 HIS B O 1
ATOM 2989 N N . SER B 1 142 ? -3.574 20.25 -5.203 1 53.22 142 SER B N 1
ATOM 2990 C CA . SER B 1 142 ? -2.467 20.484 -6.125 1 53.22 142 SER B CA 1
ATOM 2991 C C . SER B 1 142 ? -2.066 21.953 -6.148 1 53.22 142 SER B C 1
ATOM 2993 O O . SER B 1 142 ? -0.885 22.297 -6.023 1 53.22 142 SER B O 1
ATOM 2995 N N . ARG B 1 143 ? -3.045 22.922 -6.484 1 55.72 143 ARG B N 1
ATOM 2996 C CA . ARG B 1 143 ? -2.705 24.344 -6.559 1 55.72 143 ARG B CA 1
ATOM 2997 C C . ARG B 1 143 ? -2.143 24.844 -5.23 1 55.72 143 ARG B C 1
ATOM 2999 O O . ARG B 1 143 ? -1.266 25.703 -5.207 1 55.72 143 ARG B O 1
ATOM 3006 N N . LEU B 1 144 ? -2.521 24.109 -4.289 1 69.69 144 LEU B N 1
ATOM 3007 C CA . LEU B 1 144 ? -2.086 24.578 -2.975 1 69.69 144 LEU B CA 1
ATOM 3008 C C . LEU B 1 144 ? -0.726 23.984 -2.617 1 69.69 144 LEU B C 1
ATOM 3010 O O . LEU B 1 144 ? 0.005 24.547 -1.802 1 69.69 144 LEU B O 1
ATOM 3014 N N . ASP B 1 145 ? -0.478 22.953 -3.439 1 66.62 145 ASP B N 1
ATOM 3015 C CA . ASP B 1 145 ? 0.831 22.359 -3.189 1 66.62 145 ASP B CA 1
ATOM 3016 C C . ASP B 1 145 ? 1.954 23.281 -3.664 1 66.62 145 ASP B C 1
ATOM 3018 O O . ASP B 1 145 ? 2.959 23.453 -2.971 1 66.62 145 ASP B O 1
ATOM 3022 N N . GLY B 1 146 ? 1.725 23.766 -4.902 1 69.44 146 GLY B N 1
ATOM 3023 C CA . GLY B 1 146 ? 2.697 24.719 -5.398 1 69.44 146 GLY B CA 1
ATOM 3024 C C . GLY B 1 146 ? 2.836 25.938 -4.508 1 69.44 146 GLY B C 1
ATOM 3025 O O . GLY B 1 146 ? 3.949 26.391 -4.23 1 69.44 146 GLY B O 1
ATOM 3026 N N . LEU B 1 147 ? 1.733 26.453 -4.078 1 82.19 147 LEU B N 1
ATOM 3027 C CA . LEU B 1 147 ? 1.763 27.609 -3.188 1 82.19 147 LEU B CA 1
ATOM 3028 C C . LEU B 1 147 ? 2.441 27.25 -1.867 1 82.19 147 LEU B C 1
ATOM 3030 O O . LEU B 1 147 ? 3.277 28.016 -1.373 1 82.19 147 LEU B O 1
ATOM 3034 N N . ALA B 1 148 ? 2.141 26.109 -1.431 1 77.5 148 ALA B N 1
ATOM 3035 C CA . ALA B 1 148 ? 2.73 25.688 -0.165 1 77.5 148 ALA B CA 1
ATOM 3036 C C . ALA B 1 148 ? 4.25 25.609 -0.265 1 77.5 148 ALA B C 1
ATOM 3038 O O . ALA B 1 148 ? 4.961 26.047 0.643 1 77.5 148 ALA B O 1
ATOM 3039 N N . LYS B 1 149 ? 4.727 25.125 -1.333 1 75.12 149 LYS B N 1
ATOM 3040 C CA . LYS B 1 149 ? 6.168 25.031 -1.56 1 75.12 149 LYS B CA 1
ATOM 3041 C C . LYS B 1 149 ? 6.793 26.422 -1.655 1 75.12 149 LYS B C 1
ATOM 3043 O O . LYS B 1 149 ? 7.871 26.656 -1.109 1 75.12 149 LYS B O 1
ATOM 3048 N N . GLN B 1 150 ? 6.133 27.234 -2.309 1 83.38 150 GLN B N 1
ATOM 3049 C CA . GLN B 1 150 ? 6.633 28.609 -2.426 1 83.38 150 GLN B CA 1
ATOM 3050 C C . GLN B 1 150 ? 6.676 29.297 -1.064 1 83.38 150 GLN B C 1
ATOM 3052 O O . GLN B 1 150 ? 7.629 30.016 -0.758 1 83.38 150 GLN B O 1
ATOM 3057 N N . LEU B 1 151 ? 5.695 29.109 -0.294 1 87.88 151 LEU B N 1
ATOM 3058 C CA . LEU B 1 151 ? 5.656 29.688 1.046 1 87.88 151 LEU B CA 1
ATOM 3059 C C . LEU B 1 151 ? 6.805 29.156 1.897 1 87.88 151 LEU B C 1
ATOM 3061 O O . LEU B 1 151 ? 7.465 29.922 2.6 1 87.88 151 LEU B O 1
ATOM 3065 N N . GLU B 1 152 ? 7.098 27.938 1.757 1 81.75 152 GLU B N 1
ATOM 3066 C CA . GLU B 1 152 ? 8.18 27.312 2.516 1 81.75 152 GLU B CA 1
ATOM 3067 C C . GLU B 1 152 ? 9.539 27.859 2.094 1 81.75 152 GLU B C 1
ATOM 3069 O O . GLU B 1 152 ? 10.391 28.125 2.938 1 81.75 152 GLU B O 1
ATOM 3074 N N . ASP B 1 153 ? 9.672 27.969 0.807 1 81.56 153 ASP B N 1
ATOM 3075 C CA . ASP B 1 153 ? 10.945 28.391 0.239 1 81.56 153 ASP B CA 1
ATOM 3076 C C . ASP B 1 153 ? 11.234 29.844 0.567 1 81.56 153 ASP B C 1
ATOM 3078 O O . ASP B 1 153 ? 12.391 30.281 0.566 1 81.56 153 ASP B O 1
ATOM 3082 N N . SER B 1 154 ? 10.227 30.547 0.817 1 92.25 154 SER B N 1
ATOM 3083 C CA . SER B 1 154 ? 10.375 31.969 1.09 1 92.25 154 SER B CA 1
ATOM 3084 C C . SER B 1 154 ? 9.547 32.406 2.295 1 92.25 154 SER B C 1
ATOM 3086 O O . SER B 1 154 ? 8.789 33.375 2.223 1 92.25 154 SER B O 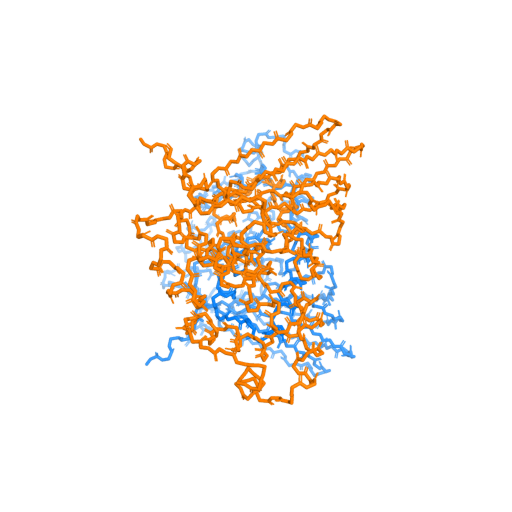1
ATOM 3088 N N . ILE B 1 155 ? 9.742 31.719 3.395 1 91.88 155 ILE B N 1
ATOM 3089 C CA . ILE B 1 155 ? 8.875 31.844 4.562 1 91.88 155 ILE B CA 1
ATOM 3090 C C . ILE B 1 155 ? 9.086 33.219 5.211 1 91.88 155 ILE B C 1
ATOM 3092 O O . ILE B 1 155 ? 8.188 33.75 5.867 1 91.88 155 ILE B O 1
ATOM 3096 N N . HIS B 1 156 ? 10.281 33.75 4.996 1 92 156 HIS B N 1
ATOM 3097 C CA . HIS B 1 156 ? 10.648 35 5.621 1 92 156 HIS B CA 1
ATOM 3098 C C . HIS B 1 156 ? 9.969 36.188 4.922 1 92 156 HIS B C 1
ATOM 3100 O O . HIS B 1 156 ? 9.938 37.281 5.457 1 92 156 HIS B O 1
ATOM 3106 N N . ARG B 1 157 ? 9.453 35.969 3.752 1 91.5 157 ARG B N 1
ATOM 3107 C CA . ARG B 1 157 ? 8.82 37 2.961 1 91.5 157 ARG B CA 1
ATOM 3108 C C . ARG B 1 157 ? 7.52 37.469 3.604 1 91.5 157 ARG B C 1
ATOM 3110 O O . ARG B 1 157 ? 6.84 36.688 4.273 1 91.5 157 ARG B O 1
ATOM 3117 N N . ARG B 1 158 ? 7.242 38.75 3.371 1 92.06 158 ARG B N 1
ATOM 3118 C CA . ARG B 1 158 ? 5.965 39.281 3.838 1 92.06 158 ARG B CA 1
ATOM 3119 C C . ARG B 1 158 ? 4.84 38.938 2.869 1 92.06 158 ARG B C 1
ATOM 3121 O O . ARG B 1 158 ? 4.406 39.781 2.08 1 92.06 158 ARG B O 1
ATOM 3128 N N . TRP B 1 159 ? 4.305 37.781 3.033 1 94.38 159 TRP B N 1
ATOM 3129 C CA . TRP B 1 159 ? 3.229 37.281 2.18 1 94.38 159 TRP B CA 1
ATOM 3130 C C . TRP B 1 159 ? 1.896 37.906 2.561 1 94.38 159 TRP B C 1
ATOM 3132 O O . TRP B 1 159 ? 1.56 38 3.744 1 94.38 159 TRP B O 1
ATOM 3142 N N . THR B 1 160 ? 1.188 38.406 1.544 1 94.38 160 THR B N 1
ATOM 3143 C CA . THR B 1 160 ? -0.21 38.781 1.703 1 94.38 160 THR B CA 1
ATOM 3144 C C . THR B 1 160 ? -1.129 37.75 1.04 1 94.38 160 THR B C 1
ATOM 3146 O O . THR B 1 160 ? -0.668 36.906 0.285 1 94.38 160 THR B O 1
ATOM 3149 N N . VAL B 1 161 ? -2.361 37.875 1.38 1 94.31 161 VAL B N 1
ATOM 3150 C CA . VAL B 1 161 ? -3.324 37 0.741 1 94.31 161 VAL B CA 1
ATOM 3151 C C . VAL B 1 161 ? -3.285 37.188 -0.773 1 94.31 161 VAL B C 1
ATOM 3153 O O . VAL B 1 161 ? -3.395 36.219 -1.535 1 94.31 161 VAL B O 1
ATOM 3156 N N . THR B 1 162 ? -3.119 38.438 -1.135 1 94.19 162 THR B N 1
ATOM 3157 C CA . THR B 1 162 ? -3.037 38.781 -2.557 1 94.19 162 THR B CA 1
ATOM 3158 C C . THR B 1 162 ? -1.821 38.094 -3.191 1 94.19 162 THR B C 1
ATOM 3160 O O . THR B 1 162 ? -1.918 37.531 -4.281 1 94.19 162 THR B O 1
ATOM 3163 N N . ASP B 1 163 ? -0.663 38.219 -2.516 1 94.44 163 ASP B N 1
ATOM 3164 C CA . ASP B 1 163 ? 0.542 37.531 -2.988 1 94.44 163 ASP B CA 1
ATOM 3165 C C . ASP B 1 163 ? 0.295 36.031 -3.18 1 94.44 163 ASP B C 1
ATOM 3167 O O . ASP B 1 163 ? 0.672 35.469 -4.207 1 94.44 163 ASP B O 1
ATOM 3171 N N . MET B 1 164 ? -0.35 35.438 -2.172 1 94.38 164 MET B N 1
ATOM 3172 C CA . MET B 1 164 ? -0.601 34 -2.174 1 94.38 164 MET B CA 1
ATOM 3173 C C . MET B 1 164 ? -1.565 33.625 -3.291 1 94.38 164 MET B C 1
ATOM 3175 O O . MET B 1 164 ? -1.376 32.594 -3.959 1 94.38 164 MET B O 1
ATOM 3179 N N . ALA B 1 165 ? -2.58 34.344 -3.457 1 92.38 165 ALA B N 1
ATOM 3180 C CA . ALA B 1 165 ? -3.572 34.125 -4.5 1 92.38 165 ALA B CA 1
ATOM 3181 C C . ALA B 1 165 ? -2.934 34.156 -5.887 1 92.38 165 ALA B C 1
ATOM 3183 O O . ALA B 1 165 ? -3.193 33.281 -6.723 1 92.38 165 ALA B O 1
ATOM 3184 N N . ILE B 1 166 ? -2.111 35.188 -6.098 1 90.25 166 ILE B N 1
ATOM 3185 C CA . ILE B 1 166 ? -1.405 35.312 -7.367 1 90.25 166 ILE B CA 1
ATOM 3186 C C . ILE B 1 166 ? -0.522 34.094 -7.609 1 90.25 166 ILE B C 1
ATOM 3188 O O . ILE B 1 166 ? -0.529 33.531 -8.703 1 90.25 166 ILE B O 1
ATOM 3192 N N . ALA B 1 167 ? 0.129 33.75 -6.59 1 87.44 167 ALA B N 1
ATOM 3193 C CA . ALA B 1 167 ? 1.031 32.594 -6.699 1 87.44 167 ALA B CA 1
ATOM 3194 C C . ALA B 1 167 ? 0.262 31.328 -7.035 1 87.44 167 ALA B C 1
ATOM 3196 O O . ALA B 1 167 ? 0.775 30.453 -7.734 1 87.44 167 ALA B O 1
ATOM 3197 N N . ALA B 1 168 ? -0.905 31.219 -6.484 1 84.56 168 ALA B N 1
ATOM 3198 C CA . ALA B 1 168 ? -1.727 30.031 -6.691 1 84.56 168 ALA B CA 1
ATOM 3199 C C . ALA B 1 168 ? -2.545 30.156 -7.973 1 84.56 168 ALA B C 1
ATOM 3201 O O . ALA B 1 168 ? -3.184 29.188 -8.398 1 84.56 168 ALA B O 1
ATOM 3202 N N . GLY B 1 169 ? -2.578 31.359 -8.594 1 86.06 169 GLY B N 1
ATOM 3203 C CA . GLY B 1 169 ? -3.307 31.578 -9.836 1 86.06 169 GLY B CA 1
ATOM 3204 C C . GLY B 1 169 ? -4.809 31.641 -9.641 1 86.06 169 GLY B C 1
ATOM 3205 O O . GLY B 1 169 ? -5.566 31.156 -10.484 1 86.06 169 GLY B O 1
ATOM 3206 N N . VAL B 1 170 ? -5.223 32.094 -8.531 1 87 170 VAL B N 1
ATOM 3207 C CA . VAL B 1 170 ? -6.648 32.188 -8.234 1 87 170 VAL B CA 1
ATOM 3208 C C . VAL B 1 170 ? -6.977 33.531 -7.605 1 87 170 VAL B C 1
ATOM 3210 O O . VAL B 1 170 ? -6.078 34.344 -7.363 1 87 170 VAL B O 1
ATOM 3213 N N . SER B 1 171 ? -8.234 33.812 -7.465 1 90.19 171 SER B N 1
ATOM 3214 C CA . SER B 1 171 ? -8.656 35 -6.734 1 90.19 171 SER B CA 1
ATOM 3215 C C . SER B 1 171 ? -8.492 34.844 -5.23 1 90.19 171 SER B C 1
ATOM 3217 O O . SER B 1 171 ? -8.383 33.688 -4.746 1 90.19 171 SER B O 1
ATOM 3219 N N . SER B 1 172 ? -8.398 35.969 -4.504 1 92.56 172 SER B N 1
ATOM 3220 C CA . SER B 1 172 ? -8.289 35.906 -3.051 1 92.56 172 SER B CA 1
ATOM 3221 C C . SER B 1 172 ? -9.453 35.125 -2.439 1 92.56 172 SER B C 1
ATOM 3223 O O . SER B 1 172 ? -9.273 34.375 -1.479 1 92.56 172 SER B O 1
ATOM 3225 N N . SER B 1 173 ? -10.625 35.281 -2.969 1 91.62 173 SER B N 1
ATOM 3226 C CA . SER B 1 173 ? -11.805 34.594 -2.469 1 91.62 173 SER B CA 1
ATOM 3227 C C . SER B 1 173 ? -11.695 33.094 -2.703 1 91.62 173 SER B C 1
ATOM 3229 O O . SER B 1 173 ? -12 32.281 -1.813 1 91.62 173 SER B O 1
ATOM 3231 N N . ARG B 1 174 ? -11.281 32.781 -3.84 1 87.44 174 ARG B N 1
ATOM 3232 C CA . ARG B 1 174 ? -11.109 31.359 -4.172 1 87.44 174 ARG B CA 1
ATOM 3233 C C . ARG B 1 174 ? -10 30.734 -3.334 1 87.44 174 ARG B C 1
ATOM 3235 O O . ARG B 1 174 ? -10.094 29.562 -2.936 1 87.44 174 ARG B O 1
ATOM 3242 N N . LEU B 1 175 ? -8.953 31.469 -3.096 1 89.06 175 LEU B N 1
ATOM 3243 C CA . LEU B 1 175 ? -7.875 30.969 -2.248 1 89.06 175 LEU B CA 1
ATOM 3244 C C . LEU B 1 175 ? -8.398 30.609 -0.862 1 89.06 175 LEU B C 1
ATOM 3246 O O . LEU B 1 175 ? -8.086 29.547 -0.332 1 89.06 175 LEU B O 1
ATOM 3250 N N . HIS B 1 176 ? -9.188 31.484 -0.361 1 89.38 176 HIS B N 1
ATOM 3251 C CA . HIS B 1 176 ? -9.758 31.234 0.958 1 89.38 176 HIS B CA 1
ATOM 3252 C C . HIS B 1 176 ? -10.586 29.953 0.965 1 89.38 176 HIS B C 1
ATOM 3254 O O . HIS B 1 176 ? -10.469 29.141 1.883 1 89.38 176 HIS B O 1
ATOM 3260 N N . SER B 1 177 ? -11.406 29.781 -0.046 1 84.38 177 SER B N 1
ATOM 3261 C CA . SER B 1 177 ? -12.242 28.594 -0.158 1 84.38 177 SER B CA 1
ATOM 3262 C C . SER B 1 177 ? -11.398 27.328 -0.279 1 84.38 177 SER B C 1
ATOM 3264 O O . SER B 1 177 ? -11.695 26.328 0.361 1 84.38 177 SER B O 1
ATOM 3266 N N . LEU B 1 178 ? -10.391 27.5 -1.027 1 76.5 178 LEU B N 1
ATOM 3267 C CA . LEU B 1 178 ? -9.508 26.359 -1.243 1 76.5 178 LEU B CA 1
ATOM 3268 C C . LEU B 1 178 ? -8.797 25.969 0.047 1 76.5 178 LEU B C 1
ATOM 3270 O O . LEU B 1 178 ? -8.68 24.797 0.367 1 76.5 178 LEU B O 1
ATOM 3274 N N . PHE B 1 179 ? -8.344 26.922 0.765 1 82 179 PHE B N 1
ATOM 3275 C CA . PHE B 1 179 ? -7.637 26.656 2.01 1 82 179 PHE B CA 1
ATOM 3276 C C . PHE B 1 179 ? -8.578 26.078 3.057 1 82 179 PHE B C 1
ATOM 3278 O O . PHE B 1 179 ? -8.211 25.156 3.783 1 82 179 PHE B O 1
ATOM 3285 N N . LYS B 1 180 ? -9.727 26.531 3.023 1 78.44 180 LYS B N 1
ATOM 3286 C CA . LYS B 1 180 ? -10.703 26 3.971 1 78.44 180 LYS B CA 1
ATOM 3287 C C . LYS B 1 180 ? -11.016 24.531 3.676 1 78.44 180 LYS B C 1
ATOM 3289 O O . LYS B 1 180 ? -11.086 23.719 4.594 1 78.44 180 LYS B O 1
ATOM 3294 N N . THR B 1 181 ? -11.18 24.359 2.445 1 66.56 181 THR B N 1
ATOM 3295 C CA . THR B 1 181 ? -11.516 23 2.02 1 66.56 181 THR B CA 1
ATOM 3296 C C . THR B 1 181 ? -10.328 22.062 2.229 1 66.56 181 THR B C 1
ATOM 3298 O O . THR B 1 181 ? -10.5 20.953 2.734 1 66.56 181 THR B O 1
ATOM 3301 N N . ALA B 1 182 ? -9.203 22.594 1.879 1 65.56 182 ALA B N 1
ATOM 3302 C CA . ALA B 1 182 ? -8.023 21.734 1.854 1 65.56 182 ALA B CA 1
ATOM 3303 C C . ALA B 1 182 ? -7.422 21.594 3.248 1 65.56 182 ALA B C 1
ATOM 3305 O O . ALA B 1 182 ? -6.961 20.516 3.623 1 65.56 182 ALA B O 1
ATOM 3306 N N . PHE B 1 183 ? -7.402 22.734 3.971 1 67.5 183 PHE B N 1
ATOM 3307 C CA . PHE B 1 183 ? -6.645 22.75 5.215 1 67.5 183 PHE B CA 1
ATOM 3308 C C . PHE B 1 183 ? -7.547 23.078 6.398 1 67.5 183 PHE B C 1
ATOM 3310 O O . PHE B 1 183 ? -7.102 23.062 7.547 1 67.5 183 PHE B O 1
ATOM 3317 N N . GLY B 1 184 ? -8.789 23.359 6.062 1 68.25 184 GLY B N 1
ATOM 3318 C CA . GLY B 1 184 ? -9.734 23.703 7.117 1 68.25 184 GLY B CA 1
ATOM 3319 C C . GLY B 1 184 ? -9.445 25.047 7.762 1 68.25 184 GLY B C 1
ATOM 3320 O O . GLY B 1 184 ? -9.898 25.312 8.875 1 68.25 184 GLY B O 1
ATOM 3321 N N . GLN B 1 185 ? -8.641 25.828 7.129 1 76.44 185 GLN B N 1
ATOM 3322 C CA . GLN B 1 185 ? -8.258 27.109 7.688 1 76.44 185 GLN B CA 1
ATOM 3323 C C . GLN B 1 185 ? -7.992 28.141 6.586 1 76.44 185 GLN B C 1
ATOM 3325 O O . GLN B 1 185 ? -7.91 27.781 5.41 1 76.44 185 GLN B O 1
ATOM 3330 N N . SER B 1 186 ? -7.867 29.453 6.961 1 89.75 186 SER B N 1
ATOM 3331 C CA . SER B 1 186 ? -7.605 30.531 6.004 1 89.75 186 SER B CA 1
ATOM 3332 C C . SER B 1 186 ? -6.148 30.531 5.559 1 89.75 186 SER B C 1
ATOM 3334 O O . SER B 1 186 ? -5.285 29.953 6.234 1 89.75 186 SER B O 1
ATOM 3336 N N . PRO B 1 187 ? -5.855 31.219 4.473 1 89.56 187 PRO B N 1
ATOM 3337 C CA . PRO B 1 187 ? -4.469 31.328 4.008 1 89.56 187 PRO B CA 1
ATOM 3338 C C . PRO B 1 187 ? -3.549 31.953 5.051 1 89.56 187 PRO B C 1
ATOM 3340 O O . PRO B 1 187 ? -2.434 31.469 5.266 1 89.56 187 PRO B O 1
ATOM 3343 N N . ASN B 1 188 ? -4.039 32.906 5.672 1 91.19 188 ASN B N 1
ATOM 3344 C CA . ASN B 1 188 ? -3.215 33.594 6.672 1 91.19 188 ASN B CA 1
ATOM 3345 C C . ASN B 1 188 ? -2.936 32.688 7.871 1 91.19 188 ASN B C 1
ATOM 3347 O O . ASN B 1 188 ? -1.822 32.656 8.398 1 91.19 188 ASN B O 1
ATOM 3351 N N . ARG B 1 189 ? -3.949 32 8.266 1 87.62 189 ARG B N 1
ATOM 3352 C CA . ARG B 1 189 ? -3.752 31.062 9.375 1 87.62 189 ARG B CA 1
ATOM 3353 C C . ARG B 1 189 ? -2.77 29.969 9 1 87.62 189 ARG B C 1
ATOM 3355 O O . ARG B 1 189 ? -1.942 29.562 9.82 1 87.62 189 ARG B O 1
ATOM 3362 N N . TYR B 1 190 ? -2.934 29.547 7.812 1 86.31 190 TYR B N 1
ATOM 3363 C CA . TYR B 1 190 ? -2.008 28.547 7.312 1 86.31 190 TYR B CA 1
ATOM 3364 C C . TYR B 1 190 ? -0.575 29.047 7.336 1 86.31 190 TYR B C 1
ATOM 3366 O O . TYR B 1 190 ? 0.333 28.359 7.805 1 86.31 190 TYR B O 1
ATOM 3374 N N . LEU B 1 191 ? -0.384 30.234 6.832 1 90.75 191 LEU B N 1
ATOM 3375 C CA . LEU B 1 191 ? 0.941 30.844 6.816 1 90.75 191 LEU B CA 1
ATOM 3376 C C . LEU B 1 191 ? 1.491 30.984 8.234 1 90.75 191 LEU B C 1
ATOM 3378 O O . LEU B 1 191 ? 2.666 30.703 8.477 1 90.75 191 LEU B O 1
ATOM 3382 N N . ALA B 1 192 ? 0.684 31.359 9.07 1 89.81 192 ALA B N 1
ATOM 3383 C CA . ALA B 1 192 ? 1.1 31.516 10.469 1 89.81 192 ALA B CA 1
ATOM 3384 C C . ALA B 1 192 ? 1.553 30.188 11.055 1 89.81 192 ALA B C 1
ATOM 3386 O O . ALA B 1 192 ? 2.559 30.125 11.766 1 89.81 192 ALA B O 1
ATOM 3387 N N . ALA B 1 193 ? 0.769 29.219 10.766 1 85.69 193 ALA B N 1
ATOM 3388 C CA . ALA B 1 193 ? 1.122 27.891 11.242 1 85.69 193 ALA B CA 1
ATOM 3389 C C . ALA B 1 193 ? 2.465 27.438 10.672 1 85.69 193 ALA B C 1
ATOM 3391 O O . ALA B 1 193 ? 3.283 26.859 11.383 1 85.69 193 ALA B O 1
ATOM 3392 N N . LEU B 1 194 ? 2.664 27.672 9.43 1 86.88 194 LEU B N 1
ATOM 3393 C CA . LEU B 1 194 ? 3.914 27.328 8.766 1 86.88 194 LEU B CA 1
ATOM 3394 C C . LEU B 1 194 ? 5.094 28.047 9.414 1 86.88 194 LEU B C 1
ATOM 3396 O O . LEU B 1 194 ? 6.129 27.438 9.68 1 86.88 194 LEU B O 1
ATOM 3400 N N . ARG B 1 195 ? 4.918 29.297 9.648 1 91.06 195 ARG B N 1
ATOM 3401 C CA . ARG B 1 195 ? 5.961 30.078 10.289 1 91.06 195 ARG B CA 1
ATOM 3402 C C . ARG B 1 195 ? 6.289 29.547 11.672 1 91.06 195 ARG B C 1
ATOM 3404 O O . ARG B 1 195 ? 7.461 29.406 12.031 1 91.06 195 ARG B O 1
ATOM 3411 N N . LEU B 1 196 ? 5.266 29.234 12.352 1 88.12 196 LEU B N 1
ATOM 3412 C CA . LEU B 1 196 ? 5.465 28.719 13.703 1 88.12 196 LEU B CA 1
ATOM 3413 C C . LEU B 1 196 ? 6.195 27.391 13.672 1 88.12 196 LEU B C 1
ATOM 3415 O O . LEU B 1 196 ? 7.125 27.172 14.453 1 88.12 196 LEU B O 1
ATOM 3419 N N . SER B 1 197 ? 5.754 26.562 12.812 1 85.25 197 SER B N 1
ATOM 3420 C CA . SER B 1 197 ? 6.398 25.266 12.672 1 85.25 197 SER B CA 1
ATOM 3421 C C . SER B 1 197 ? 7.883 25.406 12.359 1 85.25 197 SER B C 1
ATOM 3423 O O . SER B 1 197 ? 8.711 24.703 12.93 1 85.25 197 SER B O 1
ATOM 3425 N N . HIS B 1 198 ? 8.242 26.25 11.5 1 85.94 198 HIS B N 1
ATOM 3426 C CA . HIS B 1 198 ? 9.633 26.5 11.148 1 85.94 198 HIS B CA 1
ATOM 3427 C C . HIS B 1 198 ? 10.406 27.062 12.336 1 85.94 198 HIS B C 1
ATOM 3429 O O . HIS B 1 198 ? 11.555 26.672 12.57 1 85.94 198 HIS B O 1
ATOM 3435 N N . ALA B 1 199 ? 9.766 27.875 12.984 1 89.25 199 ALA B N 1
ATOM 3436 C CA . ALA B 1 199 ? 10.398 28.453 14.164 1 89.25 199 ALA B CA 1
ATOM 3437 C C . ALA B 1 199 ? 10.719 27.375 15.203 1 89.25 199 ALA B C 1
ATOM 3439 O O . ALA B 1 199 ? 11.828 27.344 15.742 1 89.25 199 ALA B O 1
ATOM 3440 N N . LEU B 1 200 ? 9.758 26.547 15.391 1 82.44 200 LEU B N 1
ATOM 3441 C CA . LEU B 1 200 ? 9.945 25.469 16.359 1 82.44 200 LEU B CA 1
ATOM 3442 C C . LEU B 1 200 ? 11.078 24.547 15.953 1 82.44 200 LEU B C 1
ATOM 3444 O O . LEU B 1 200 ? 11.883 24.125 16.781 1 82.44 200 LEU B O 1
ATOM 3448 N N . ARG B 1 201 ? 11.172 24.328 14.758 1 78.56 201 ARG B N 1
ATOM 3449 C CA . ARG B 1 201 ? 12.25 23.484 14.25 1 78.56 201 ARG B CA 1
ATOM 3450 C C . ARG B 1 201 ? 13.602 24.141 14.461 1 78.56 201 ARG B C 1
ATOM 3452 O O . ARG B 1 201 ? 14.562 23.484 14.891 1 78.56 201 ARG B O 1
ATOM 3459 N N . MET B 1 202 ? 13.648 25.344 14.172 1 83.69 202 MET B N 1
ATOM 3460 C CA . MET B 1 202 ? 14.891 26.078 14.352 1 83.69 202 MET B CA 1
ATOM 3461 C C . MET B 1 202 ? 15.281 26.141 15.82 1 83.69 202 MET B C 1
ATOM 3463 O O . MET B 1 202 ? 16.453 25.984 16.172 1 83.69 202 MET B O 1
ATOM 3467 N N . LEU B 1 203 ? 14.281 26.312 16.594 1 85.56 203 LEU B N 1
ATOM 3468 C CA . LEU B 1 203 ? 14.531 26.406 18.031 1 85.56 203 LEU B CA 1
ATOM 3469 C C . LEU B 1 203 ? 15.023 25.062 18.578 1 85.56 203 LEU B C 1
ATOM 3471 O O . LEU B 1 203 ? 15.82 25.031 19.516 1 85.56 203 LEU B O 1
ATOM 3475 N N . SER B 1 204 ? 14.5 24.047 17.969 1 76.44 204 SER B N 1
ATOM 3476 C CA . SER B 1 204 ? 14.836 22.703 18.453 1 76.44 204 SER B CA 1
ATOM 3477 C C . SER B 1 204 ? 16.172 22.234 17.875 1 76.44 204 SER B C 1
ATOM 3479 O O . SER B 1 204 ? 16.844 21.391 18.484 1 76.44 204 SER B O 1
ATOM 3481 N N . SER B 1 205 ? 16.609 22.797 16.828 1 75.19 205 SER B N 1
ATOM 3482 C CA . SER B 1 205 ? 17.719 22.172 16.109 1 75.19 205 SER B CA 1
ATOM 3483 C C . SER B 1 205 ? 18.906 23.109 16.031 1 75.19 205 SER B C 1
ATOM 3485 O O . SER B 1 205 ? 19.984 22.719 15.57 1 75.19 205 SER B O 1
ATOM 3487 N N . THR B 1 206 ? 18.719 24.328 16.359 1 80.06 206 THR B N 1
ATOM 3488 C CA . THR B 1 206 ? 19.812 25.297 16.266 1 80.06 206 THR B CA 1
ATOM 3489 C C . THR B 1 206 ? 19.938 26.094 17.547 1 80.06 206 THR B C 1
ATOM 3491 O O . THR B 1 206 ? 19.062 26.016 18.422 1 80.06 206 THR B O 1
ATOM 3494 N N . ASN B 1 207 ? 21.047 26.844 17.688 1 86.38 207 ASN B N 1
ATOM 3495 C CA . ASN B 1 207 ? 21.234 27.75 18.812 1 86.38 207 ASN B CA 1
ATOM 3496 C C . ASN B 1 207 ? 21.156 29.203 18.391 1 86.38 207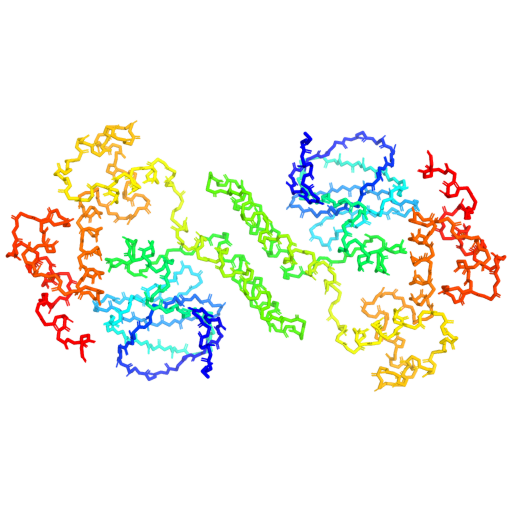 ASN B C 1
ATOM 3498 O O . ASN B 1 207 ? 21.703 30.094 19.062 1 86.38 207 ASN B O 1
ATOM 3502 N N . VAL B 1 208 ? 20.531 29.438 17.344 1 90.25 208 VAL B N 1
ATOM 3503 C CA . VAL B 1 208 ? 20.375 30.797 16.844 1 90.25 208 VAL B CA 1
ATOM 3504 C C . VAL B 1 208 ? 19.516 31.609 17.812 1 90.25 208 VAL B C 1
ATOM 3506 O O . VAL B 1 208 ? 18.531 31.094 18.359 1 90.25 208 VAL B O 1
ATOM 3509 N N . PRO B 1 209 ? 19.922 32.906 18 1 93.62 209 PRO B N 1
ATOM 3510 C CA . PRO B 1 209 ? 19.109 33.75 18.891 1 93.62 209 PRO B CA 1
ATOM 3511 C C . PRO B 1 209 ? 17.641 33.812 18.453 1 93.62 209 PRO B C 1
ATOM 3513 O O . PRO B 1 209 ? 17.344 33.781 17.266 1 93.62 209 PRO B O 1
ATOM 3516 N N . VAL B 1 210 ? 16.844 33.938 19.359 1 94.25 210 VAL B N 1
ATOM 3517 C CA . VAL B 1 210 ? 15.398 33.938 19.141 1 94.25 210 VAL B CA 1
ATOM 3518 C C . VAL B 1 210 ? 15.031 35.062 18.156 1 94.25 210 VAL B C 1
ATOM 3520 O O . VAL B 1 210 ? 14.133 34.906 17.328 1 94.25 210 VAL B O 1
ATOM 3523 N N . SER B 1 211 ? 15.734 36.188 18.312 1 94.62 211 SER B N 1
ATOM 3524 C CA . SER B 1 211 ? 15.477 37.312 17.406 1 94.62 211 SER B CA 1
ATOM 3525 C C . SER B 1 211 ? 15.75 36.938 15.961 1 94.62 211 SER B C 1
ATOM 3527 O O . SER B 1 211 ? 15.016 37.344 15.055 1 94.62 211 SER B O 1
ATOM 3529 N N . GLN B 1 212 ? 16.734 36.188 15.773 1 94.75 212 GLN B N 1
ATOM 3530 C CA . GLN B 1 212 ? 17.078 35.75 14.422 1 94.75 212 GLN B CA 1
ATOM 3531 C C . GLN B 1 212 ? 16.078 34.719 13.922 1 94.75 212 GLN B C 1
ATOM 3533 O O . GLN B 1 212 ? 15.734 34.688 12.742 1 94.75 212 GLN B O 1
ATOM 3538 N N . VAL B 1 213 ? 15.656 33.812 14.812 1 95.06 213 VAL B N 1
ATOM 3539 C CA . VAL B 1 213 ? 14.617 32.844 14.453 1 95.06 213 VAL B CA 1
ATOM 3540 C C . VAL B 1 213 ? 13.375 33.594 13.969 1 95.06 213 VAL B C 1
ATOM 3542 O O . VAL B 1 213 ? 12.781 33.219 12.953 1 95.06 213 VAL B O 1
ATOM 3545 N N . ALA B 1 214 ? 13.031 34.594 14.672 1 95.19 214 ALA B N 1
ATOM 3546 C CA . ALA B 1 214 ? 11.852 35.375 14.312 1 95.19 214 ALA B CA 1
ATOM 3547 C C . ALA B 1 214 ? 11.992 35.969 12.906 1 95.19 214 ALA B C 1
ATOM 3549 O O . ALA B 1 214 ? 11.102 35.812 12.07 1 95.19 214 ALA B O 1
ATOM 3550 N N . GLN B 1 215 ? 13.133 36.562 12.633 1 93.12 215 GLN B N 1
ATOM 3551 C CA . GLN B 1 215 ? 13.391 37.188 11.336 1 93.12 215 GLN B CA 1
ATOM 3552 C C . GLN B 1 215 ? 13.398 36.156 10.227 1 93.12 215 GLN B C 1
ATOM 3554 O O . GLN B 1 215 ? 12.797 36.344 9.172 1 93.12 215 GLN B O 1
ATOM 3559 N N . ASP B 1 216 ? 13.938 35.094 10.484 1 93.62 216 ASP B N 1
ATOM 3560 C CA . ASP B 1 216 ? 14.133 34.031 9.477 1 93.62 216 ASP B CA 1
ATOM 3561 C C . ASP B 1 216 ? 12.82 33.312 9.164 1 93.62 216 ASP B C 1
ATOM 3563 O O . ASP B 1 216 ? 12.703 32.656 8.133 1 93.62 216 ASP B O 1
ATOM 3567 N N . THR B 1 217 ? 11.945 33.469 10.078 1 94.12 217 THR B N 1
ATOM 3568 C CA . THR B 1 217 ? 10.695 32.75 9.875 1 94.12 217 THR B CA 1
ATOM 3569 C C . THR B 1 217 ? 9.562 33.688 9.523 1 94.12 217 THR B C 1
ATOM 3571 O O . THR B 1 217 ? 8.414 33.281 9.359 1 94.12 217 THR B O 1
ATOM 3574 N N . GLY B 1 218 ? 9.844 35 9.43 1 93.88 218 GLY B N 1
ATOM 3575 C CA . GLY B 1 218 ? 8.898 35.938 8.859 1 93.88 218 GLY B CA 1
ATOM 3576 C C . GLY B 1 218 ? 8.117 36.719 9.906 1 93.88 218 GLY B C 1
ATOM 3577 O O . GLY B 1 218 ? 7.129 37.375 9.586 1 93.88 218 GLY B O 1
ATOM 3578 N N . TYR B 1 219 ? 8.477 36.625 11.133 1 94.62 219 TYR B N 1
ATOM 3579 C CA . TYR B 1 219 ? 7.867 37.469 12.156 1 94.62 219 TYR B CA 1
ATOM 3580 C C . TYR B 1 219 ? 8.484 38.844 12.164 1 94.62 219 TYR B C 1
ATOM 3582 O O . TYR B 1 219 ? 9.656 39 11.805 1 94.62 219 TYR B O 1
ATOM 3590 N N . SER B 1 220 ? 7.668 39.844 12.602 1 92.69 220 SER B N 1
ATOM 3591 C CA . SER B 1 220 ? 8.133 41.219 12.625 1 92.69 220 SER B CA 1
ATOM 3592 C C . SER B 1 220 ? 9.234 41.406 13.664 1 92.69 220 SER B C 1
ATOM 3594 O O . SER B 1 220 ? 10.102 42.25 13.5 1 92.69 220 SER B O 1
ATOM 3596 N N . ASP B 1 221 ? 9.156 40.656 14.758 1 93.25 221 ASP B N 1
ATOM 3597 C CA . ASP B 1 221 ? 10.164 40.75 15.812 1 93.25 221 ASP B CA 1
ATOM 3598 C C . ASP B 1 221 ? 10.016 39.562 16.781 1 93.25 221 ASP B C 1
ATOM 3600 O O . ASP B 1 221 ? 9.148 38.719 16.609 1 93.25 221 ASP B O 1
ATOM 3604 N N . GLN B 1 222 ? 10.914 39.5 17.719 1 94.38 222 GLN B N 1
ATOM 3605 C CA . GLN B 1 222 ? 10.945 38.438 18.688 1 94.38 222 GLN B CA 1
ATOM 3606 C C . GLN B 1 222 ? 9.664 38.406 19.516 1 94.38 222 GLN B C 1
ATOM 3608 O O . GLN B 1 222 ? 9.164 37.344 19.875 1 94.38 222 GLN B O 1
ATOM 3613 N N . SER B 1 223 ? 9.156 39.594 19.875 1 95.44 223 SER B N 1
ATOM 3614 C CA . SER B 1 223 ? 7.93 39.688 20.656 1 95.44 223 SER B CA 1
ATOM 3615 C C . SER B 1 223 ? 6.758 39.031 19.922 1 95.44 223 SER B C 1
ATOM 3617 O O . SER B 1 223 ? 5.922 38.375 20.547 1 95.44 223 SER B O 1
ATOM 3619 N N . ALA B 1 224 ? 6.738 39.219 18.672 1 95.06 224 ALA B N 1
ATOM 3620 C CA . ALA B 1 224 ? 5.676 38.625 17.859 1 95.06 224 ALA B CA 1
ATOM 3621 C C . ALA B 1 224 ? 5.746 37.125 17.859 1 95.06 224 ALA B C 1
ATOM 3623 O O . ALA B 1 224 ? 4.723 36.438 17.984 1 95.06 224 ALA B O 1
ATOM 3624 N N . LEU B 1 225 ? 6.902 36.625 17.719 1 95.44 225 LEU B N 1
ATOM 3625 C CA . LEU B 1 225 ? 7.09 35.188 17.781 1 95.44 225 LEU B CA 1
ATOM 3626 C C . LEU B 1 225 ? 6.699 34.656 19.156 1 95.44 225 LEU B C 1
ATOM 3628 O O . LEU B 1 225 ? 6.016 33.625 19.266 1 95.44 225 LEU B O 1
ATOM 3632 N N . THR B 1 226 ? 7.082 35.25 20.141 1 94 226 THR B N 1
ATOM 3633 C CA . THR B 1 226 ? 6.777 34.875 21.516 1 94 226 THR B CA 1
ATOM 3634 C C . THR B 1 226 ? 5.27 34.812 21.734 1 94 226 THR B C 1
ATOM 3636 O O . THR B 1 226 ? 4.746 33.875 22.328 1 94 226 THR B O 1
ATOM 3639 N N . ARG B 1 227 ? 4.559 35.844 21.281 1 94.06 227 ARG B N 1
ATOM 3640 C CA . ARG B 1 227 ? 3.104 35.875 21.406 1 94.06 227 ARG B CA 1
ATOM 3641 C C . ARG B 1 227 ? 2.449 34.719 20.656 1 94.06 227 ARG B C 1
ATOM 3643 O O . ARG B 1 227 ? 1.52 34.094 21.156 1 94.06 227 ARG B O 1
ATOM 3650 N N . ALA B 1 228 ? 2.93 34.531 19.547 1 92.31 228 ALA B N 1
ATOM 3651 C CA . ALA B 1 228 ? 2.383 33.469 18.719 1 92.31 228 ALA B CA 1
ATOM 3652 C C . ALA B 1 228 ? 2.551 32.094 19.406 1 92.31 228 ALA B C 1
ATOM 3654 O O . ALA B 1 228 ? 1.627 31.297 19.422 1 92.31 228 ALA B O 1
ATOM 3655 N N . MET B 1 229 ? 3.699 31.859 19.922 1 90.62 229 MET B N 1
ATOM 3656 C CA . MET B 1 229 ? 3.98 30.594 20.609 1 90.62 229 MET B CA 1
ATOM 3657 C C . MET B 1 229 ? 3.146 30.469 21.875 1 90.62 229 MET B C 1
ATOM 3659 O O . MET B 1 229 ? 2.635 29.391 22.172 1 90.62 229 MET B O 1
ATOM 3663 N N . ARG B 1 230 ? 2.984 31.562 22.5 1 89.81 230 ARG B N 1
ATOM 3664 C CA . ARG B 1 230 ? 2.15 31.547 23.688 1 89.81 230 ARG B CA 1
ATOM 3665 C C . ARG B 1 230 ? 0.701 31.219 23.344 1 89.81 230 ARG B C 1
ATOM 3667 O O . ARG B 1 230 ? 0.058 30.422 24.031 1 89.81 230 ARG B O 1
ATOM 3674 N N . THR B 1 231 ? 0.247 31.844 22.375 1 87.62 231 THR B N 1
ATOM 3675 C CA . THR B 1 231 ? -1.138 31.672 21.953 1 87.62 231 THR B CA 1
ATOM 3676 C C . THR B 1 231 ? -1.369 30.25 21.453 1 87.62 231 THR B C 1
ATOM 3678 O O . THR B 1 231 ? -2.363 29.609 21.812 1 87.62 231 THR B O 1
ATOM 3681 N N . ALA B 1 232 ? -0.417 29.75 20.719 1 80.75 232 ALA B N 1
ATOM 3682 C CA . ALA B 1 232 ? -0.622 28.484 20.047 1 80.75 232 ALA B CA 1
ATOM 3683 C C . ALA B 1 232 ? -0.255 27.312 20.953 1 80.75 232 ALA B C 1
ATOM 3685 O O . ALA B 1 232 ? -0.905 26.266 20.906 1 80.75 232 ALA B O 1
ATOM 3686 N N . LEU B 1 233 ? 0.844 27.438 21.812 1 80.12 233 LEU B N 1
ATOM 3687 C CA . LEU B 1 233 ? 1.418 26.297 22.5 1 80.12 233 LEU B CA 1
ATOM 3688 C C . LEU B 1 233 ? 1.48 26.531 24 1 80.12 233 LEU B C 1
ATOM 3690 O O . LEU B 1 233 ? 1.844 25.641 24.766 1 80.12 233 LEU B O 1
ATOM 3694 N N . GLY B 1 234 ? 1.188 27.734 24.391 1 81.56 234 GLY B N 1
ATOM 3695 C CA . GLY B 1 234 ? 1.204 28.062 25.797 1 81.56 234 GLY B CA 1
ATOM 3696 C C . GLY B 1 234 ? 2.605 28.188 26.375 1 81.56 234 GLY B C 1
ATOM 3697 O O . GLY B 1 234 ? 2.801 28.109 27.578 1 81.56 234 GLY B O 1
ATOM 3698 N N . THR B 1 235 ? 3.605 28.281 25.5 1 84.94 235 THR B N 1
ATOM 3699 C CA . THR B 1 235 ? 4.992 28.406 25.938 1 84.94 235 THR B CA 1
ATOM 3700 C C . THR B 1 235 ? 5.715 29.5 25.172 1 84.94 235 THR B C 1
ATOM 3702 O O . THR B 1 235 ? 5.137 30.109 24.266 1 84.94 235 THR B O 1
ATOM 3705 N N . THR B 1 236 ? 7.008 29.781 25.641 1 89.81 236 THR B N 1
ATOM 3706 C CA . THR B 1 236 ? 7.844 30.781 24.984 1 89.81 236 THR B CA 1
ATOM 3707 C C . THR B 1 236 ? 9.047 30.125 24.328 1 89.81 236 THR B C 1
ATOM 3709 O O . THR B 1 236 ? 9.398 28.984 24.641 1 89.81 236 THR B O 1
ATOM 3712 N N . PRO B 1 237 ? 9.594 30.844 23.406 1 89.81 237 PRO B N 1
ATOM 3713 C CA . PRO B 1 237 ? 10.781 30.281 22.766 1 89.81 237 PRO B CA 1
ATOM 3714 C C . PRO B 1 237 ? 11.867 29.891 23.766 1 89.81 237 PRO B C 1
ATOM 3716 O O . PRO B 1 237 ? 12.453 28.812 23.656 1 89.81 237 PRO B O 1
ATOM 3719 N N . ALA B 1 238 ? 12.094 30.703 24.672 1 86.19 238 ALA B N 1
ATOM 3720 C CA . ALA B 1 238 ? 13.125 30.438 25.672 1 86.19 238 ALA B CA 1
ATOM 3721 C C . ALA B 1 238 ? 12.797 29.188 26.484 1 86.19 238 ALA B C 1
ATOM 3723 O O . ALA B 1 238 ? 13.656 28.344 26.703 1 86.19 238 ALA B O 1
ATOM 3724 N N . LYS B 1 239 ? 11.625 29.078 26.891 1 82.06 239 LYS B N 1
ATOM 3725 C CA . LYS B 1 239 ? 11.188 27.922 27.672 1 82.06 239 LYS B CA 1
ATOM 3726 C C . LYS B 1 239 ? 11.242 26.641 26.828 1 82.06 239 LYS B C 1
ATOM 3728 O O . LYS B 1 239 ? 11.609 25.578 27.312 1 82.06 239 LYS B O 1
ATOM 3733 N N . PHE B 1 240 ? 10.781 26.844 25.672 1 84.12 240 PHE B N 1
ATOM 3734 C CA . PHE B 1 240 ? 10.766 25.719 24.734 1 84.12 240 PHE B CA 1
ATOM 3735 C C . PHE B 1 240 ? 12.172 25.156 24.562 1 84.12 240 PHE B C 1
ATOM 3737 O O . PHE B 1 240 ? 12.367 23.938 24.609 1 84.12 240 PHE B O 1
ATOM 3744 N N . ARG B 1 241 ? 13.117 25.953 24.359 1 81.38 241 ARG B N 1
ATOM 3745 C CA . ARG B 1 241 ? 14.508 25.531 24.172 1 81.38 241 ARG B CA 1
ATOM 3746 C C . ARG B 1 241 ? 15.055 24.891 25.438 1 81.38 241 ARG B C 1
ATOM 3748 O O . ARG B 1 241 ? 15.797 23.906 25.375 1 81.38 241 ARG B O 1
ATOM 3755 N N . ARG B 1 242 ? 14.75 25.422 26.547 1 78.19 242 ARG B N 1
ATOM 3756 C CA . ARG B 1 242 ? 15.234 24.891 27.812 1 78.19 242 ARG B CA 1
ATOM 3757 C C . ARG B 1 242 ? 14.727 23.469 28.031 1 78.19 242 ARG B C 1
ATOM 3759 O O . ARG B 1 242 ? 15.43 22.641 28.625 1 78.19 242 ARG B O 1
ATOM 3766 N N . HIS B 1 243 ? 13.539 23.266 27.547 1 67.12 243 HIS B N 1
ATOM 3767 C CA . HIS B 1 243 ? 12.945 21.953 27.719 1 67.12 243 HIS B CA 1
ATOM 3768 C C . HIS B 1 243 ? 13.602 20.922 26.797 1 67.12 243 HIS B C 1
ATOM 3770 O O . HIS B 1 243 ? 13.547 19.719 27.062 1 67.12 243 HIS B O 1
ATOM 3776 N N . LEU B 1 244 ? 14.156 21.391 25.75 1 61.66 244 LEU B N 1
ATOM 3777 C CA . LEU B 1 244 ? 14.82 20.5 24.797 1 61.66 244 LEU B CA 1
ATOM 3778 C C . LEU B 1 244 ? 16.219 20.141 25.266 1 61.66 244 LEU B C 1
ATOM 3780 O O . LEU B 1 244 ? 16.766 19.109 24.875 1 61.66 244 LEU B O 1
ATOM 3784 N N . GLN B 1 245 ? 16.875 20.922 26 1 56.19 245 GLN B N 1
ATOM 3785 C CA . GLN B 1 245 ? 18.188 20.656 26.562 1 56.19 245 GLN B CA 1
ATOM 3786 C C . GLN B 1 245 ? 18.094 19.812 27.828 1 56.19 245 GLN B C 1
ATOM 3788 O O . GLN B 1 245 ? 18.953 18.969 28.094 1 56.19 245 GLN B O 1
#

Nearest PDB structures (foldseek):
  3oio-assembly1_A  TM=9.205E-01  e=1.296E-06  Chromobacterium violaceum
  3w6v-assembly1_A  TM=9.534E-01  e=7.391E-06  Streptomyces griseus
  6swi-assembly1_A  TM=9.213E-01  e=4.716E-06  Geobacillus stearothermophilus
  5u93-assembly1_A  TM=7.127E-01  e=2.405E-05  Bacteria Latreille et al. 1825
  2pyt-assembly1_B  TM=8.455E-01  e=2.692E-04  Salmonella enterica subsp. enterica serovar Typhimurium str. LT2

Solvent-accessible surface area (backbone atoms only — not comparable to full-atom values): 25643 Å² total; per-residue (Å²): 129,80,74,71,62,58,59,44,79,48,76,47,67,58,47,72,63,70,63,67,44,64,46,69,40,27,36,36,45,36,47,75,38,52,46,34,41,34,31,50,72,86,48,70,48,70,36,23,84,51,26,31,38,43,44,54,55,56,45,43,31,31,44,32,18,68,69,76,42,32,28,45,37,37,41,31,37,63,82,37,73,67,46,55,66,48,36,47,63,24,64,79,44,37,62,45,57,49,28,71,38,44,50,23,43,51,50,18,50,58,55,41,62,72,38,88,80,53,42,74,65,55,52,61,38,45,46,62,55,52,54,50,36,60,76,48,32,45,83,70,37,66,57,49,44,58,35,48,50,51,45,64,77,44,39,44,51,90,78,44,65,62,56,49,11,57,68,44,71,44,49,55,69,53,40,36,52,48,26,33,70,40,70,68,36,45,58,66,58,48,50,50,36,34,30,48,31,52,36,52,49,46,50,72,71,46,86,69,54,62,54,54,43,16,48,62,29,40,36,94,34,43,67,53,43,35,50,49,36,33,72,71,70,70,42,39,67,69,57,54,40,60,72,72,105,129,80,76,69,63,58,59,46,81,47,77,47,69,57,48,71,63,69,63,69,45,64,46,70,40,29,35,36,45,36,47,74,39,51,45,34,41,35,31,49,72,86,49,69,47,71,36,23,84,51,26,31,38,44,44,54,55,57,46,43,31,32,44,30,19,69,69,77,41,33,28,46,35,36,40,31,37,64,82,36,72,67,47,56,66,48,37,47,63,25,65,78,45,35,61,45,57,49,30,71,38,44,49,24,41,50,50,18,50,57,55,42,61,72,37,88,82,54,41,73,65,55,52,62,38,44,45,61,55,52,53,50,37,60,75,47,32,45,84,71,37,66,56,49,44,58,35,48,51,52,43,65,77,45,39,43,49,90,77,42,66,63,56,50,12,57,68,45,70,46,49,56,67,53,40,36,53,48,26,33,72,38,69,68,37,45,59,66,57,49,50,51,37,34,29,48,32,52,35,50,48,45,51,73,73,47,87,69,54,60,55,54,45,16,46,63,26,41,36,94,34,43,67,52,41,34,51,49,34,33,73,71,72,68,42,39,65,69,55,52,41,60,70,72,104

Foldseek 3Di:
DPPPPQKDKDKDDFAADKDKDFAAWKKKKAWPDAWKWKAWLNDIDIHDNWKIFIHAHGIIMIMHGDDDTMIIMMTGHLPDPLSLLVLLQPVQPGMATQAPVLSVLVNVCVVVVVDPPDDPVVVVVSVVVNSVSVSQSQPPCPLVVQLVVVCLVPQLDDDDLCNSCVSSVHDSVVQQVSCCSRRVGGPVVSSLSNLLSQLLSCLLPHPDDLQVSCNRRHHPGSVRSQVSCCVRNVGGSVVSSVVND/DPPPPQKDKDKDDFAADKDKDFAAWKKKKAWPDAWKWKAWLNDIDIHDNWKIFIHAHGIIMIMHGDDDTMIIMMTGHPPDPLSLLVLLQPVQPGMATQAPVLSVLVNVCVVVVVDPPDDPVNVVVSVVVNSVSVSQSQPPCPLVVQLVVVCLVPQLDPDDLCNSCVSSVHDSVVQQVSCCSRRVGGPVVSSLSNLLSQLLSCLLPHDDDLQVSCNRRHHPGSVRSQVSCCVRNVGGSVVSSVVND

Sequence (490 aa):
MSHYANQVLSFRSYDVEFHPHTHGHLQIVLPVAGAMEIDIERRGKILDASVGAVIMPNFRHGQVAQGANRFLVVDLAASDTTTNGLADRFTLDPYFRISTALRRLVDYIELSAQRSSWMASNAAMCMPLLLDAIANSGGHHSRLDGLAKQLEDSIHRRWTVTDMAIAAGVSSSRLHSLFKTAFGQSPNRYLAALRLSHALRMLSSTNVPVSQVAQDTGYSDQSALTRAMRTALGTTPAKFRRHLQMSHYANQVLSFRSYDVEFHPHTHGHLQIVLPVAGAMEIDIERRGKILDASVGAVIMPNFRHGQVAQGANRFLVVDLAASDTTTNGLADRFTLDPYFRISTALRRLVDYIELSAQRSSWMASNAAMCMPLLLDAIANSGGHHSRLDGLAKQLEDSIHRRWTVTDMAIAAGVSSSRLHSLFKTAFGQSPNRYLAALRLSHALRMLSSTNVPVSQVAQDTGYSDQSALTRAMRTALGTTPAKFRRHLQ

Radius of gyration: 27.92 Å; Cα contacts (8 Å, |Δi|>4): 820; chains: 2; bounding box: 44×80×64 Å

Secondary structure (DSSP, 8-state):
-----SEEEEEE---S----B--SSEEEEEEEES-EEEEETTEEEEEBTTEEEEE-TT--EEEE--SS-EEEEEEE-TT-THHHHHHHHHSS--EEE--HHHHHHHHHHHHHHTSTT--HHHHHHHHHHHHHHHHH-STTHHHHHHHHHHHHHTTTS---HHHHHHHHTS-HHHHHHHHHHHHSS-HHHHHHHHHHHHHHHHHHH----HHHHHHHHT-SSHHHHHHHHHHHHS--HHHHHHHH-/-----SEEEEEE---S----B--SSEEEEEEEES-EEEEETTEEEEEBTTEEEEE-TT--EEEE--SS-EEEEEEE-TT-THHHHHHHHHSS--EEE--HHHHHHHHHHHHHHTSTT--HHHHHHHHHHHHHHHHH-SSSHHHHHHHHHHHHHTTTS---HHHHHHHHTS-HHHHHHHHHHHHSS-HHHHHHHHHHHHHHHHHHH----HHHHHHHHT-SSHHHHHHHHHHHHS--HHHHHHHH-

Organism: NCBI:txid2803784

InterPro domains:
  IPR009057 Homedomain-like superfamily [SSF46689] (141-191)
  IPR009057 Homedomain-like superfamily [SSF46689] (194-243)
  IPR014710 RmlC-like jelly roll fold [G3DSA:2.60.120.10] (7-86)
  IPR018060 AraC-like, DNA binding HTH domain [PF12833] (165-242)
  IPR018060 AraC-like, DNA binding HTH domain [PS01124] (145-243)
  IPR018060 AraC-like, DNA binding HTH domain [SM00342] (158-241)
  IPR050204 AraC/XylS family transcriptional regulators [PTHR46796] (10-243)